Protein AF-0000000086529624 (afdb_homodimer)

Sequence (628 aa):
MKVFILHPGKANYPEIAAYGHCLGAHGFEVFDGDLDAYARFPDRDACILWCIMGFYRALPPARYVIHDYRSLSVGRLAAIKDRVKRVLNVRPDLRIFQNAQMREAMAFRDDVRTLLLPMGVPDWIFDPAGVDAEAAPTPSGRFCYIGEMSRERGFHKVLAAYRDARRDETDTLVLVGQPEPAIHAAFGDTPGIRFVGRVPQPDALRIVRESDYAVCFFPYHRPHCFQTPTKLLEYASLGKKIVCNDAPSNVRTANELGIQCHVTGATIFDELFPLSRIRANGTDPAAMKSLEWGRVIERSGVLAYIGTAAAHRSMKVFILHPGKANYPEIAAYGHCLGAHGFEVFDGDLDAYARFPDRDACILWCIMGFYRALPPARYVIHDYRSLSVGRLAAIKDRVKRVLNVRPDLRIFQNAQMREAMAFRDDVRTLLLPMGVPDWIFDPAGVDAEAAPTPSGRFCYIGEMSRERGFHKVLAAYRDARRDETDTLVLVGQPEPAIHAAFGDTPGIRFVGRVPQPDALRIVRESDYAVCFFPYHRPHCFQTPTKLLEYASLGKKIVCNDAPSNVRTANELGIQCHVTGATIFDELFPLSRIRANGTDPAAMKSLEWGRVIERSGVLAYIGTAAAHRS

pLDDT: mean 89.52, std 10.07, range [42.47, 98.31]

Secondary structure (DSSP, 8-state):
-EEEEE--SSS--HHHHHHHHHHHHTT-EEEEE-HHHHHT-TTGGGSEEEEE-S--SSPPP-SEEEEEE-SHHHHHHHHHHHHHHHHHH---SEEEESSHHHHHHH---S--EEEE----B-GGGG-HHHH--S-------SEEEES-B-TTTTHHHHHHHHHHS---TT--EEEEB-B-HHHHHHHTTSTTEEEEE---HHHHHHHHHHSSEEEE---SSTTGGGS--HHHHHHHHTT-EEEE---HHHHHHHHHHT--EEE--TTSTTS--SGGG--PPPPPGGGGGGGBHHHHHHHHTHHHHHHHHHHTT-/-EEEEE--SSS--HHHHHHHHHHHHTT-EEEEE-HHHHHT-TTGGGSEEEEE-S--SSPPP-SEEEEEE-SHHHHHHHHHHHHHHHHHH---SEEEESSHHHHHHH---S--EEEE----B-GGGG-HHHH-SS-------SEEEES-B-TTTTHHHHHHHHHHS---TT--EEEEB-B-HHHHHHHTTSTTEEEEE---HHHHHHHHHHSSEEEE---SSTTGGGS--HHHHHHHHTT-EEEE---HHHHHHHHHHT--EEE--TTSTTS--SGGG--PPPPPGGGGGGGBHHHHHHHHTHHHHHHHHHHTT-

Solvent-accessible surface area (backbone atoms only — not comparable to full-atom values): 34030 Å² total; per-residue (Å²): 98,42,34,37,38,36,36,86,74,85,67,89,56,75,58,54,62,47,49,41,53,50,42,38,75,72,65,32,48,67,47,72,39,30,72,68,53,51,71,68,41,88,58,40,72,71,14,35,33,38,29,46,41,54,94,62,98,69,83,79,81,41,61,37,36,32,40,32,47,65,41,63,52,40,31,45,50,35,50,48,50,51,51,51,47,53,64,70,61,59,77,50,67,32,37,34,21,35,40,71,62,41,47,59,58,63,55,76,84,71,86,62,51,73,38,53,45,54,82,55,37,68,68,62,63,72,39,73,68,72,66,56,60,94,63,72,90,63,81,46,26,46,26,26,34,72,51,86,38,35,72,91,60,45,44,58,52,30,52,49,24,49,71,70,34,90,66,58,87,78,52,22,39,25,36,36,28,63,57,37,67,70,53,42,70,74,45,60,80,41,87,44,49,40,79,72,32,74,64,59,67,70,58,48,51,40,29,42,69,64,16,63,26,35,45,44,81,61,41,70,48,87,34,50,43,55,41,78,57,60,63,55,54,47,41,33,35,64,31,36,24,29,39,25,24,60,19,62,26,52,50,52,49,26,62,75,69,65,49,41,53,31,71,38,50,88,35,38,37,73,71,44,70,62,66,84,69,60,74,37,50,43,23,62,33,78,77,40,55,67,31,21,36,66,50,31,48,60,72,32,43,54,57,62,51,51,50,49,61,59,47,74,71,105,98,41,34,36,37,34,35,85,75,85,67,88,54,76,58,55,61,48,47,41,54,49,42,37,76,72,66,31,48,69,46,72,38,30,72,68,53,52,71,70,41,88,57,39,70,69,14,34,34,37,29,45,41,54,96,64,98,69,83,78,80,40,61,37,35,31,39,32,45,64,41,64,53,40,31,45,50,35,50,49,50,50,51,51,48,52,65,69,61,60,79,50,66,32,37,35,19,37,40,70,62,41,46,60,60,62,56,76,85,71,87,60,50,73,39,53,46,55,82,54,37,68,68,63,63,72,40,74,69,71,67,57,59,95,63,70,91,62,82,46,28,45,27,26,34,73,49,90,40,36,72,91,61,45,43,57,52,30,53,48,24,49,70,69,35,90,66,59,88,79,52,23,38,24,36,36,29,63,57,36,67,69,53,43,69,74,44,61,79,40,88,43,49,40,78,71,33,74,66,58,67,71,60,49,52,39,29,42,69,66,18,63,25,35,45,43,82,60,42,70,49,86,33,49,42,54,41,78,56,60,62,55,54,48,41,32,35,64,31,35,25,29,40,24,24,59,19,62,29,52,49,51,50,26,63,76,70,64,49,42,54,31,71,39,49,87,36,38,37,74,72,45,68,61,68,86,69,60,74,37,51,43,22,61,32,77,78,42,57,67,32,22,38,66,50,31,48,59,72,33,46,55,58,60,50,50,50,50,60,58,49,75,71,107

Nearest PDB structures (foldseek):
  8dqd-assembly1_A  TM=5.442E-01  e=2.311E-09  Campylobacter concisus
  8dvz-assembly1_A  TM=5.332E-01  e=2.382E-08  Campylobacter concisus
  8dvw-assembly1_A  TM=5.323E-01  e=5.183E-08  Campylobacter concisus
  8fbx-assembly1_A  TM=4.606E-01  e=8.620E-07  Variovorax paradoxus
  5wqc-assembly1_A  TM=5.436E-01  e=9.720E-05  Homo sapiens

Radius of gyration: 31.85 Å; Cα contacts (8 Å, |Δi|>4): 1153; chains: 2; bounding box: 66×91×66 Å

Organism: NCBI:txid488447

Structure (mmCIF, N/CA/C/O backbone):
data_AF-0000000086529624-model_v1
#
loop_
_entity.id
_entity.type
_entity.pdbx_description
1 polymer Glycosyltransferase
#
loop_
_atom_site.group_PDB
_atom_site.id
_atom_site.type_symbol
_atom_site.label_atom_id
_atom_site.label_alt_id
_atom_site.label_comp_id
_atom_site.label_asym_id
_atom_site.label_entity_id
_atom_site.label_seq_id
_atom_site.pdbx_PDB_ins_code
_atom_site.Cartn_x
_atom_site.Cartn_y
_atom_site.Cartn_z
_atom_site.occupancy
_atom_site.B_iso_or_equiv
_atom_site.auth_seq_id
_atom_site.auth_comp_id
_atom_site.auth_asym_id
_atom_site.auth_atom_id
_atom_site.pdbx_PDB_model_num
ATOM 1 N N . MET A 1 1 ? 29.922 22.5 10.062 1 89.12 1 MET A N 1
ATOM 2 C CA . MET A 1 1 ? 29.359 21.219 9.641 1 89.12 1 MET A CA 1
ATOM 3 C C . MET A 1 1 ? 28.156 21.438 8.727 1 89.12 1 MET A C 1
ATOM 5 O O . MET A 1 1 ? 27.453 22.438 8.852 1 89.12 1 MET A O 1
ATOM 9 N N . LYS A 1 2 ? 28.047 20.594 7.797 1 94.69 2 LYS A N 1
ATOM 10 C CA . LYS A 1 2 ? 27 20.719 6.789 1 94.69 2 LYS A CA 1
ATOM 11 C C . LYS A 1 2 ? 25.797 19.859 7.148 1 94.69 2 LYS A C 1
ATOM 13 O O . LYS A 1 2 ? 25.953 18.75 7.672 1 94.69 2 LYS A O 1
ATOM 18 N N . VAL A 1 3 ? 24.656 20.453 7.016 1 95.75 3 VAL A N 1
ATOM 19 C CA . VAL A 1 3 ? 23.406 19.719 7.203 1 95.75 3 VAL A CA 1
ATOM 20 C C . VAL A 1 3 ? 22.641 19.625 5.879 1 95.75 3 VAL A C 1
ATOM 22 O O . VAL A 1 3 ? 22.484 20.641 5.18 1 95.75 3 VAL A O 1
ATOM 25 N N . PHE A 1 4 ? 22.281 18.453 5.512 1 96.31 4 PHE A N 1
ATOM 26 C CA . PHE A 1 4 ? 21.453 18.25 4.328 1 96.31 4 PHE A CA 1
ATOM 27 C C . PHE A 1 4 ? 20.062 17.781 4.719 1 96.31 4 PHE A C 1
ATOM 29 O O . PHE A 1 4 ? 19.891 16.703 5.301 1 96.31 4 PHE A O 1
ATOM 36 N N . ILE A 1 5 ? 19.062 18.562 4.398 1 95.5 5 ILE A N 1
ATOM 37 C CA . ILE A 1 5 ? 17.672 18.203 4.668 1 95.5 5 ILE A CA 1
ATOM 38 C C . ILE A 1 5 ? 17.078 17.484 3.461 1 95.5 5 ILE A C 1
ATOM 40 O O . ILE A 1 5 ? 16.828 18.094 2.422 1 95.5 5 ILE A O 1
ATOM 44 N N . LEU A 1 6 ? 16.891 16.203 3.666 1 93.44 6 LEU A N 1
ATOM 45 C CA . LEU A 1 6 ? 16.344 15.344 2.617 1 93.44 6 LEU A CA 1
ATOM 46 C C . LEU A 1 6 ? 14.82 15.289 2.691 1 93.44 6 LEU A C 1
ATOM 48 O O . LEU A 1 6 ? 14.258 15.109 3.773 1 93.44 6 LEU A O 1
ATOM 52 N N . HIS A 1 7 ? 14.133 15.547 1.624 1 90.62 7 HIS A N 1
ATOM 53 C CA . HIS A 1 7 ? 12.68 15.438 1.588 1 90.62 7 HIS A CA 1
ATOM 54 C C . HIS A 1 7 ? 12.211 14.727 0.325 1 90.62 7 HIS A C 1
ATOM 56 O O . HIS A 1 7 ? 12.93 14.688 -0.676 1 90.62 7 HIS A O 1
ATOM 62 N N . PRO A 1 8 ? 11.055 14.062 0.287 1 80.75 8 PRO A N 1
ATOM 63 C CA . PRO A 1 8 ? 10.586 13.266 -0.851 1 80.75 8 PRO A CA 1
ATOM 64 C C . PRO A 1 8 ? 10.18 14.133 -2.043 1 80.75 8 PRO A C 1
ATOM 66 O O . PRO A 1 8 ? 9.945 13.609 -3.137 1 80.75 8 PRO A O 1
ATOM 69 N N . GLY A 1 9 ? 10.258 15.508 -2.061 1 68.31 9 GLY A N 1
ATOM 70 C CA . GLY A 1 9 ? 10.07 16.391 -3.193 1 68.31 9 GLY A CA 1
ATOM 71 C C . GLY A 1 9 ? 8.633 16.859 -3.359 1 68.31 9 GLY A C 1
ATOM 72 O O . GLY A 1 9 ? 8.352 17.781 -4.125 1 68.31 9 GLY A O 1
ATOM 73 N N . LYS A 1 10 ? 7.582 16.281 -2.867 1 60.06 10 LYS A N 1
ATOM 74 C CA . LYS A 1 10 ? 6.207 16.5 -3.312 1 60.06 10 LYS A CA 1
ATOM 75 C C . LYS A 1 10 ? 5.492 17.531 -2.438 1 60.06 10 LYS A C 1
ATOM 77 O O . LYS A 1 10 ? 4.457 18.062 -2.826 1 60.06 10 LYS A O 1
ATOM 82 N N . ALA A 1 11 ? 6.121 17.859 -1.299 1 61.41 11 ALA A N 1
ATOM 83 C CA . ALA A 1 11 ? 5.301 18.641 -0.368 1 61.41 11 ALA A CA 1
ATOM 84 C C . ALA A 1 11 ? 5.977 19.953 0.002 1 61.41 11 ALA A C 1
ATOM 86 O O . ALA A 1 11 ? 7.176 20.125 -0.222 1 61.41 11 ALA A O 1
ATOM 87 N N . ASN A 1 12 ? 5.102 20.891 0.092 1 63.16 12 ASN A N 1
ATOM 88 C CA . ASN A 1 12 ? 5.562 22.125 0.721 1 63.16 12 ASN A CA 1
ATOM 89 C C . ASN A 1 12 ? 5.891 21.906 2.195 1 63.16 12 ASN A C 1
ATOM 91 O O . ASN A 1 12 ? 5.043 21.453 2.963 1 63.16 12 ASN A O 1
ATOM 95 N N . TYR A 1 13 ? 7.133 22.094 2.424 1 71.75 13 TYR A N 1
ATOM 96 C CA . TYR A 1 13 ? 7.578 21.938 3.803 1 71.75 13 TYR A CA 1
ATOM 97 C C . TYR A 1 13 ? 7.984 23.281 4.406 1 71.75 13 TYR A C 1
ATOM 99 O O . TYR A 1 13 ? 9.133 23.703 4.281 1 71.75 13 TYR A O 1
ATOM 107 N N . PRO A 1 14 ? 6.984 23.938 5.059 1 75.88 14 PRO A N 1
ATOM 108 C CA . PRO A 1 14 ? 7.352 25.234 5.664 1 75.88 14 PRO A CA 1
ATOM 109 C C . PRO A 1 14 ? 8.492 25.094 6.676 1 75.88 14 PRO A C 1
ATOM 111 O O . PRO A 1 14 ? 9.203 26.062 6.934 1 75.88 14 PRO A O 1
ATOM 114 N N . GLU A 1 15 ? 8.664 23.891 7.113 1 85 15 GLU A N 1
ATOM 115 C CA . GLU A 1 15 ? 9.664 23.672 8.148 1 85 15 GLU A CA 1
ATOM 116 C C . GLU A 1 15 ? 11.078 23.75 7.574 1 85 15 GLU A C 1
ATOM 118 O O . GLU A 1 15 ? 12.039 24.016 8.297 1 85 15 GLU A O 1
ATOM 123 N N . ILE A 1 16 ? 11.195 23.469 6.309 1 88.62 16 ILE A N 1
ATOM 124 C CA . ILE A 1 16 ? 12.531 23.422 5.719 1 88.62 16 ILE A CA 1
ATOM 125 C C . ILE A 1 16 ? 13.172 24.812 5.789 1 88.62 16 ILE A C 1
ATOM 127 O O . ILE A 1 16 ? 14.336 24.953 6.168 1 88.62 16 ILE A O 1
ATOM 131 N N . ALA A 1 17 ? 12.375 25.828 5.445 1 87.12 17 ALA A N 1
ATOM 132 C CA . ALA A 1 17 ? 12.883 27.203 5.551 1 87.12 17 ALA A CA 1
ATOM 133 C C . ALA A 1 17 ? 13.219 27.547 6.996 1 87.12 17 ALA A C 1
ATOM 135 O O . ALA A 1 17 ? 14.242 28.188 7.27 1 87.12 17 ALA A O 1
ATOM 136 N N . ALA A 1 18 ? 12.406 27.125 7.844 1 90.5 18 ALA A N 1
ATOM 137 C CA . ALA A 1 18 ? 12.609 27.406 9.266 1 90.5 18 ALA A CA 1
ATOM 138 C C . ALA A 1 18 ? 13.859 26.688 9.781 1 90.5 18 ALA A C 1
ATOM 140 O O . ALA A 1 18 ? 14.656 27.281 10.523 1 90.5 18 ALA A O 1
ATOM 141 N N . TYR A 1 19 ? 14.016 25.438 9.367 1 93.25 19 TYR A N 1
ATOM 142 C CA . TYR A 1 19 ? 15.203 24.688 9.75 1 93.25 19 TYR A CA 1
ATOM 143 C C . TYR A 1 19 ? 16.469 25.359 9.242 1 93.25 19 TYR A C 1
ATOM 145 O O . TYR A 1 19 ? 17.438 25.531 9.984 1 93.25 19 TYR A O 1
ATOM 153 N N . GLY A 1 20 ? 16.375 25.734 8.008 1 92.69 20 GLY A N 1
ATOM 154 C CA . GLY A 1 20 ? 17.531 26.391 7.402 1 92.69 20 GLY A CA 1
ATOM 155 C C . GLY A 1 20 ? 17.938 27.656 8.125 1 92.69 20 GLY A C 1
ATOM 156 O O . GLY A 1 20 ? 19.12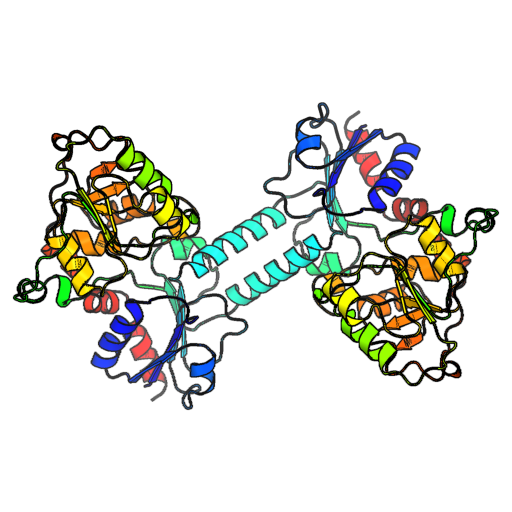5 27.875 8.406 1 92.69 20 GLY A O 1
ATOM 157 N N . HIS A 1 21 ? 16.984 28.469 8.422 1 91.5 21 HIS A N 1
ATOM 158 C CA . HIS A 1 21 ? 17.25 29.719 9.109 1 91.5 21 HIS A CA 1
ATOM 159 C C . HIS A 1 21 ? 17.828 29.484 10.5 1 91.5 21 HIS A C 1
ATOM 161 O O . HIS A 1 21 ? 18.844 30.094 10.875 1 91.5 21 HIS A O 1
ATOM 167 N N . CYS A 1 22 ? 17.234 28.609 11.234 1 92.38 22 CYS A N 1
ATOM 168 C CA . CYS A 1 22 ? 17.641 28.359 12.609 1 92.38 22 CYS A CA 1
ATOM 169 C C . CYS A 1 22 ? 19.016 27.703 12.656 1 92.38 22 CYS A C 1
ATOM 171 O O . CYS A 1 22 ? 19.906 28.141 13.398 1 92.38 22 CYS A O 1
ATOM 173 N N . LEU A 1 23 ? 19.219 26.688 11.852 1 93.81 23 LEU A N 1
ATOM 174 C CA . LEU A 1 23 ? 20.5 26 11.82 1 93.81 23 LEU A CA 1
ATOM 175 C C . LEU A 1 23 ? 21.609 26.922 11.32 1 93.81 23 LEU A C 1
ATOM 177 O O . LEU A 1 23 ? 22.719 26.891 11.844 1 93.81 23 LEU A O 1
ATOM 181 N N . GLY A 1 24 ? 21.25 27.688 10.328 1 94.06 24 GLY A N 1
ATOM 182 C CA . GLY A 1 24 ? 22.219 28.672 9.852 1 94.06 24 GLY A CA 1
ATOM 183 C C . GLY A 1 24 ? 22.656 29.656 10.922 1 94.06 24 GLY A C 1
ATOM 184 O O . GLY A 1 24 ? 23.844 29.953 11.031 1 94.06 24 GLY A O 1
ATOM 185 N N . ALA A 1 25 ? 21.75 30.094 11.672 1 93.5 25 ALA A N 1
ATOM 186 C CA . ALA A 1 25 ? 22.031 31.031 12.758 1 93.5 25 ALA A CA 1
ATOM 187 C C . ALA A 1 25 ? 22.922 30.391 13.812 1 93.5 25 ALA A C 1
ATOM 189 O O . ALA A 1 25 ? 23.578 31.078 14.586 1 93.5 25 ALA A O 1
ATOM 190 N N . HIS A 1 26 ? 22.984 29.141 13.805 1 92.12 26 HIS A N 1
ATOM 191 C CA . HIS A 1 26 ? 23.797 28.438 14.789 1 92.12 26 HIS A CA 1
ATOM 192 C C . HIS A 1 26 ? 25.078 27.891 14.164 1 92.12 26 HIS A C 1
ATOM 194 O O . HIS A 1 26 ? 25.703 26.984 14.703 1 92.12 26 HIS A O 1
ATOM 200 N N . GLY A 1 27 ? 25.375 28.297 12.883 1 91.94 27 GLY A N 1
ATOM 201 C CA . GLY A 1 27 ? 26.688 28.078 12.312 1 91.94 27 GLY A CA 1
ATOM 202 C C . GLY A 1 27 ? 26.719 26.891 11.359 1 91.94 27 GLY A C 1
ATOM 203 O O . GLY A 1 27 ? 27.797 26.484 10.906 1 91.94 27 GLY A O 1
ATOM 204 N N . PHE A 1 28 ? 25.641 26.328 11.031 1 94.19 28 PHE A N 1
ATOM 205 C CA . PHE A 1 28 ? 25.609 25.203 10.109 1 94.19 28 PHE A CA 1
ATOM 206 C C . PHE A 1 28 ? 25.344 25.672 8.68 1 94.19 28 PHE A C 1
ATOM 208 O O . PHE A 1 28 ? 24.625 26.656 8.469 1 94.19 28 PHE A O 1
ATOM 215 N N . GLU A 1 29 ? 26 25.047 7.777 1 95.56 29 GLU A N 1
ATOM 216 C CA . GLU A 1 29 ? 25.641 25.219 6.371 1 95.56 29 GLU A CA 1
ATOM 217 C C . GLU A 1 29 ? 24.531 24.25 5.965 1 95.56 29 GLU A C 1
ATOM 219 O O . GLU A 1 29 ? 24.703 23.031 6.039 1 95.56 29 GLU A O 1
ATOM 224 N N . VAL A 1 30 ? 23.438 24.844 5.531 1 95.88 30 VAL A N 1
ATOM 225 C CA . VAL A 1 30 ? 22.25 24 5.344 1 95.88 30 VAL A CA 1
ATOM 226 C C . VAL A 1 30 ? 21.938 23.875 3.852 1 95.88 30 VAL A C 1
ATOM 228 O O . VAL A 1 30 ? 21.953 24.875 3.127 1 95.88 30 VAL A O 1
ATOM 231 N N . PHE A 1 31 ? 21.781 22.688 3.4 1 95.81 31 PHE A N 1
ATOM 232 C CA . PHE A 1 31 ? 21.344 22.328 2.055 1 95.81 31 PHE A CA 1
ATOM 233 C C . PHE A 1 31 ? 20.062 21.531 2.098 1 95.81 31 PHE A C 1
ATOM 235 O O . PHE A 1 31 ? 19.688 21 3.146 1 95.81 31 PHE A O 1
ATOM 242 N N . ASP A 1 32 ? 19.297 21.484 1.06 1 94.44 32 ASP A N 1
ATOM 243 C CA . ASP A 1 32 ? 18.109 20.656 1.029 1 94.44 32 ASP A CA 1
ATOM 244 C C . ASP A 1 32 ? 17.828 20.141 -0.382 1 94.44 32 ASP A C 1
ATOM 246 O O . ASP A 1 32 ? 18.328 20.703 -1.361 1 94.44 32 ASP A O 1
ATOM 250 N N . GLY A 1 33 ? 17.125 19 -0.459 1 92.44 33 GLY A N 1
ATOM 251 C CA . GLY A 1 33 ? 16.781 18.406 -1.741 1 92.44 33 GLY A CA 1
ATOM 252 C C . GLY A 1 33 ? 16.219 17 -1.617 1 92.44 33 GLY A C 1
ATOM 253 O O . GLY A 1 33 ? 16.016 16.516 -0.508 1 92.44 33 GLY A O 1
ATOM 254 N N . ASP A 1 34 ? 15.953 16.406 -2.777 1 90.5 34 ASP A N 1
ATOM 255 C CA . ASP A 1 34 ? 15.469 15.031 -2.805 1 90.5 34 ASP A CA 1
ATOM 256 C C . ASP A 1 34 ? 16.625 14.039 -2.873 1 90.5 34 ASP A C 1
ATOM 258 O O . ASP A 1 34 ? 17.797 14.422 -2.695 1 90.5 34 ASP A O 1
ATOM 262 N N . LEU A 1 35 ? 16.281 12.789 -3.117 1 89.06 35 LEU A N 1
ATOM 263 C CA . LEU A 1 35 ? 17.297 11.727 -3.115 1 89.06 35 LEU A CA 1
ATOM 264 C C . LEU A 1 35 ? 18.328 11.961 -4.211 1 89.06 35 LEU A C 1
ATOM 266 O O . LEU A 1 35 ? 19.516 11.695 -4.012 1 89.06 35 LEU A O 1
ATOM 270 N N . ASP A 1 36 ? 17.922 12.484 -5.293 1 88.56 36 ASP A N 1
ATOM 271 C CA . ASP A 1 36 ? 18.828 12.75 -6.398 1 88.56 36 ASP A CA 1
ATOM 272 C C . ASP A 1 36 ? 19.797 13.883 -6.051 1 88.56 36 ASP A C 1
ATOM 274 O O . ASP A 1 36 ? 21 13.797 -6.352 1 88.56 36 ASP A O 1
ATOM 278 N N . ALA A 1 37 ? 19.281 14.906 -5.5 1 92.44 37 ALA A N 1
ATOM 279 C CA . ALA A 1 37 ? 20.109 16.031 -5.062 1 92.44 37 ALA A CA 1
ATOM 280 C C . ALA A 1 37 ? 21.141 15.57 -4.031 1 92.44 37 ALA A C 1
ATOM 282 O O . ALA A 1 37 ? 22.312 15.977 -4.078 1 92.44 37 ALA A O 1
ATOM 283 N N . TYR A 1 38 ? 20.734 14.719 -3.121 1 93.38 38 TYR A N 1
ATOM 284 C CA . TYR A 1 38 ? 21.656 14.234 -2.098 1 93.38 38 TYR A CA 1
ATOM 285 C C . TYR A 1 38 ? 22.734 13.344 -2.707 1 93.38 38 TYR A C 1
ATOM 287 O O . TYR A 1 38 ? 23.875 13.375 -2.273 1 93.38 38 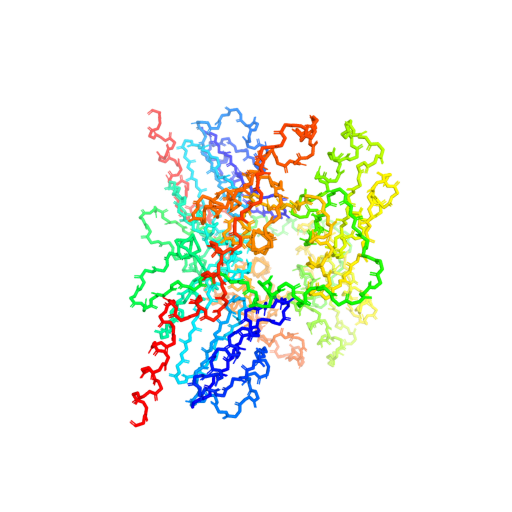TYR A O 1
ATOM 295 N N . ALA A 1 39 ? 22.344 12.531 -3.668 1 90.88 39 ALA A N 1
ATOM 296 C CA . ALA A 1 39 ? 23.297 11.648 -4.336 1 90.88 39 ALA A CA 1
ATOM 297 C C . ALA A 1 39 ? 24.422 12.453 -4.977 1 90.88 39 ALA A C 1
ATOM 299 O O . ALA A 1 39 ? 25.547 11.969 -5.074 1 90.88 39 ALA A O 1
ATOM 300 N N . ARG A 1 40 ? 24.156 13.664 -5.355 1 92.62 40 ARG A N 1
ATOM 301 C CA . ARG A 1 40 ? 25.141 14.523 -6.008 1 92.62 40 ARG A CA 1
ATOM 302 C C . ARG A 1 40 ? 25.859 15.398 -4.992 1 92.62 40 ARG A C 1
ATOM 304 O O . ARG A 1 40 ? 26.766 16.156 -5.352 1 92.62 40 ARG A O 1
ATOM 311 N N . PHE A 1 41 ? 25.438 15.32 -3.738 1 93.62 41 PHE A N 1
ATOM 312 C CA . PHE A 1 41 ? 26.016 16.156 -2.689 1 93.62 41 PHE A CA 1
ATOM 313 C C . PHE A 1 41 ? 27.406 15.648 -2.305 1 93.62 41 PHE A C 1
ATOM 315 O O . PHE A 1 41 ? 27.547 14.508 -1.865 1 93.62 41 PHE A O 1
ATOM 322 N N . PRO A 1 42 ? 28.484 16.344 -2.504 1 91.12 42 PRO A N 1
ATOM 323 C CA . PRO A 1 42 ? 29.859 15.852 -2.359 1 91.12 42 PRO A CA 1
ATOM 324 C C . PRO A 1 42 ? 30.234 15.57 -0.907 1 91.12 42 PRO A C 1
ATOM 326 O O . PRO A 1 42 ? 31.109 14.742 -0.642 1 91.12 42 PRO A O 1
ATOM 329 N N . ASP A 1 43 ? 29.594 16.203 0.061 1 91.38 43 ASP A N 1
ATOM 330 C CA . ASP A 1 43 ? 30.031 16.078 1.451 1 91.38 43 ASP A CA 1
ATOM 331 C C . ASP A 1 43 ? 29.125 15.117 2.217 1 91.38 43 ASP A C 1
ATOM 333 O O . ASP A 1 43 ? 28.859 15.312 3.406 1 91.38 43 ASP A O 1
ATOM 337 N N . ARG A 1 44 ? 28.641 14.016 1.616 1 90.56 44 ARG A N 1
ATOM 338 C CA . ARG A 1 44 ? 27.656 13.117 2.199 1 90.56 44 ARG A CA 1
ATOM 339 C C . ARG A 1 44 ? 28.234 12.375 3.404 1 90.56 44 ARG A C 1
ATOM 341 O O . ARG A 1 44 ? 27.547 12.188 4.41 1 90.56 44 ARG A O 1
ATOM 348 N N . ASP A 1 45 ? 29.578 12.094 3.348 1 89.56 45 ASP A N 1
ATOM 349 C CA . ASP A 1 45 ? 30.188 11.273 4.391 1 89.56 45 ASP A CA 1
ATOM 350 C C . ASP A 1 45 ? 30.516 12.109 5.625 1 89.56 45 ASP A C 1
ATOM 352 O O . ASP A 1 45 ? 30.797 11.562 6.695 1 89.56 45 ASP A O 1
ATOM 356 N N . ALA A 1 46 ? 30.406 13.469 5.492 1 90.88 46 ALA A N 1
ATOM 357 C CA . ALA A 1 46 ? 30.797 14.328 6.602 1 90.88 46 ALA A CA 1
ATOM 358 C C . ALA A 1 46 ? 29.609 15.164 7.086 1 90.88 46 ALA A C 1
ATOM 360 O O . ALA A 1 46 ? 29.734 15.93 8.047 1 90.88 46 ALA A O 1
ATOM 361 N N . CYS A 1 47 ? 28.484 14.922 6.508 1 94.12 47 CYS A N 1
ATOM 362 C CA . CYS A 1 47 ? 27.391 15.82 6.828 1 94.12 47 CYS A CA 1
ATOM 363 C C . CYS A 1 47 ? 26.391 15.148 7.766 1 94.12 47 CYS A C 1
ATOM 365 O O . CYS A 1 47 ? 26.5 13.953 8.047 1 94.12 47 CYS A O 1
ATOM 367 N N . ILE A 1 48 ? 25.547 15.969 8.32 1 94.81 48 ILE A N 1
ATOM 368 C CA . ILE A 1 48 ? 24.328 15.516 9.008 1 94.81 48 ILE A CA 1
ATOM 369 C C . ILE A 1 48 ? 23.188 15.406 8.008 1 94.81 48 ILE A C 1
ATOM 371 O O . ILE A 1 48 ? 22.844 16.391 7.344 1 94.81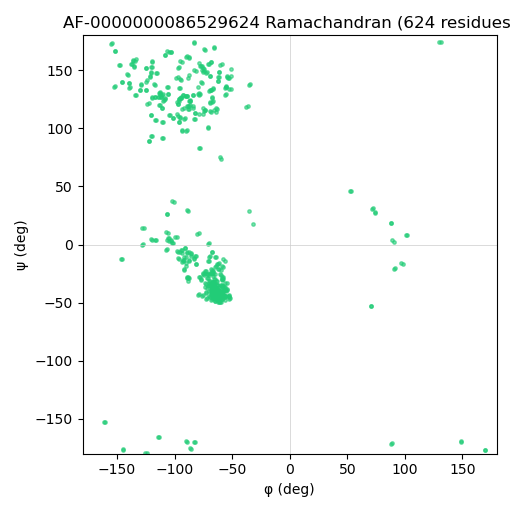 48 ILE A O 1
ATOM 375 N N . LEU A 1 49 ? 22.688 14.227 7.887 1 95.25 49 LEU A N 1
ATOM 376 C CA . LEU A 1 49 ? 21.547 14.016 7.02 1 95.25 49 LEU A CA 1
ATOM 377 C C . LEU A 1 49 ? 20.234 14.07 7.816 1 95.25 49 LEU A C 1
ATOM 379 O O . LEU A 1 49 ? 20 13.211 8.664 1 95.25 49 LEU A O 1
ATOM 383 N N . TRP A 1 50 ? 19.5 15.109 7.602 1 95.75 50 TRP A N 1
ATOM 384 C CA . TRP A 1 50 ? 18.188 15.273 8.195 1 95.75 50 TRP A CA 1
ATOM 385 C C . TRP A 1 50 ? 17.094 14.828 7.227 1 95.75 50 TRP A C 1
ATOM 387 O O . TRP A 1 50 ? 16.703 15.578 6.332 1 95.75 50 TRP A O 1
ATOM 397 N N . CYS A 1 51 ? 16.531 13.648 7.523 1 93 51 CYS A N 1
ATOM 398 C CA . CYS A 1 51 ? 15.602 13.039 6.574 1 93 51 CYS A CA 1
ATOM 399 C C . CYS A 1 51 ? 14.156 13.258 6.996 1 93 51 CYS A C 1
ATOM 401 O O . CYS A 1 51 ? 13.695 12.688 7.988 1 93 51 CYS A O 1
ATOM 403 N N . ILE A 1 52 ? 13.492 14.094 6.27 1 92.06 52 ILE A N 1
ATOM 404 C CA . ILE A 1 52 ? 12.039 14.086 6.41 1 92.06 52 ILE A CA 1
ATOM 405 C C . ILE A 1 52 ? 11.469 12.789 5.844 1 92.06 52 ILE A C 1
ATOM 407 O O . ILE A 1 52 ? 11.484 12.57 4.629 1 92.06 52 ILE A O 1
ATOM 411 N N . MET A 1 53 ? 10.914 12 6.695 1 88 53 MET A N 1
ATOM 412 C CA . MET A 1 53 ? 10.625 10.609 6.355 1 88 53 MET A CA 1
ATOM 413 C C . MET A 1 53 ? 9.398 10.508 5.453 1 88 53 MET A C 1
ATOM 415 O O . MET A 1 53 ? 8.43 11.25 5.637 1 88 53 MET A O 1
ATOM 419 N N . GLY A 1 54 ? 9.516 9.68 4.547 1 79.81 54 GLY A N 1
ATOM 420 C CA . GLY A 1 54 ? 8.531 9.242 3.568 1 79.81 54 GLY A CA 1
ATOM 421 C C . GLY A 1 54 ? 8.875 7.91 2.928 1 79.81 54 GLY A C 1
ATOM 422 O O . GLY A 1 54 ? 9.414 7.02 3.59 1 79.81 54 GLY A O 1
ATOM 423 N N . PHE A 1 55 ? 8.438 7.691 1.753 1 73.12 55 PHE A N 1
ATOM 424 C CA . PHE A 1 55 ? 8.781 6.441 1.085 1 73.12 55 PHE A CA 1
ATOM 425 C C . PHE A 1 55 ? 10.078 6.582 0.304 1 73.12 55 PHE A C 1
ATOM 427 O O . PHE A 1 55 ? 10.141 7.312 -0.688 1 73.12 55 PHE A O 1
ATOM 434 N N . TYR A 1 56 ? 11.148 6.109 0.969 1 74.94 56 TYR A N 1
ATOM 435 C CA . TYR A 1 56 ? 12.438 6.062 0.293 1 74.94 56 TYR A CA 1
ATOM 436 C C . TYR A 1 56 ? 12.812 4.633 -0.085 1 74.94 56 TYR A C 1
ATOM 438 O O . TYR A 1 56 ? 12.57 3.701 0.683 1 74.94 56 TYR A O 1
ATOM 446 N N . ARG A 1 57 ? 13.18 4.32 -1.261 1 68.19 57 ARG A N 1
ATOM 447 C CA . ARG A 1 57 ? 13.656 2.998 -1.651 1 68.19 57 ARG A CA 1
ATOM 448 C C . ARG A 1 57 ? 14.789 2.533 -0.75 1 68.19 57 ARG A C 1
ATOM 450 O O . ARG A 1 57 ? 14.828 1.371 -0.34 1 68.19 57 ARG A O 1
ATOM 457 N N . ALA A 1 58 ? 15.758 3.467 -0.495 1 73.12 58 ALA A N 1
ATOM 458 C CA . ALA A 1 58 ? 16.875 3.242 0.411 1 73.12 58 ALA A CA 1
ATOM 459 C C . ALA A 1 58 ? 17.359 4.555 1.021 1 73.12 58 ALA A C 1
ATOM 461 O O . ALA A 1 58 ? 17.344 5.598 0.361 1 73.12 58 ALA A O 1
ATOM 462 N N . LEU A 1 59 ? 17.625 4.555 2.299 1 78.94 59 LEU A N 1
ATOM 463 C CA . LEU A 1 59 ? 18.156 5.754 2.926 1 78.94 59 LEU A CA 1
ATOM 464 C C . LEU A 1 59 ? 19.688 5.785 2.822 1 78.94 59 LEU A C 1
ATOM 466 O O . LEU A 1 59 ? 20.359 4.816 3.182 1 78.94 59 LEU A O 1
ATOM 470 N N . PRO A 1 60 ? 20.188 6.832 2.25 1 81.25 60 PRO A N 1
ATOM 471 C CA . PRO A 1 60 ? 21.641 6.938 2.059 1 81.25 60 PRO A CA 1
ATOM 472 C C . PRO A 1 60 ? 22.391 7.152 3.369 1 81.25 60 PRO A C 1
ATOM 474 O O . PRO A 1 60 ? 21.812 7.629 4.348 1 81.25 60 PRO A O 1
ATOM 477 N N . PRO A 1 61 ? 23.688 6.742 3.344 1 84.44 61 PRO A N 1
ATOM 478 C CA . PRO A 1 61 ? 24.5 6.914 4.543 1 84.44 61 PRO A CA 1
ATOM 479 C C . PRO A 1 61 ? 24.969 8.359 4.742 1 84.44 61 PRO A C 1
ATOM 481 O O . PRO A 1 61 ? 24.969 9.148 3.793 1 84.44 61 PRO A O 1
ATOM 484 N N . ALA A 1 62 ? 25.219 8.75 5.863 1 92.19 62 ALA A N 1
ATOM 485 C CA . ALA A 1 62 ? 25.812 10.016 6.297 1 92.19 62 ALA A CA 1
ATOM 486 C C . ALA A 1 62 ? 26.562 9.844 7.613 1 92.19 62 ALA A C 1
ATOM 488 O O . ALA A 1 62 ? 26.531 8.766 8.219 1 92.19 62 ALA A O 1
ATOM 489 N N . ARG A 1 63 ? 27.328 10.828 7.898 1 91.06 63 ARG A N 1
ATOM 490 C CA . ARG A 1 63 ? 28.016 10.75 9.18 1 91.06 63 ARG A CA 1
ATOM 491 C C . ARG A 1 63 ? 27.031 10.656 10.336 1 91.06 63 ARG A C 1
ATOM 493 O O . ARG A 1 63 ? 27.25 9.898 11.281 1 91.06 63 ARG A O 1
ATOM 500 N N . TYR A 1 64 ? 26.031 11.492 10.258 1 93.25 64 TYR A N 1
ATOM 501 C CA . TYR A 1 64 ? 24.953 11.531 11.242 1 93.25 64 TYR A CA 1
ATOM 502 C C . TYR A 1 64 ? 23.594 11.602 10.562 1 93.25 64 TYR A C 1
ATOM 504 O O . TYR A 1 64 ? 23.375 12.438 9.688 1 93.25 64 TYR A O 1
ATOM 512 N N . VAL A 1 65 ? 22.688 10.648 11.016 1 94.06 65 VAL A N 1
ATOM 513 C CA . VAL A 1 65 ? 21.406 10.555 10.312 1 94.06 65 VAL A CA 1
ATOM 514 C C . VAL A 1 65 ? 20.266 10.828 11.289 1 94.06 65 VAL A C 1
ATOM 516 O O . VAL A 1 65 ? 20.188 10.219 12.352 1 94.06 65 VAL A O 1
ATOM 519 N N . ILE A 1 66 ? 19.438 11.758 10.906 1 95.12 66 ILE A N 1
ATOM 520 C CA . ILE A 1 66 ? 18.234 12.086 11.656 1 95.12 66 ILE A CA 1
ATOM 521 C C . ILE A 1 66 ? 17 11.68 10.852 1 95.12 66 ILE A C 1
ATOM 523 O O . ILE A 1 66 ? 16.859 12.047 9.688 1 95.12 66 ILE A O 1
ATOM 527 N N . HIS A 1 67 ? 16.156 10.922 11.453 1 94.19 67 HIS A N 1
ATOM 528 C CA . HIS A 1 67 ? 14.852 10.648 10.875 1 94.19 67 HIS A CA 1
ATOM 529 C C . HIS A 1 67 ? 13.781 11.562 11.461 1 94.19 67 HIS A C 1
ATOM 531 O O . HIS A 1 67 ? 13.562 11.578 12.68 1 94.19 67 HIS A O 1
ATOM 537 N N . ASP A 1 68 ? 13.164 12.312 10.586 1 94.44 68 ASP A N 1
ATOM 538 C CA . ASP A 1 68 ? 12.133 13.266 10.977 1 94.44 68 ASP A CA 1
ATOM 539 C C . ASP A 1 68 ? 10.758 12.805 10.5 1 94.44 68 ASP A C 1
ATOM 541 O O . ASP A 1 68 ? 10.422 12.93 9.32 1 94.44 68 ASP A O 1
ATOM 545 N N . TYR A 1 69 ? 9.953 12.305 11.469 1 91.44 69 TYR A N 1
ATOM 546 C CA . TYR A 1 69 ? 8.633 11.766 11.172 1 91.44 69 TYR A CA 1
ATOM 547 C C . TYR A 1 69 ? 7.562 12.844 11.336 1 91.44 69 TYR A C 1
ATOM 549 O O . TYR A 1 69 ? 7.082 13.086 12.453 1 91.44 69 TYR A O 1
ATOM 557 N N . ARG A 1 70 ? 7.203 13.406 10.125 1 89.06 70 ARG A N 1
ATOM 558 C CA . ARG A 1 70 ? 6.289 14.539 10.258 1 89.06 70 ARG A CA 1
ATOM 559 C C . ARG A 1 70 ? 5.324 14.602 9.078 1 89.06 70 ARG A C 1
ATOM 561 O O . ARG A 1 70 ? 4.293 15.273 9.156 1 89.06 70 ARG A O 1
ATOM 568 N N . SER A 1 71 ? 5.598 13.852 8.07 1 81.25 71 SER A N 1
ATOM 569 C CA . SER A 1 71 ? 4.832 13.969 6.832 1 81.25 71 SER A CA 1
ATOM 570 C C . SER A 1 71 ? 3.594 13.086 6.859 1 81.25 71 SER A C 1
ATOM 572 O O . SER A 1 71 ? 3.494 12.172 7.684 1 81.25 71 SER A O 1
ATOM 574 N N . LEU A 1 72 ? 2.625 13.391 5.988 1 76.62 72 LEU A N 1
ATOM 575 C CA . LEU A 1 72 ? 1.43 12.57 5.801 1 76.62 72 LEU A CA 1
ATOM 576 C C . LEU A 1 72 ? 1.802 11.156 5.375 1 76.62 72 LEU A C 1
ATOM 578 O O . LEU A 1 72 ? 1.1 10.195 5.711 1 76.62 72 LEU A O 1
ATOM 582 N N . SER A 1 73 ? 2.896 11.117 4.699 1 76.94 73 SER A N 1
ATOM 583 C CA . SER A 1 73 ? 3.338 9.805 4.234 1 76.94 73 SER A CA 1
ATOM 584 C C . SER A 1 73 ? 3.664 8.883 5.406 1 76.94 73 SER A C 1
ATOM 586 O O . SER A 1 73 ? 3.463 7.672 5.32 1 76.94 73 SER A O 1
ATOM 588 N N . VAL A 1 74 ? 4.117 9.516 6.445 1 75.88 74 VAL A N 1
ATOM 589 C CA . VAL A 1 74 ? 4.434 8.742 7.637 1 75.88 74 VAL A CA 1
ATOM 590 C C . VAL A 1 74 ? 3.15 8.18 8.242 1 75.88 74 VAL A C 1
ATOM 592 O O . VAL A 1 74 ? 3.119 7.031 8.695 1 75.88 74 VAL A O 1
ATOM 595 N N . GLY A 1 75 ? 2.17 8.961 8.188 1 74.38 75 GLY A N 1
ATOM 596 C CA . GLY A 1 75 ? 0.883 8.469 8.656 1 74.38 75 GLY A CA 1
ATOM 597 C C . GLY A 1 75 ? 0.354 7.312 7.824 1 74.38 75 GLY A C 1
ATOM 598 O O . GLY A 1 75 ? -0.228 6.371 8.367 1 74.38 75 GLY A O 1
ATOM 599 N N . ARG A 1 76 ? 0.6 7.418 6.59 1 76.31 76 ARG A N 1
ATOM 600 C CA . ARG A 1 76 ? 0.193 6.332 5.703 1 76.31 76 ARG A CA 1
ATOM 601 C C . ARG A 1 76 ? 0.971 5.059 6.012 1 76.31 76 ARG A C 1
ATOM 603 O O . ARG A 1 76 ? 0.402 3.963 6.023 1 76.31 76 ARG A O 1
ATOM 610 N N . LEU A 1 77 ? 2.205 5.258 6.195 1 76.56 77 LEU A N 1
ATOM 611 C CA . LEU A 1 77 ? 3.045 4.121 6.559 1 76.56 77 LEU A CA 1
ATOM 612 C C . LEU A 1 77 ? 2.547 3.465 7.84 1 76.56 77 LEU A C 1
ATOM 614 O O . LEU A 1 77 ? 2.5 2.236 7.938 1 76.56 77 LEU A O 1
ATOM 618 N N . ALA A 1 78 ? 2.148 4.281 8.742 1 76.19 78 ALA A N 1
ATOM 619 C CA . ALA A 1 78 ? 1.627 3.771 10.008 1 76.19 78 ALA A CA 1
ATOM 620 C C . ALA A 1 78 ? 0.337 2.984 9.789 1 76.19 78 ALA A C 1
ATOM 622 O O . ALA A 1 78 ? 0.132 1.936 10.406 1 76.19 78 ALA A O 1
ATOM 623 N N . ALA A 1 79 ? -0.418 3.436 8.969 1 74.81 79 ALA A N 1
ATOM 624 C CA . ALA A 1 79 ? -1.679 2.76 8.672 1 74.81 79 ALA A CA 1
ATOM 625 C C . ALA A 1 79 ? -1.433 1.416 7.992 1 74.81 79 ALA A C 1
ATOM 627 O O . ALA A 1 79 ? -2.086 0.421 8.312 1 74.81 79 ALA A O 1
ATOM 628 N N . ILE A 1 80 ? -0.536 1.444 7.102 1 76.25 80 ILE A N 1
ATOM 629 C CA . ILE A 1 80 ? -0.188 0.22 6.391 1 76.25 80 ILE A CA 1
ATOM 630 C C . ILE A 1 80 ? 0.41 -0.792 7.363 1 76.25 80 ILE A C 1
ATOM 632 O O . ILE A 1 80 ? 0.054 -1.973 7.34 1 76.25 80 ILE A O 1
ATOM 636 N N . LYS A 1 81 ? 1.244 -0.288 8.133 1 76.75 81 LYS A N 1
ATOM 637 C CA . LYS A 1 81 ? 1.854 -1.113 9.172 1 76.75 81 LYS A CA 1
ATOM 638 C C . LYS A 1 81 ? 0.791 -1.753 10.055 1 76.75 81 LYS A C 1
ATOM 640 O O . LYS A 1 81 ? 0.844 -2.953 10.336 1 76.75 81 LYS A O 1
ATOM 645 N N . ASP A 1 82 ? -0.144 -0.987 10.422 1 76.62 82 ASP A N 1
ATOM 646 C CA . ASP A 1 82 ? -1.201 -1.477 11.297 1 76.62 82 ASP A CA 1
ATOM 647 C C . ASP A 1 82 ? -2.076 -2.504 10.586 1 76.62 82 ASP A C 1
ATOM 649 O O . ASP A 1 82 ? -2.482 -3.502 11.18 1 76.62 82 ASP A O 1
ATOM 653 N N . ARG A 1 83 ? -2.332 -2.215 9.383 1 73.56 83 ARG A N 1
ATOM 654 C CA . ARG A 1 83 ? -3.145 -3.141 8.602 1 73.56 83 ARG A CA 1
ATOM 655 C C . ARG A 1 83 ? -2.43 -4.477 8.414 1 73.56 83 ARG A C 1
ATOM 657 O O . ARG A 1 83 ? -3.043 -5.535 8.547 1 73.56 83 ARG A O 1
ATOM 664 N N . VAL A 1 84 ? -1.213 -4.348 8.102 1 75.75 84 VAL A N 1
ATOM 665 C CA . VAL A 1 84 ? -0.409 -5.555 7.934 1 75.75 84 VAL A CA 1
ATOM 666 C C . VAL A 1 84 ? -0.37 -6.332 9.25 1 75.75 84 VAL A C 1
ATOM 668 O O . VAL A 1 84 ? -0.537 -7.555 9.258 1 75.75 84 VAL A O 1
ATOM 671 N N . LYS A 1 85 ? -0.214 -5.617 10.297 1 75.31 85 LYS A N 1
ATOM 672 C CA . LYS A 1 85 ? -0.186 -6.258 11.609 1 75.31 85 LYS A CA 1
ATOM 673 C C . LYS A 1 85 ? -1.518 -6.934 11.922 1 75.31 85 LYS A C 1
ATOM 675 O O . LYS A 1 85 ? -1.547 -8.039 12.461 1 75.31 85 LYS A O 1
ATOM 680 N N . ARG A 1 86 ? -2.564 -6.355 11.617 1 72.06 86 ARG A N 1
ATOM 681 C CA . ARG A 1 86 ? -3.898 -6.898 11.867 1 72.06 86 ARG A CA 1
ATOM 682 C C . ARG A 1 86 ? -4.109 -8.195 11.102 1 72.06 86 ARG A C 1
ATOM 684 O O . ARG A 1 86 ? -4.613 -9.18 11.656 1 72.06 86 ARG A O 1
ATOM 691 N N . VAL A 1 87 ? -3.699 -8.188 9.883 1 69.94 87 VAL A N 1
ATOM 692 C CA . VAL A 1 87 ? -3.869 -9.367 9.039 1 69.94 87 VAL A CA 1
ATOM 693 C C . VAL A 1 87 ? -2.99 -10.508 9.562 1 69.94 87 VAL A C 1
ATOM 695 O O . VAL A 1 87 ? -3.414 -11.664 9.594 1 69.94 87 VAL A O 1
ATOM 698 N N . LEU A 1 88 ? -1.837 -10.086 10.016 1 73.69 88 LEU A N 1
ATOM 699 C CA . LEU A 1 88 ? -0.873 -11.094 10.445 1 73.69 88 LEU A CA 1
ATOM 700 C C . LEU A 1 88 ? -1.179 -11.57 11.859 1 73.69 88 LEU A C 1
ATOM 702 O O . LEU A 1 88 ? -0.71 -12.633 12.273 1 73.69 88 LEU A O 1
ATOM 706 N N . ASN A 1 89 ? -2.016 -10.766 12.57 1 75.56 89 ASN A N 1
ATOM 707 C CA . ASN A 1 89 ? -2.283 -11.117 13.961 1 75.56 89 ASN A CA 1
ATOM 708 C C . ASN A 1 89 ? -3.531 -11.984 14.086 1 75.56 89 ASN A C 1
ATOM 710 O O . ASN A 1 89 ? -3.746 -12.625 15.117 1 75.56 89 ASN A O 1
ATOM 714 N N . VAL A 1 90 ? -4.289 -12.055 13.094 1 78.69 90 VAL A N 1
ATOM 715 C CA . VAL A 1 90 ? -5.461 -12.93 13.148 1 78.69 90 VAL A CA 1
ATOM 716 C C . VAL A 1 90 ? -5.016 -14.391 13.188 1 78.69 90 VAL A C 1
ATOM 718 O O . VAL A 1 90 ? -4.203 -14.812 12.367 1 78.69 90 VAL A O 1
ATOM 721 N N . ARG A 1 91 ? -5.531 -15.094 14.188 1 88.06 91 ARG A N 1
ATOM 722 C CA . ARG A 1 91 ? -5.094 -16.469 14.414 1 88.06 91 ARG A CA 1
ATOM 723 C C . ARG A 1 91 ? -6.156 -17.469 13.961 1 88.06 91 ARG A C 1
ATOM 725 O O . ARG A 1 91 ? -7.219 -17.562 14.578 1 88.06 91 ARG A O 1
ATOM 732 N N . PRO A 1 92 ? -5.906 -18.203 12.945 1 93.31 92 PRO A N 1
ATOM 733 C CA . PRO A 1 92 ? -6.805 -19.297 12.555 1 93.31 92 PRO A CA 1
ATOM 734 C C . PRO A 1 92 ? -6.547 -20.578 13.344 1 93.31 92 PRO A C 1
ATOM 736 O O . PRO A 1 92 ? -5.648 -20.609 14.188 1 93.31 92 PRO A O 1
ATOM 739 N N . ASP A 1 93 ? -7.434 -21.469 13.078 1 93.62 93 ASP A N 1
ATOM 740 C CA . ASP A 1 93 ? -7.211 -22.781 13.672 1 93.62 93 ASP A CA 1
ATOM 741 C C . ASP A 1 93 ? -6.129 -23.562 12.914 1 93.62 93 ASP A C 1
ATOM 743 O O . ASP A 1 93 ? -5.43 -24.391 13.5 1 93.62 93 ASP A O 1
ATOM 747 N N . LEU A 1 94 ? -6.027 -23.297 11.648 1 95.81 94 LEU A N 1
ATOM 748 C CA . LEU A 1 94 ? -5.062 -23.938 10.766 1 95.81 94 LEU A CA 1
ATOM 749 C C . LEU A 1 94 ? -4.57 -22.969 9.703 1 95.81 94 LEU A C 1
ATOM 751 O O . LEU A 1 94 ? -5.352 -22.188 9.148 1 95.81 94 LEU A O 1
ATOM 755 N N . ARG A 1 95 ? -3.256 -23.016 9.406 1 95.75 95 ARG A N 1
ATOM 756 C CA . ARG A 1 95 ? -2.674 -22.281 8.289 1 95.75 95 ARG A CA 1
ATOM 757 C C . ARG A 1 95 ? -2.168 -23.219 7.207 1 95.75 95 ARG A C 1
ATOM 759 O O . ARG A 1 95 ? -1.492 -24.203 7.5 1 95.75 95 ARG A O 1
ATOM 766 N N . ILE A 1 96 ? -2.543 -22.922 6.047 1 97.06 96 ILE A N 1
ATOM 767 C CA . ILE A 1 96 ? -2.07 -23.688 4.898 1 97.06 96 ILE A CA 1
ATOM 768 C C . ILE A 1 96 ? -1.271 -22.781 3.967 1 97.06 96 ILE A C 1
ATOM 770 O O . ILE A 1 96 ? -1.65 -21.625 3.738 1 97.06 96 ILE A O 1
ATOM 774 N N . PHE A 1 97 ? -0.19 -23.281 3.479 1 95.81 97 PHE A N 1
ATOM 775 C CA . PHE A 1 97 ? 0.612 -22.562 2.498 1 95.81 97 PHE A CA 1
ATOM 776 C C . PHE A 1 97 ? 0.746 -23.375 1.211 1 95.81 97 PHE A C 1
ATOM 778 O O . PHE A 1 97 ? 0.854 -24.594 1.248 1 95.81 97 PHE A O 1
ATOM 785 N N . GLN A 1 98 ? 0.776 -22.641 0.129 1 94.19 98 GLN A N 1
ATOM 786 C CA . GLN A 1 98 ? 0.98 -23.281 -1.168 1 94.19 98 GLN A CA 1
ATOM 787 C C . GLN A 1 98 ? 2.34 -23.969 -1.235 1 94.19 98 GLN A C 1
ATOM 789 O O . GLN A 1 98 ? 2.479 -25.016 -1.86 1 94.19 98 GLN A O 1
ATOM 794 N N . ASN A 1 99 ? 3.365 -23.328 -0.688 1 93.88 99 ASN A N 1
ATOM 795 C CA . ASN A 1 99 ? 4.727 -23.859 -0.695 1 93.88 99 ASN A CA 1
ATOM 796 C C . ASN A 1 99 ? 5.555 -23.281 0.453 1 93.88 99 ASN A C 1
ATOM 798 O O . ASN A 1 99 ? 5.094 -22.406 1.18 1 93.88 99 ASN A O 1
ATOM 802 N N . ALA A 1 100 ? 6.77 -23.859 0.597 1 92.12 100 ALA A N 1
ATOM 803 C CA . ALA A 1 100 ? 7.645 -23.484 1.705 1 92.12 100 ALA A CA 1
ATOM 804 C C . ALA A 1 100 ? 8.117 -22.047 1.571 1 92.12 100 ALA A C 1
ATOM 806 O O . ALA A 1 100 ? 8.289 -21.344 2.574 1 92.12 100 ALA A O 1
ATOM 807 N N . GLN A 1 101 ? 8.273 -21.625 0.334 1 89.38 101 GLN A N 1
ATOM 808 C CA . GLN A 1 101 ? 8.742 -20.25 0.093 1 89.38 101 GLN A CA 1
ATOM 809 C C . GLN A 1 101 ? 7.742 -19.234 0.634 1 89.38 101 GLN A C 1
ATOM 811 O O . GLN A 1 101 ? 8.141 -18.25 1.257 1 89.38 101 GLN A O 1
ATOM 816 N N . MET A 1 102 ? 6.5 -19.5 0.382 1 89.75 102 MET A N 1
ATOM 817 C CA . MET A 1 102 ? 5.453 -18.609 0.873 1 89.75 102 MET A CA 1
ATOM 818 C C . MET A 1 102 ? 5.395 -18.625 2.396 1 89.75 102 MET A C 1
ATOM 820 O O . MET A 1 102 ? 5.215 -17.578 3.029 1 89.75 102 MET A O 1
ATOM 824 N N . ARG A 1 103 ? 5.5 -19.75 2.971 1 91.75 103 ARG A N 1
ATOM 825 C CA . ARG A 1 103 ? 5.512 -19.891 4.426 1 91.75 103 ARG A CA 1
ATOM 826 C C . ARG A 1 103 ? 6.633 -19.062 5.043 1 91.75 103 ARG A C 1
ATOM 828 O O . ARG A 1 103 ? 6.414 -18.328 6.008 1 91.75 103 ARG A O 1
ATOM 835 N N . GLU A 1 104 ? 7.785 -19.188 4.406 1 89.25 104 GLU A N 1
ATOM 836 C CA . GLU A 1 104 ? 8.945 -18.453 4.914 1 89.25 104 GLU A CA 1
ATOM 837 C C . GLU A 1 104 ? 8.766 -16.953 4.746 1 89.25 104 GLU A C 1
ATOM 839 O O . GLU A 1 104 ? 9.164 -16.172 5.613 1 89.25 104 GLU A O 1
ATOM 844 N N . ALA A 1 105 ? 8.164 -16.609 3.623 1 84.5 105 ALA A N 1
ATOM 845 C CA . ALA A 1 105 ? 7.961 -15.195 3.334 1 84.5 105 ALA A CA 1
ATOM 846 C C . ALA A 1 105 ? 7.004 -14.562 4.34 1 84.5 105 ALA A C 1
ATOM 848 O O . ALA A 1 105 ? 7.207 -13.422 4.762 1 84.5 105 ALA A O 1
ATOM 849 N N . MET A 1 106 ? 5.961 -15.234 4.715 1 85.44 106 MET A N 1
ATOM 850 C CA . MET A 1 106 ? 4.988 -14.703 5.668 1 85.44 106 MET A CA 1
ATOM 851 C C . MET A 1 106 ? 5.562 -14.695 7.082 1 85.44 106 MET A C 1
ATOM 853 O O . MET A 1 106 ? 5.238 -13.812 7.883 1 85.44 106 MET A O 1
ATOM 857 N N . ALA A 1 107 ? 6.414 -15.672 7.426 1 84 107 ALA A N 1
ATOM 858 C CA . ALA A 1 107 ? 7.234 -15.727 8.633 1 84 107 ALA A CA 1
ATOM 859 C C . ALA A 1 107 ? 6.387 -15.516 9.883 1 84 107 ALA A C 1
ATOM 861 O O . ALA A 1 107 ? 6.727 -14.688 10.734 1 84 107 ALA A O 1
ATOM 862 N N . PHE A 1 108 ? 5.25 -16.219 9.922 1 86.5 108 PHE A N 1
ATOM 863 C CA . PHE A 1 108 ? 4.48 -16.188 11.164 1 86.5 108 PHE A CA 1
ATOM 864 C C . PHE A 1 108 ? 5.293 -16.781 12.312 1 86.5 108 PHE A C 1
ATOM 866 O O . PHE A 1 108 ? 6.027 -17.75 12.133 1 86.5 108 PHE A O 1
ATOM 873 N N . ARG A 1 109 ? 5.164 -16.234 13.562 1 83.69 109 ARG A N 1
ATOM 874 C CA . ARG A 1 109 ? 5.988 -16.688 14.68 1 83.69 109 ARG A CA 1
ATOM 875 C C . ARG A 1 109 ? 5.137 -17.328 15.766 1 83.69 109 ARG A C 1
ATOM 877 O O . ARG A 1 109 ? 5.66 -17.781 16.781 1 83.69 109 ARG A O 1
ATOM 884 N N . ASP A 1 110 ? 3.898 -17.453 15.539 1 88.38 110 ASP A N 1
ATOM 885 C CA . ASP A 1 110 ? 3.004 -18.062 16.516 1 88.38 110 ASP A CA 1
ATOM 886 C C . ASP A 1 110 ? 2.971 -19.578 16.391 1 88.38 110 ASP A C 1
ATOM 888 O O . ASP A 1 110 ? 3.754 -20.156 15.625 1 88.38 110 ASP A O 1
ATOM 892 N N . ASP A 1 111 ? 2.129 -20.219 17.172 1 92.44 111 ASP A N 1
ATOM 893 C CA . ASP A 1 111 ? 2.148 -21.672 17.234 1 92.44 111 ASP A CA 1
ATOM 894 C C . ASP A 1 111 ? 0.941 -22.266 16.516 1 92.44 111 ASP A C 1
ATOM 896 O O . ASP A 1 111 ? 0.537 -23.391 16.812 1 92.44 111 ASP A O 1
ATOM 900 N N . VAL A 1 112 ? 0.427 -21.547 15.57 1 94.12 112 VAL A N 1
ATOM 901 C CA . VAL A 1 112 ? -0.691 -22.078 14.797 1 94.12 112 VAL A CA 1
ATOM 902 C C . VAL A 1 112 ? -0.216 -23.25 13.938 1 94.12 112 VAL A C 1
ATOM 904 O O . VAL A 1 112 ? 0.832 -23.156 13.289 1 94.12 112 VAL A O 1
ATOM 907 N N . ARG A 1 113 ? -1.011 -24.328 14 1 94.75 113 ARG A N 1
ATOM 908 C CA . ARG A 1 113 ? -0.689 -25.469 13.148 1 94.75 113 ARG A CA 1
ATOM 909 C C . ARG A 1 113 ? -0.616 -25.062 11.688 1 94.75 113 ARG A C 1
ATOM 911 O O . ARG A 1 113 ? -1.478 -24.328 11.195 1 94.75 113 ARG A O 1
ATOM 918 N N . THR A 1 114 ? 0.43 -25.531 10.984 1 96.31 114 THR A N 1
ATOM 919 C CA . THR A 1 114 ? 0.689 -25.125 9.602 1 96.31 114 THR A CA 1
ATOM 920 C C . THR A 1 114 ? 0.903 -26.359 8.719 1 96.31 114 THR A C 1
ATOM 922 O O . THR A 1 114 ? 1.58 -27.312 9.109 1 96.31 114 THR A O 1
ATOM 925 N N . LEU A 1 115 ? 0.254 -26.391 7.59 1 97.44 115 LEU A N 1
ATOM 926 C CA . LEU A 1 115 ? 0.41 -27.453 6.594 1 97.44 115 LEU A CA 1
ATOM 927 C C . LEU A 1 115 ? 0.786 -26.859 5.234 1 97.44 115 LEU A C 1
ATOM 929 O O . LEU A 1 115 ? 0.474 -25.703 4.945 1 97.44 115 LEU A O 1
ATOM 933 N N . LEU A 1 116 ? 1.487 -27.656 4.465 1 96.94 116 LEU A N 1
ATOM 934 C CA . LEU A 1 116 ? 1.71 -27.328 3.061 1 96.94 116 LEU A CA 1
ATOM 935 C C . LEU A 1 116 ? 0.69 -28.031 2.17 1 96.94 116 LEU A C 1
ATOM 937 O O . LEU A 1 116 ? 0.459 -29.234 2.312 1 96.94 116 LEU A O 1
ATOM 941 N N . LEU A 1 117 ? 0.016 -27.312 1.383 1 96.81 117 LEU A N 1
ATOM 942 C CA . LEU A 1 117 ? -0.875 -27.828 0.351 1 96.81 117 LEU A CA 1
ATOM 943 C C . LEU A 1 117 ? -0.477 -27.312 -1.025 1 96.81 117 LEU A C 1
ATOM 945 O O . LEU A 1 117 ? -0.99 -26.281 -1.476 1 96.81 117 LEU A O 1
ATOM 949 N N . PRO A 1 118 ? 0.388 -28.047 -1.667 1 95.88 118 PRO A N 1
ATOM 950 C CA . PRO A 1 118 ? 0.933 -27.609 -2.949 1 95.88 118 PRO A CA 1
ATOM 951 C C . PRO A 1 118 ? -0.122 -27.547 -4.051 1 95.88 118 PRO A C 1
ATOM 953 O O . PRO A 1 118 ? -1.236 -28.047 -3.871 1 95.88 118 PRO A O 1
ATOM 956 N N . MET A 1 119 ? 0.294 -26.953 -5.137 1 94.81 119 MET A N 1
ATOM 957 C CA . MET A 1 119 ? -0.565 -26.938 -6.32 1 94.81 119 MET A CA 1
ATOM 958 C C . MET A 1 119 ? -0.64 -28.312 -6.961 1 94.81 119 MET A C 1
ATOM 960 O O . MET A 1 119 ? 0.294 -29.109 -6.844 1 94.81 119 MET A O 1
ATOM 964 N N . GLY A 1 120 ? -1.782 -28.547 -7.547 1 94.88 120 GLY A N 1
ATOM 965 C CA . GLY A 1 120 ? -1.998 -29.797 -8.273 1 94.88 120 GLY A CA 1
ATOM 966 C C . GLY A 1 120 ? -2.447 -29.578 -9.703 1 94.88 120 GLY A C 1
ATOM 967 O O . GLY A 1 120 ? -2.447 -28.438 -10.195 1 94.88 120 GLY A O 1
ATOM 968 N N . VAL A 1 121 ? -2.67 -30.672 -10.414 1 95 121 VAL A N 1
ATOM 969 C CA . VAL A 1 121 ? -3.205 -30.656 -11.766 1 95 121 VAL A CA 1
ATOM 970 C C . VAL A 1 121 ? -4.52 -31.438 -11.812 1 95 121 VAL A C 1
ATOM 972 O O . VAL A 1 121 ? -4.766 -32.281 -10.977 1 95 121 VAL A O 1
ATOM 975 N N . PRO A 1 122 ? -5.344 -31.047 -12.75 1 89.62 122 PRO A N 1
ATOM 976 C CA . PRO A 1 122 ? -6.582 -31.828 -12.867 1 89.62 122 PRO A CA 1
ATOM 977 C C . PRO A 1 122 ? -6.332 -33.281 -13.203 1 89.62 122 PRO A C 1
ATOM 979 O O . PRO A 1 122 ? -5.43 -33.594 -13.984 1 89.62 122 PRO A O 1
ATOM 982 N N . ASP A 1 123 ? -7.215 -34.062 -12.711 1 86.12 123 ASP A N 1
ATOM 983 C CA . ASP A 1 123 ? -7.035 -35.5 -12.883 1 86.12 123 ASP A CA 1
ATOM 984 C C . ASP A 1 123 ? -7.16 -35.906 -14.344 1 86.12 123 ASP A C 1
ATOM 986 O O . ASP A 1 123 ? -6.48 -36.844 -14.805 1 86.12 123 ASP A O 1
ATOM 990 N N . TRP A 1 124 ? -7.938 -35.281 -15.039 1 87.56 124 TRP A N 1
ATOM 991 C CA . TRP A 1 124 ? -8.266 -35.688 -16.406 1 87.56 124 TRP A CA 1
ATOM 992 C C . TRP A 1 124 ? -7.07 -35.469 -17.328 1 87.56 124 TRP A C 1
ATOM 994 O O . TRP A 1 124 ? -7.062 -35.938 -18.469 1 87.56 124 TRP A O 1
ATOM 1004 N N . ILE A 1 125 ? -6.055 -34.781 -16.844 1 91.5 125 ILE A N 1
ATOM 1005 C CA . ILE A 1 125 ? -4.906 -34.406 -17.672 1 91.5 125 ILE A CA 1
ATOM 1006 C C . ILE A 1 125 ? -4.148 -35.688 -18.078 1 91.5 125 ILE A C 1
ATOM 1008 O O . ILE A 1 125 ? -3.486 -35.719 -19.109 1 91.5 125 ILE A O 1
ATOM 1012 N N . PHE A 1 126 ? -4.289 -36.75 -17.312 1 91.25 126 PHE A N 1
ATOM 1013 C CA . PHE A 1 126 ? -3.539 -38 -17.531 1 91.25 126 PHE A CA 1
ATOM 1014 C C . PHE A 1 126 ? -4.34 -38.969 -18.391 1 91.25 126 PHE A C 1
ATOM 1016 O O . PHE A 1 126 ? -3.836 -40.031 -18.766 1 91.25 126 PHE A O 1
ATOM 1023 N N . ASP A 1 127 ? -5.594 -38.562 -18.641 1 82.81 127 ASP A N 1
ATOM 1024 C CA . ASP A 1 127 ? -6.445 -39.406 -19.469 1 82.81 127 ASP A CA 1
ATOM 1025 C C . ASP A 1 127 ? -6.188 -39.188 -20.953 1 82.81 127 ASP A C 1
ATOM 1027 O O . ASP A 1 127 ? -6.367 -38.094 -21.453 1 82.81 127 ASP A O 1
ATOM 1031 N N . PRO A 1 128 ? -5.633 -40.219 -21.672 1 65.44 128 PRO A N 1
ATOM 1032 C CA . PRO A 1 128 ? -5.375 -40.062 -23.109 1 65.44 128 PRO A CA 1
ATOM 1033 C C . PRO A 1 128 ? -6.625 -39.688 -23.906 1 65.44 128 PRO A C 1
ATOM 1035 O O . PRO A 1 128 ? -6.547 -38.938 -24.875 1 65.44 128 PRO A O 1
ATOM 1038 N N . ALA A 1 129 ? -7.746 -40.375 -23.641 1 60.09 129 ALA A N 1
ATOM 1039 C CA . ALA A 1 129 ? -9.008 -40.188 -24.359 1 60.09 129 ALA A CA 1
ATOM 1040 C C . ALA A 1 129 ? -9.609 -38.812 -24.047 1 60.09 129 ALA A C 1
ATOM 1042 O O . ALA A 1 129 ? -10.391 -38.281 -24.844 1 60.09 129 ALA A O 1
ATOM 1043 N N . GLY A 1 130 ? -9.438 -38.375 -22.953 1 54.38 130 GLY A N 1
ATOM 1044 C CA . GLY A 1 130 ? -10.062 -37.125 -22.484 1 54.38 130 GLY A CA 1
ATOM 1045 C C . GLY A 1 130 ? -9.727 -35.938 -23.328 1 54.38 130 GLY A C 1
ATOM 1046 O O . GLY A 1 130 ? -10.555 -35.031 -23.484 1 54.38 130 GLY A O 1
ATOM 1047 N N . VAL A 1 131 ? -8.484 -35.938 -23.812 1 55.75 131 VAL A N 1
ATOM 1048 C CA . VAL A 1 131 ? -8.07 -34.812 -24.641 1 55.75 131 VAL A CA 1
ATOM 1049 C C . VAL A 1 131 ? -8.375 -35.094 -26.109 1 55.75 131 VAL A C 1
ATOM 1051 O O . VAL A 1 131 ? -8.375 -34.188 -26.938 1 55.75 131 VAL A O 1
ATOM 1054 N N . ASP A 1 132 ? -8.609 -36.438 -26.609 1 52.84 132 ASP A N 1
ATOM 1055 C CA . ASP A 1 132 ? -8.719 -36.844 -28 1 52.84 132 ASP A CA 1
ATOM 1056 C C . ASP A 1 132 ? -10.102 -36.5 -28.562 1 52.84 132 ASP A C 1
ATOM 1058 O O . ASP A 1 132 ? -10.484 -37 -29.625 1 52.84 132 ASP A O 1
ATOM 1062 N N . ALA A 1 133 ? -11.047 -35.812 -28.109 1 49.97 133 ALA A N 1
ATOM 1063 C CA . ALA A 1 133 ? -12.352 -35.781 -28.766 1 49.97 133 ALA A CA 1
ATOM 1064 C C . ALA A 1 133 ? -12.203 -35.469 -30.25 1 49.97 133 ALA A C 1
ATOM 1066 O O . ALA A 1 133 ? -11.281 -34.75 -30.656 1 49.97 133 ALA A O 1
ATOM 1067 N N . GLU A 1 134 ? -12.945 -35.969 -31.172 1 51.38 134 GLU A N 1
ATOM 1068 C CA . GLU A 1 134 ? -13.109 -35.812 -32.625 1 51.38 134 GLU A CA 1
ATOM 1069 C C . GLU A 1 134 ? -12.805 -34.375 -33.062 1 51.38 134 GLU A C 1
ATOM 1071 O O . GLU A 1 134 ? -13.328 -33.906 -34.062 1 51.38 134 GLU A O 1
ATOM 1076 N N . ALA A 1 135 ? -12.18 -33.562 -32.375 1 53.09 135 ALA A N 1
ATOM 1077 C CA . ALA A 1 135 ? -12.359 -32.125 -32.344 1 53.09 135 ALA A CA 1
ATOM 1078 C C . ALA A 1 135 ? -11.742 -31.453 -33.562 1 53.09 135 ALA A C 1
ATOM 1080 O O . ALA A 1 135 ? -10.867 -32.031 -34.219 1 53.09 135 ALA A O 1
ATOM 1081 N N . ALA A 1 136 ? -12.195 -30.453 -34 1 57.88 136 ALA A N 1
ATOM 1082 C CA . ALA A 1 136 ? -11.867 -29.375 -34.906 1 57.88 136 ALA A CA 1
ATOM 1083 C C . ALA A 1 136 ? -10.375 -29.031 -34.844 1 57.88 136 ALA A C 1
ATOM 1085 O O . ALA A 1 136 ? -9.727 -29.25 -33.812 1 57.88 136 ALA A O 1
ATOM 1086 N N . PRO A 1 137 ? -9.781 -28.812 -35.969 1 66.62 137 PRO A N 1
ATOM 1087 C CA . PRO A 1 137 ? -8.383 -28.375 -36.031 1 66.62 137 PRO A CA 1
ATOM 1088 C C . PRO A 1 137 ? -8.008 -27.422 -34.906 1 66.62 137 PRO A C 1
ATOM 1090 O O . PRO A 1 137 ? -8.758 -26.484 -34.625 1 66.62 137 PRO A O 1
ATOM 1093 N N . THR A 1 138 ? -6.965 -27.859 -34.031 1 79.75 138 THR A N 1
ATOM 1094 C CA . THR A 1 138 ? -6.453 -27.047 -32.938 1 79.75 138 THR A CA 1
ATOM 1095 C C . THR A 1 138 ? -5.348 -26.125 -33.438 1 79.75 138 THR A C 1
ATOM 1097 O O . THR A 1 138 ? -4.473 -26.531 -34.188 1 79.75 138 THR A O 1
ATOM 1100 N N . PRO A 1 139 ? -5.555 -24.875 -33.219 1 84.81 139 PRO A N 1
ATOM 1101 C CA . PRO A 1 139 ? -4.488 -23.953 -33.625 1 84.81 139 PRO A CA 1
ATOM 1102 C C . PRO A 1 139 ? -3.166 -24.234 -32.906 1 84.81 139 PRO A C 1
ATOM 1104 O O . PRO A 1 139 ? -2.807 -23.531 -31.953 1 84.81 139 PRO A O 1
ATOM 1107 N N . SER A 1 140 ? -2.479 -25.312 -33.344 1 84.56 140 SER A N 1
ATOM 1108 C CA . SER A 1 140 ? -1.198 -25.688 -32.75 1 84.56 140 SER A CA 1
ATOM 1109 C C . SER A 1 140 ? -0.031 -25.109 -33.562 1 84.56 140 SER A C 1
ATOM 1111 O O . SER A 1 140 ? -0.222 -24.594 -34.656 1 84.56 140 SER A O 1
ATOM 1113 N N . GLY A 1 141 ? 1.082 -25 -32.906 1 93.31 141 GLY A N 1
ATOM 1114 C CA . GLY A 1 141 ? 2.293 -24.484 -33.5 1 93.31 141 GLY A CA 1
ATOM 1115 C C . GLY A 1 141 ? 3.555 -25.156 -33 1 93.31 141 GLY A C 1
ATOM 1116 O O . GLY A 1 141 ? 3.49 -26.203 -32.344 1 93.31 141 GLY A O 1
ATOM 1117 N N . ARG A 1 142 ? 4.625 -24.625 -33.469 1 95.25 142 ARG A N 1
ATOM 1118 C CA . ARG A 1 142 ? 5.902 -25.109 -32.969 1 95.25 142 ARG A CA 1
ATOM 1119 C C . ARG A 1 142 ? 6.02 -24.859 -31.469 1 95.25 142 ARG A C 1
ATOM 1121 O O . ARG A 1 142 ? 6.445 -25.75 -30.719 1 95.25 142 ARG A O 1
ATOM 1128 N N . PHE A 1 143 ? 5.625 -23.672 -31.094 1 96.94 143 PHE A N 1
ATOM 1129 C CA . PHE A 1 143 ? 5.625 -23.281 -29.703 1 96.94 143 PHE A CA 1
ATOM 1130 C C . PHE A 1 143 ? 4.223 -22.891 -29.234 1 96.94 143 PHE A C 1
ATOM 1132 O O . PHE A 1 143 ? 3.451 -22.328 -30.016 1 96.94 143 PHE A O 1
ATOM 1139 N N . CYS A 1 144 ? 3.979 -23.172 -27.953 1 98 144 CYS A N 1
ATOM 1140 C CA . CYS A 1 144 ? 2.697 -22.766 -27.375 1 98 144 CYS A CA 1
ATOM 1141 C C . CYS A 1 144 ? 2.875 -22.219 -25.969 1 98 144 CYS A C 1
ATOM 1143 O O . CYS A 1 144 ? 3.604 -22.797 -25.156 1 98 144 CYS A O 1
ATOM 1145 N N . TYR A 1 145 ? 2.254 -21.172 -25.703 1 98.12 145 TYR A N 1
ATOM 1146 C CA . TYR A 1 145 ? 2.209 -20.562 -24.375 1 98.12 145 TYR A CA 1
ATOM 1147 C C . TYR A 1 145 ? 0.771 -20.359 -23.906 1 98.12 145 TYR A C 1
ATOM 1149 O O . TYR A 1 145 ? -0.073 -19.891 -24.672 1 98.12 145 TYR A O 1
ATOM 1157 N N . ILE A 1 146 ? 0.525 -20.75 -22.672 1 96.75 146 ILE A N 1
ATOM 1158 C CA . ILE A 1 146 ? -0.744 -20.469 -22.016 1 96.75 146 ILE A CA 1
ATOM 1159 C C . ILE A 1 146 ? -0.506 -19.578 -20.797 1 96.75 146 ILE A C 1
ATOM 1161 O O . ILE A 1 146 ? 0.334 -19.891 -19.938 1 96.75 146 ILE A O 1
ATOM 1165 N N . GLY A 1 147 ? -1.262 -18.422 -20.734 1 94.56 147 GLY A N 1
ATOM 1166 C CA . GLY A 1 147 ? -1.165 -17.688 -19.484 1 94.56 147 GLY A CA 1
ATOM 1167 C C . GLY A 1 147 ? -1.331 -16.203 -19.656 1 94.56 147 GLY A C 1
ATOM 1168 O O . GLY A 1 147 ? -1.803 -15.734 -20.688 1 94.56 147 GLY A O 1
ATOM 1169 N N . GLU A 1 148 ? -1.025 -15.562 -18.578 1 92.06 148 GLU A N 1
ATOM 1170 C CA . GLU A 1 148 ? -1.148 -14.109 -18.531 1 92.06 148 GLU A CA 1
ATOM 1171 C C . GLU A 1 148 ? -0.092 -13.445 -19.406 1 92.06 148 GLU A C 1
ATOM 1173 O O . GLU A 1 148 ? 1.066 -13.867 -19.422 1 92.06 148 GLU A O 1
ATOM 1178 N N . MET A 1 149 ? -0.587 -12.477 -20.219 1 96.81 149 MET A N 1
ATOM 1179 C CA . MET A 1 149 ? 0.294 -11.703 -21.094 1 96.81 149 MET A CA 1
ATOM 1180 C C . MET A 1 149 ? 0.222 -10.211 -20.766 1 96.81 149 MET A C 1
ATOM 1182 O O . MET A 1 149 ? -0.626 -9.492 -21.297 1 96.81 149 MET A O 1
ATOM 1186 N N . SER A 1 150 ? 1.159 -9.805 -19.891 1 95.12 150 SER A N 1
ATOM 1187 C CA . SER A 1 150 ? 1.139 -8.422 -19.438 1 95.12 150 SER A CA 1
ATOM 1188 C C . SER A 1 150 ? 2.541 -7.82 -19.422 1 95.12 150 SER A C 1
ATOM 1190 O O . SER A 1 150 ? 3.533 -8.547 -19.406 1 95.12 150 SER A O 1
ATOM 1192 N N . ARG A 1 151 ? 2.568 -6.492 -19.484 1 92.94 151 ARG A N 1
ATOM 1193 C CA . ARG A 1 151 ? 3.836 -5.781 -19.344 1 92.94 151 ARG A CA 1
ATOM 1194 C C . ARG A 1 151 ? 4.375 -5.887 -17.922 1 92.94 151 ARG A C 1
ATOM 1196 O O . ARG A 1 151 ? 5.59 -5.938 -17.719 1 92.94 151 ARG A O 1
ATOM 1203 N N . GLU A 1 152 ? 3.477 -5.969 -16.969 1 87.38 152 GLU A N 1
ATOM 1204 C CA . GLU A 1 152 ? 3.875 -6.105 -15.57 1 87.38 152 GLU A CA 1
ATOM 1205 C C . GLU A 1 152 ? 4.719 -7.359 -15.352 1 87.38 152 GLU A C 1
ATOM 1207 O O . GLU A 1 152 ? 5.695 -7.332 -14.602 1 87.38 152 GLU A O 1
ATOM 1212 N N . ARG A 1 153 ? 4.395 -8.406 -16.078 1 92.81 153 ARG A N 1
ATOM 1213 C CA . ARG A 1 153 ? 5.121 -9.664 -15.93 1 92.81 153 ARG A CA 1
ATOM 1214 C C . ARG A 1 153 ? 6.352 -9.695 -16.828 1 92.81 153 ARG A C 1
ATOM 1216 O O . ARG A 1 153 ? 7.211 -10.57 -16.688 1 92.81 153 ARG A O 1
ATOM 1223 N N . GLY A 1 154 ? 6.391 -8.766 -17.75 1 95.12 154 GLY A N 1
ATOM 1224 C CA . GLY A 1 154 ? 7.543 -8.695 -18.641 1 95.12 154 GLY A CA 1
ATOM 1225 C C . GLY A 1 154 ? 7.402 -9.562 -19.875 1 95.12 154 GLY A C 1
ATOM 1226 O O . GLY A 1 154 ? 8.391 -9.867 -20.547 1 95.12 154 GLY A O 1
ATOM 1227 N N . PHE A 1 155 ? 6.184 -9.93 -20.172 1 97.31 155 PHE A N 1
ATOM 1228 C CA . PHE A 1 155 ? 5.992 -10.883 -21.25 1 97.31 155 PHE A CA 1
ATOM 1229 C C . PHE A 1 155 ? 6.277 -10.227 -22.609 1 97.31 155 PHE A C 1
ATOM 1231 O O . PHE A 1 155 ? 6.621 -10.906 -23.562 1 97.31 155 PHE A O 1
ATOM 1238 N N . HIS A 1 156 ? 6.145 -8.914 -22.766 1 97.44 156 HIS A N 1
ATOM 1239 C CA . HIS A 1 156 ? 6.453 -8.203 -24 1 97.44 156 HIS A CA 1
ATOM 1240 C C . HIS A 1 156 ? 7.906 -8.422 -24.406 1 97.44 156 HIS A C 1
ATOM 1242 O O . HIS A 1 156 ? 8.234 -8.406 -25.594 1 97.44 156 HIS A O 1
ATOM 1248 N N . LYS A 1 157 ? 8.773 -8.633 -23.469 1 97.94 157 LYS A N 1
ATOM 1249 C CA . LYS A 1 157 ? 10.18 -8.883 -23.766 1 97.94 157 LYS A CA 1
ATOM 1250 C C . LYS A 1 157 ? 10.367 -10.258 -24.406 1 97.94 157 LYS A C 1
ATOM 1252 O O . LYS A 1 157 ? 11.234 -10.43 -25.266 1 97.94 157 LYS A O 1
ATOM 1257 N N . VAL A 1 158 ? 9.562 -11.203 -23.953 1 98.06 158 VAL A N 1
ATOM 1258 C CA . VAL A 1 158 ? 9.594 -12.539 -24.531 1 98.06 158 VAL A CA 1
ATOM 1259 C C . VAL A 1 158 ? 9.156 -12.484 -26 1 98.06 158 VAL A C 1
ATOM 1261 O O . VAL A 1 158 ? 9.805 -13.07 -26.875 1 98.06 158 VAL A O 1
ATOM 1264 N N . LEU A 1 159 ? 8.094 -11.758 -26.266 1 98.19 159 LEU A N 1
ATOM 1265 C CA . LEU A 1 159 ? 7.574 -11.625 -27.625 1 98.19 159 LEU A CA 1
ATOM 1266 C C . LEU A 1 159 ? 8.547 -10.852 -28.5 1 98.19 159 LEU A C 1
ATOM 1268 O O . LEU A 1 159 ? 8.727 -11.18 -29.688 1 98.19 159 LEU A O 1
ATOM 1272 N N . ALA A 1 160 ? 9.172 -9.836 -27.953 1 98.06 160 ALA A N 1
ATOM 1273 C CA . ALA A 1 160 ? 10.18 -9.086 -28.688 1 98.06 160 ALA A CA 1
ATOM 1274 C C . ALA A 1 160 ? 11.352 -9.992 -29.078 1 98.06 160 ALA A C 1
ATOM 1276 O O . ALA A 1 160 ? 11.836 -9.922 -30.219 1 98.06 160 ALA A O 1
ATOM 1277 N N . ALA A 1 161 ? 11.75 -10.781 -28.156 1 97.75 161 ALA A N 1
ATOM 1278 C CA . ALA A 1 161 ? 12.828 -11.719 -28.438 1 97.75 161 ALA A CA 1
ATOM 1279 C C . ALA A 1 161 ? 12.438 -12.695 -29.547 1 97.75 161 ALA A C 1
ATOM 1281 O O . ALA A 1 161 ? 13.25 -13.023 -30.406 1 97.75 161 ALA A O 1
ATOM 1282 N N . TYR A 1 162 ? 11.219 -13.188 -29.531 1 97.25 162 TYR A N 1
ATOM 1283 C CA . TYR A 1 162 ? 10.727 -14.07 -30.578 1 97.25 162 TYR A CA 1
ATOM 1284 C C . TYR A 1 162 ? 10.766 -13.367 -31.938 1 97.25 162 TYR A C 1
ATOM 1286 O O . TYR A 1 162 ? 11.234 -13.938 -32.938 1 97.25 162 TYR A O 1
ATOM 1294 N N . ARG A 1 163 ? 10.211 -12.141 -31.953 1 96.31 163 ARG A N 1
ATOM 1295 C CA . ARG A 1 163 ? 10.164 -11.352 -33.188 1 96.31 163 ARG A CA 1
ATOM 1296 C C . ARG A 1 163 ? 11.562 -11.164 -33.781 1 96.31 163 ARG A C 1
ATOM 1298 O O . ARG A 1 163 ? 11.75 -11.258 -34.969 1 96.31 163 ARG A O 1
ATOM 1305 N N . ASP A 1 164 ? 12.484 -10.969 -32.938 1 95.56 164 ASP A N 1
ATOM 1306 C CA . ASP A 1 164 ? 13.828 -10.57 -33.375 1 95.56 164 ASP A CA 1
ATOM 1307 C C . ASP A 1 164 ? 14.711 -11.797 -33.594 1 95.56 164 ASP A C 1
ATOM 1309 O O . ASP A 1 164 ? 15.805 -11.68 -34.156 1 95.56 164 ASP A O 1
ATOM 1313 N N . ALA A 1 165 ? 14.219 -12.938 -33.156 1 94.12 165 ALA A N 1
ATOM 1314 C CA . ALA A 1 165 ? 15.016 -14.156 -33.281 1 94.12 165 ALA A CA 1
ATOM 1315 C C . ALA A 1 165 ? 15.156 -14.57 -34.75 1 94.12 165 ALA A C 1
ATOM 1317 O O . ALA A 1 165 ? 14.281 -14.289 -35.562 1 94.12 165 ALA A O 1
ATOM 1318 N N . ARG A 1 166 ? 16.344 -15.125 -35.031 1 89.38 166 ARG A N 1
ATOM 1319 C CA . ARG A 1 166 ? 16.531 -15.719 -36.344 1 89.38 166 ARG A CA 1
ATOM 1320 C C . ARG A 1 166 ? 15.875 -17.094 -36.438 1 89.38 166 ARG A C 1
ATOM 1322 O O . ARG A 1 166 ? 16.531 -18.109 -36.25 1 89.38 166 ARG A O 1
ATOM 1329 N N . ARG A 1 167 ? 14.656 -17.078 -36.688 1 86.12 167 ARG A N 1
ATOM 1330 C CA . ARG A 1 167 ? 13.891 -18.328 -36.719 1 86.12 167 ARG A CA 1
ATOM 1331 C C . ARG A 1 167 ? 13.492 -18.703 -38.125 1 86.12 167 ARG A C 1
ATOM 1333 O O . ARG A 1 167 ? 13.602 -17.891 -39.062 1 86.12 167 ARG A O 1
ATOM 1340 N N . ASP A 1 168 ? 13.133 -19.938 -38.219 1 87.25 168 ASP A N 1
ATOM 1341 C CA . ASP A 1 168 ? 12.57 -20.406 -39.5 1 87.25 168 ASP A CA 1
ATOM 1342 C C . ASP A 1 168 ? 11.133 -19.906 -39.656 1 87.25 168 ASP A C 1
ATOM 1344 O O . ASP A 1 168 ? 10.414 -19.703 -38.688 1 87.25 168 ASP A O 1
ATOM 1348 N N . GLU A 1 169 ? 10.727 -19.734 -40.875 1 83.25 169 GLU A N 1
ATOM 1349 C CA . GLU A 1 169 ? 9.375 -19.25 -41.156 1 83.25 169 GLU A CA 1
ATOM 1350 C C . GLU A 1 169 ? 8.32 -20.219 -40.625 1 83.25 169 GLU A C 1
ATOM 1352 O O . GLU A 1 169 ? 7.191 -19.828 -40.344 1 83.25 169 GLU A O 1
ATOM 1357 N N . THR A 1 170 ? 8.773 -21.406 -40.438 1 86.12 170 THR A N 1
ATOM 1358 C CA . THR A 1 170 ? 7.836 -22.422 -40 1 86.12 170 THR A CA 1
ATOM 1359 C C . THR A 1 170 ? 7.68 -22.422 -38.469 1 86.12 170 THR A C 1
ATOM 1361 O O . THR A 1 170 ? 6.766 -23.047 -37.938 1 86.12 170 THR A O 1
ATOM 1364 N N . ASP A 1 171 ? 8.531 -21.641 -37.875 1 91.06 171 ASP A N 1
ATOM 1365 C CA . ASP A 1 171 ? 8.422 -21.562 -36.438 1 91.06 171 ASP A CA 1
ATOM 1366 C C . ASP A 1 171 ? 7.262 -20.641 -36.031 1 91.06 171 ASP A C 1
ATOM 1368 O O . ASP A 1 171 ? 7.277 -19.453 -36.312 1 91.06 171 ASP A O 1
ATOM 1372 N N . THR A 1 172 ? 6.285 -21.266 -35.469 1 95.62 172 THR A N 1
ATOM 1373 C CA . THR A 1 172 ? 5.109 -20.516 -35.062 1 95.62 172 THR A CA 1
ATOM 1374 C C . THR A 1 172 ? 4.945 -20.547 -33.531 1 95.62 172 THR A C 1
ATOM 1376 O O . THR A 1 172 ? 5.359 -21.5 -32.875 1 95.62 172 THR A O 1
ATOM 1379 N N . LEU A 1 173 ? 4.418 -19.5 -33 1 97.62 173 LEU A N 1
ATOM 1380 C CA . LEU A 1 173 ? 4.141 -19.344 -31.578 1 97.62 173 LEU A CA 1
ATOM 1381 C C . LEU A 1 173 ? 2.654 -19.094 -31.344 1 97.62 173 LEU A C 1
ATOM 1383 O O . LEU A 1 173 ? 2.125 -18.047 -31.75 1 97.62 173 LEU A O 1
ATOM 1387 N N . VAL A 1 174 ? 2.043 -20.047 -30.766 1 98.06 174 VAL A N 1
ATOM 1388 C CA . VAL A 1 174 ? 0.625 -19.938 -30.438 1 98.06 174 VAL A CA 1
ATOM 1389 C C . VAL A 1 174 ? 0.461 -19.453 -29 1 98.06 174 VAL A C 1
ATOM 1391 O O . VAL A 1 174 ? 1.05 -20.016 -28.078 1 98.06 174 VAL A O 1
ATOM 1394 N N . LEU A 1 175 ? -0.3 -18.391 -28.844 1 98.31 175 LEU A N 1
ATOM 1395 C CA . LEU A 1 175 ? -0.518 -17.781 -27.531 1 98.31 175 LEU A CA 1
ATOM 1396 C C . LEU A 1 175 ? -1.97 -17.938 -27.094 1 98.31 175 LEU A C 1
ATOM 1398 O O . LEU A 1 175 ? -2.883 -17.453 -27.766 1 98.31 175 LEU A O 1
ATOM 1402 N N . VAL A 1 176 ? -2.117 -18.609 -25.953 1 97.12 176 VAL A N 1
ATOM 1403 C CA . VAL A 1 176 ? -3.455 -18.828 -25.406 1 97.12 176 VAL A CA 1
ATOM 1404 C C . VAL A 1 176 ? -3.662 -17.984 -24.172 1 97.12 176 VAL A C 1
ATOM 1406 O O . VAL A 1 176 ? -2.891 -18.078 -23.203 1 97.12 176 VAL A O 1
ATOM 1409 N N . GLY A 1 177 ? -4.664 -17.203 -24.109 1 95.44 177 GLY A N 1
ATOM 1410 C CA . GLY A 1 177 ? -4.969 -16.219 -23.094 1 95.44 177 GLY A CA 1
ATOM 1411 C C . GLY A 1 177 ? -5.293 -14.844 -23.656 1 95.44 177 GLY A C 1
ATOM 1412 O O . GLY A 1 177 ? -5.168 -14.617 -24.859 1 95.44 177 GLY A O 1
ATOM 1413 N N . GLN A 1 178 ? -5.688 -13.961 -22.828 1 94.44 178 GLN A N 1
ATOM 1414 C CA . GLN A 1 178 ? -6.012 -12.602 -23.25 1 94.44 178 GLN A CA 1
ATOM 1415 C C . GLN A 1 178 ? -4.84 -11.656 -23.016 1 94.44 178 GLN A C 1
ATOM 1417 O O . GLN A 1 178 ? -4.543 -11.297 -21.875 1 94.44 178 GLN A O 1
ATOM 1422 N N . PRO A 1 179 ? -4.262 -11.219 -24.125 1 96.19 179 PRO A N 1
ATOM 1423 C CA . PRO A 1 179 ? -3.154 -10.273 -23.938 1 96.19 179 PRO A CA 1
ATOM 1424 C C . PRO A 1 179 ? -3.629 -8.883 -23.531 1 96.19 179 PRO A C 1
ATOM 1426 O O . PRO A 1 179 ? -4.742 -8.477 -23.875 1 96.19 179 PRO A O 1
ATOM 1429 N N . GLU A 1 180 ? -2.818 -8.195 -22.781 1 95.81 180 GLU A N 1
ATOM 1430 C CA . GLU A 1 180 ? -3.064 -6.766 -22.625 1 95.81 180 GLU A CA 1
ATOM 1431 C C . GLU A 1 180 ? -3.178 -6.086 -24 1 95.81 180 GLU A C 1
ATOM 1433 O O . GLU A 1 180 ? -2.438 -6.414 -24.922 1 95.81 180 GLU A O 1
ATOM 1438 N N . PRO A 1 181 ? -4.035 -5.133 -24.125 1 95.81 181 PRO A N 1
ATOM 1439 C CA . PRO A 1 181 ? -4.254 -4.48 -25.422 1 95.81 181 PRO A CA 1
ATOM 1440 C C . PRO A 1 181 ? -2.967 -3.934 -26.031 1 95.81 181 PRO A C 1
ATOM 1442 O O . PRO A 1 181 ? -2.742 -4.078 -27.234 1 95.81 181 PRO A O 1
ATOM 1445 N N . ALA A 1 182 ? -2.135 -3.402 -25.188 1 95.81 182 ALA A N 1
ATOM 1446 C CA . ALA A 1 182 ? -0.888 -2.826 -25.688 1 95.81 182 ALA A CA 1
ATOM 1447 C C . ALA A 1 182 ? 0.024 -3.906 -26.266 1 95.81 182 ALA A C 1
ATOM 1449 O O . ALA A 1 182 ? 0.755 -3.66 -27.219 1 95.81 182 ALA A O 1
ATOM 1450 N N . ILE A 1 183 ? -0.049 -5.035 -25.688 1 97.25 183 ILE A N 1
ATOM 1451 C CA . ILE A 1 183 ? 0.765 -6.148 -26.172 1 97.25 183 ILE A CA 1
ATOM 1452 C C . ILE A 1 183 ? 0.216 -6.648 -27.5 1 97.25 183 ILE A C 1
ATOM 1454 O O . ILE A 1 183 ? 0.976 -6.883 -28.453 1 97.25 183 ILE A O 1
ATOM 1458 N N . HIS A 1 184 ? -1.06 -6.82 -27.562 1 97.06 184 HIS A N 1
ATOM 1459 C CA . HIS A 1 184 ? -1.679 -7.258 -28.812 1 97.06 184 HIS A CA 1
ATOM 1460 C C . HIS A 1 184 ? -1.401 -6.273 -29.938 1 97.06 184 HIS A C 1
ATOM 1462 O O . HIS A 1 184 ? -1.125 -6.68 -31.062 1 97.06 184 HIS A O 1
ATOM 1468 N N . ALA A 1 185 ? -1.462 -5.039 -29.609 1 97.25 185 ALA A N 1
ATOM 1469 C CA . ALA A 1 185 ? -1.211 -3.996 -30.609 1 97.25 185 ALA A CA 1
ATOM 1470 C C . ALA A 1 185 ? 0.231 -4.051 -31.109 1 97.25 185 ALA A C 1
ATOM 1472 O O . ALA A 1 185 ? 0.492 -3.848 -32.281 1 97.25 185 ALA A O 1
ATOM 1473 N N . ALA A 1 186 ? 1.11 -4.328 -30.266 1 97.25 186 ALA A N 1
ATOM 1474 C CA . ALA A 1 186 ? 2.535 -4.277 -30.578 1 97.25 186 ALA A CA 1
ATOM 1475 C C . ALA A 1 186 ? 2.973 -5.523 -31.344 1 97.25 186 ALA A C 1
ATOM 1477 O O . ALA A 1 186 ? 3.867 -5.453 -32.188 1 97.25 186 ALA A O 1
ATOM 1478 N N . PHE A 1 187 ? 2.219 -6.656 -31.094 1 97.94 187 PHE A N 1
ATOM 1479 C CA . PHE A 1 187 ? 2.785 -7.895 -31.625 1 97.94 187 PHE A CA 1
ATOM 1480 C C . PHE A 1 187 ? 1.761 -8.648 -32.469 1 97.94 187 PHE A C 1
ATOM 1482 O O . PHE A 1 187 ? 2.053 -9.727 -32.969 1 97.94 187 PHE A O 1
ATOM 1489 N N . GLY A 1 188 ? 0.63 -8.188 -32.625 1 96.19 188 GLY A N 1
ATOM 1490 C CA . GLY A 1 188 ? -0.45 -8.867 -33.312 1 96.19 188 GLY A CA 1
ATOM 1491 C C . GLY A 1 188 ? -0.119 -9.172 -34.781 1 96.19 188 GLY A C 1
ATOM 1492 O O . GLY A 1 188 ? -0.588 -10.172 -35.312 1 96.19 188 GLY A O 1
ATOM 1493 N N . ASP A 1 189 ? 0.77 -8.406 -35.375 1 95.44 189 ASP A N 1
ATOM 1494 C CA . ASP A 1 189 ? 1.087 -8.562 -36.781 1 95.44 189 ASP A CA 1
ATOM 1495 C C . ASP A 1 189 ? 2.445 -9.234 -36.969 1 95.44 189 ASP A C 1
ATOM 1497 O O . ASP A 1 189 ? 2.955 -9.312 -38.094 1 95.44 189 ASP A O 1
ATOM 1501 N N . THR A 1 190 ? 2.979 -9.633 -35.906 1 95.69 190 THR A N 1
ATOM 1502 C CA . THR A 1 190 ? 4.27 -10.312 -36 1 95.69 190 THR A CA 1
ATOM 1503 C C . THR A 1 190 ? 4.117 -11.656 -36.719 1 95.69 190 THR A C 1
ATOM 1505 O O . THR A 1 190 ? 3.336 -12.508 -36.281 1 95.69 190 THR A O 1
ATOM 1508 N N . PRO A 1 191 ? 4.855 -11.844 -37.781 1 95.06 191 PRO A N 1
ATOM 1509 C CA . PRO A 1 191 ? 4.766 -13.133 -38.469 1 95.06 191 PRO A CA 1
ATOM 1510 C C . PRO A 1 191 ? 5.062 -14.312 -37.562 1 95.06 191 PRO A C 1
ATOM 1512 O O . PRO A 1 191 ? 6.023 -14.266 -36.781 1 95.06 191 PRO A O 1
ATOM 1515 N N . GLY A 1 192 ? 4.125 -15.312 -37.562 1 95.38 192 GLY A N 1
ATOM 1516 C CA . GLY A 1 192 ? 4.359 -16.531 -36.812 1 95.38 192 GLY A CA 1
ATOM 1517 C C . GLY A 1 192 ? 3.666 -16.531 -35.469 1 95.38 192 GLY A C 1
ATOM 1518 O O . GLY A 1 192 ? 3.543 -17.594 -34.812 1 95.38 192 GLY A O 1
ATOM 1519 N N . ILE A 1 193 ? 3.256 -15.383 -35 1 97.31 193 ILE A N 1
ATOM 1520 C CA . ILE A 1 193 ? 2.564 -15.32 -33.719 1 97.31 193 ILE A CA 1
ATOM 1521 C C . ILE A 1 193 ? 1.057 -15.414 -33.938 1 97.31 193 ILE A C 1
ATOM 1523 O O . ILE A 1 193 ? 0.505 -14.727 -34.781 1 97.31 193 ILE A O 1
ATOM 1527 N N . ARG A 1 194 ? 0.471 -16.281 -33.25 1 96.75 194 ARG A N 1
ATOM 1528 C CA . ARG A 1 194 ? -0.981 -16.406 -33.281 1 96.75 194 ARG A CA 1
ATOM 1529 C C . ARG A 1 194 ? -1.599 -16.25 -31.906 1 96.75 194 ARG A C 1
ATOM 1531 O O . ARG A 1 194 ? -1.336 -17.062 -31.016 1 96.75 194 ARG A O 1
ATOM 1538 N N . PHE A 1 195 ? -2.48 -15.289 -31.781 1 97.5 195 PHE A N 1
ATOM 1539 C CA . PHE A 1 195 ? -3.248 -15.102 -30.547 1 97.5 195 PHE A CA 1
ATOM 1540 C C . PHE A 1 195 ? -4.582 -15.828 -30.625 1 97.5 195 PHE A C 1
ATOM 1542 O O . PHE A 1 195 ? -5.449 -15.469 -31.438 1 97.5 195 PHE A O 1
ATOM 1549 N N . VAL A 1 196 ? -4.766 -16.781 -29.781 1 96.06 196 VAL A N 1
ATOM 1550 C CA . VAL A 1 196 ? -5.973 -17.594 -29.812 1 96.06 196 VAL A CA 1
ATOM 1551 C C . VAL A 1 196 ? -7.07 -16.938 -28.984 1 96.06 196 VAL A C 1
ATOM 1553 O O . VAL A 1 196 ? -8.258 -17.078 -29.297 1 96.06 196 VAL A O 1
ATOM 1556 N N . GLY A 1 197 ? -6.633 -16.172 -27.938 1 94.88 197 GLY A N 1
ATOM 1557 C CA . GLY A 1 197 ? -7.602 -15.656 -26.984 1 94.88 197 GLY A CA 1
ATOM 1558 C C . GLY A 1 197 ? -7.879 -16.609 -25.844 1 94.88 197 GLY A C 1
ATOM 1559 O O . GLY A 1 197 ? -7.18 -17.609 -25.672 1 94.88 197 GLY A O 1
ATOM 1560 N N . ARG A 1 198 ? -8.859 -16.281 -25.047 1 92.25 198 ARG A N 1
ATOM 1561 C CA . ARG A 1 198 ? -9.203 -17.094 -23.891 1 92.25 198 ARG A CA 1
ATOM 1562 C C . ARG A 1 198 ? -10.016 -18.312 -24.297 1 92.25 198 ARG A C 1
ATOM 1564 O O . ARG A 1 198 ? -10.961 -18.203 -25.078 1 92.25 198 ARG A O 1
ATOM 1571 N N . VAL A 1 199 ? -9.594 -19.5 -23.859 1 91.69 199 VAL A N 1
ATOM 1572 C CA . VAL A 1 199 ? -10.336 -20.734 -24.078 1 91.69 199 VAL A CA 1
ATOM 1573 C C . VAL A 1 199 ? -10.414 -21.531 -22.766 1 91.69 199 VAL A C 1
ATOM 1575 O O . VAL A 1 199 ? -9.633 -21.297 -21.844 1 91.69 199 VAL A O 1
ATOM 1578 N N . PRO A 1 200 ? -11.398 -22.438 -22.703 1 88.5 200 PRO A N 1
ATOM 1579 C CA . PRO A 1 200 ? -11.453 -23.297 -21.516 1 88.5 200 PRO A CA 1
ATOM 1580 C C . PRO A 1 200 ? -10.195 -24.141 -21.344 1 88.5 200 PRO A C 1
ATOM 1582 O O . PRO A 1 200 ? -9.516 -24.453 -22.328 1 88.5 200 PRO A O 1
ATOM 1585 N N . GLN A 1 201 ? -9.906 -24.531 -20.125 1 88.62 201 GLN A N 1
ATOM 1586 C CA . GLN A 1 201 ? -8.648 -25.188 -19.766 1 88.62 201 GLN A CA 1
ATOM 1587 C C . GLN A 1 201 ? -8.43 -26.453 -20.578 1 88.62 201 GLN A C 1
ATOM 1589 O O . GLN A 1 201 ? -7.344 -26.688 -21.109 1 88.62 201 GLN A O 1
ATOM 1594 N N . PRO A 1 202 ? -9.438 -27.297 -20.766 1 87.94 202 PRO A N 1
ATOM 1595 C CA . PRO A 1 202 ? -9.195 -28.5 -21.562 1 87.94 202 PRO A CA 1
ATOM 1596 C C . PRO A 1 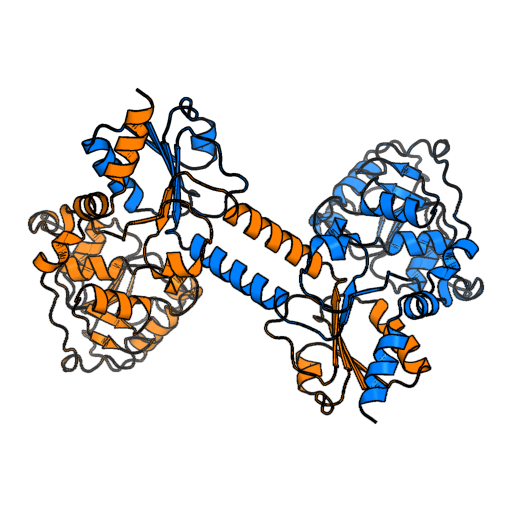202 ? -8.805 -28.203 -23 1 87.94 202 PRO A C 1
ATOM 1598 O O . PRO A 1 202 ? -7.938 -28.875 -23.578 1 87.94 202 PRO A O 1
ATOM 1601 N N . ASP A 1 203 ? -9.383 -27.156 -23.531 1 90.5 203 ASP A N 1
ATOM 1602 C CA . ASP A 1 203 ? -9.055 -26.75 -24.891 1 90.5 203 ASP A CA 1
ATOM 1603 C C . ASP A 1 203 ? -7.645 -26.188 -24.969 1 90.5 203 ASP A C 1
ATOM 1605 O O . ASP A 1 203 ? -6.906 -26.453 -25.922 1 90.5 203 ASP A O 1
ATOM 1609 N N . ALA A 1 204 ? -7.316 -25.438 -23.969 1 93.12 204 ALA A N 1
ATOM 1610 C CA . ALA A 1 204 ? -5.973 -24.875 -23.922 1 93.12 204 ALA A CA 1
ATOM 1611 C C . ALA A 1 204 ? -4.914 -25.969 -23.859 1 93.12 204 ALA A C 1
ATOM 1613 O O . ALA A 1 204 ? -3.912 -25.906 -24.578 1 93.12 204 ALA A O 1
ATOM 1614 N N . LEU A 1 205 ? -5.172 -26.969 -23.094 1 92.81 205 LEU A N 1
ATOM 1615 C CA . LEU A 1 205 ? -4.188 -28.031 -22.906 1 92.81 205 LEU A CA 1
ATOM 1616 C C . LEU A 1 205 ? -4.129 -28.938 -24.141 1 92.81 205 LEU A C 1
ATOM 1618 O O . LEU A 1 205 ? -3.104 -29.562 -24.406 1 92.81 205 LEU A O 1
ATOM 1622 N N . ARG A 1 206 ? -5.203 -28.969 -24.875 1 92 206 ARG A N 1
ATOM 1623 C CA . ARG A 1 206 ? -5.168 -29.672 -26.156 1 92 206 ARG A CA 1
ATOM 1624 C C . ARG A 1 206 ? -4.227 -28.969 -27.141 1 92 206 ARG A C 1
ATOM 1626 O O . ARG A 1 206 ? -3.475 -29.625 -27.859 1 92 206 ARG A O 1
ATOM 1633 N N . ILE A 1 207 ? -4.32 -27.688 -27.109 1 94.62 207 ILE A N 1
ATOM 1634 C CA . ILE A 1 207 ? -3.438 -26.906 -27.969 1 94.62 207 ILE A CA 1
ATOM 1635 C C . ILE A 1 207 ? -1.981 -27.172 -27.594 1 94.62 207 ILE A C 1
ATOM 1637 O O . ILE A 1 207 ? -1.135 -27.359 -28.469 1 94.62 207 ILE A O 1
ATOM 1641 N N . VAL A 1 208 ? -1.727 -27.266 -26.375 1 95.31 208 VAL A N 1
ATOM 1642 C CA . VAL A 1 208 ? -0.382 -27.562 -25.891 1 95.31 208 VAL A CA 1
ATOM 1643 C C . VAL A 1 208 ? 0.021 -28.969 -26.359 1 95.31 208 VAL A C 1
ATOM 1645 O O . VAL A 1 208 ? 1.125 -29.156 -26.875 1 95.31 208 VAL A O 1
ATOM 1648 N N . ARG A 1 209 ? -0.859 -29.906 -26.188 1 92.62 209 ARG A N 1
ATOM 1649 C CA . ARG A 1 209 ? -0.589 -31.297 -26.547 1 92.62 209 ARG A CA 1
ATOM 1650 C C . ARG A 1 209 ? -0.219 -31.406 -28.016 1 92.62 209 ARG A C 1
ATOM 1652 O O . ARG A 1 209 ? 0.648 -32.219 -28.391 1 92.62 209 ARG A O 1
ATOM 1659 N N . GLU A 1 210 ? -0.821 -30.625 -28.844 1 93.31 210 GLU A N 1
ATOM 1660 C CA . GLU A 1 210 ? -0.644 -30.719 -30.281 1 93.31 210 GLU A CA 1
ATOM 1661 C C . GLU A 1 210 ? 0.524 -29.859 -30.75 1 93.31 210 GLU A C 1
ATOM 1663 O O . GLU A 1 210 ? 0.907 -29.906 -31.922 1 93.31 210 GLU A O 1
ATOM 1668 N N . SER A 1 211 ? 1.078 -29.078 -29.875 1 95.5 211 SER A N 1
ATOM 1669 C CA . SER A 1 211 ? 2.238 -28.266 -30.203 1 95.5 211 SER A CA 1
ATOM 1670 C C . SER A 1 211 ? 3.539 -29 -29.938 1 95.5 211 SER A C 1
ATOM 1672 O O . SER A 1 211 ? 3.553 -30 -29.219 1 95.5 211 SER A O 1
ATOM 1674 N N . ASP A 1 212 ? 4.59 -28.5 -30.547 1 94.81 212 ASP A N 1
ATOM 1675 C CA . ASP A 1 212 ? 5.855 -29.219 -30.406 1 94.81 212 ASP A CA 1
ATOM 1676 C C . ASP A 1 212 ? 6.512 -28.922 -29.062 1 94.81 212 ASP A C 1
ATOM 1678 O O . ASP A 1 212 ? 7.027 -29.828 -28.406 1 94.81 212 ASP A O 1
ATOM 1682 N N . TYR A 1 213 ? 6.5 -27.656 -28.656 1 96.25 213 TYR A N 1
ATOM 1683 C CA . TYR A 1 213 ? 7.117 -27.219 -27.406 1 96.25 213 TYR A CA 1
ATOM 1684 C C . TYR A 1 213 ? 6.148 -26.391 -26.578 1 96.25 213 TYR A C 1
ATOM 1686 O O . TYR A 1 213 ? 5.395 -25.578 -27.125 1 96.25 213 TYR A O 1
ATOM 1694 N N . ALA A 1 214 ? 6.148 -26.625 -25.344 1 97.62 214 ALA A N 1
ATOM 1695 C CA . ALA A 1 214 ? 5.418 -25.766 -24.406 1 97.62 214 ALA A CA 1
ATOM 1696 C C . ALA A 1 214 ? 6.34 -24.703 -23.797 1 97.62 214 ALA A C 1
ATOM 1698 O O . ALA A 1 214 ? 7.398 -25.031 -23.266 1 97.62 214 ALA A O 1
ATOM 1699 N N . VAL A 1 215 ? 5.941 -23.484 -23.906 1 98 215 VAL A N 1
ATOM 1700 C CA . VAL A 1 215 ? 6.727 -22.375 -23.375 1 98 215 VAL A CA 1
ATOM 1701 C C . VAL A 1 215 ? 6.215 -21.984 -22 1 98 215 VAL A C 1
ATOM 1703 O O . VAL A 1 215 ? 5.031 -21.672 -21.828 1 98 215 VAL A O 1
ATOM 1706 N N . CYS A 1 216 ? 7.078 -22 -21.031 1 98.19 216 CYS A N 1
ATOM 1707 C CA . CYS A 1 216 ? 6.719 -21.609 -19.672 1 98.19 216 CYS A CA 1
ATOM 1708 C C . CYS A 1 216 ? 7.504 -20.391 -19.234 1 98.19 216 CYS A C 1
ATOM 1710 O O . CYS A 1 216 ? 8.703 -20.469 -18.969 1 98.19 216 CYS A O 1
ATOM 1712 N N . PHE A 1 217 ? 6.797 -19.312 -19.188 1 97.94 217 PHE A N 1
ATOM 1713 C CA . PHE A 1 217 ? 7.371 -18.078 -18.703 1 97.94 217 PHE A CA 1
ATOM 1714 C C . PHE A 1 217 ? 6.852 -17.734 -17.297 1 97.94 217 PHE A C 1
ATOM 1716 O O . PHE A 1 217 ? 5.656 -17.891 -17.031 1 97.94 217 PHE A O 1
ATOM 1723 N N . PHE A 1 218 ? 7.809 -17.328 -16.438 1 97.19 218 PHE A N 1
ATOM 1724 C CA . PHE A 1 218 ? 7.426 -16.906 -15.094 1 97.19 218 PHE A CA 1
ATOM 1725 C C . PHE A 1 218 ? 8.219 -15.68 -14.664 1 97.19 218 PHE A C 1
ATOM 1727 O O . PHE A 1 218 ? 9.422 -15.586 -14.93 1 97.19 218 PHE A O 1
ATOM 1734 N N . PRO A 1 219 ? 7.562 -14.742 -14.016 1 94.94 219 PRO A N 1
ATOM 1735 C CA . PRO A 1 219 ? 8.258 -13.516 -13.609 1 94.94 219 PRO A CA 1
ATOM 1736 C C . PRO A 1 219 ? 9.289 -13.758 -12.516 1 94.94 219 PRO A C 1
ATOM 1738 O O . PRO A 1 219 ? 9.148 -14.695 -11.719 1 94.94 219 PRO A O 1
ATOM 1741 N N . TYR A 1 220 ? 10.273 -12.797 -12.461 1 93.38 220 TYR A N 1
ATOM 1742 C CA . TYR A 1 220 ? 11.398 -12.914 -11.539 1 93.38 220 TYR A CA 1
ATOM 1743 C C . TYR A 1 220 ? 11.102 -12.219 -10.219 1 93.38 220 TYR A C 1
ATOM 1745 O O . TYR A 1 220 ? 11.719 -12.523 -9.195 1 93.38 220 TYR A O 1
ATOM 1753 N N . HIS A 1 221 ? 10.219 -11.328 -10.227 1 88.06 221 HIS A N 1
ATOM 1754 C CA . HIS A 1 221 ? 10.078 -10.398 -9.109 1 88.06 221 HIS A CA 1
ATOM 1755 C C . HIS A 1 221 ? 8.898 -10.773 -8.227 1 88.06 221 HIS A C 1
ATOM 1757 O O . HIS A 1 221 ? 8.039 -11.555 -8.633 1 88.06 221 HIS A O 1
ATOM 1763 N N . ARG A 1 222 ? 8.898 -10.148 -7.02 1 83 222 ARG A N 1
ATOM 1764 C CA . ARG A 1 222 ? 7.777 -10.273 -6.098 1 83 222 ARG A CA 1
ATOM 1765 C C . ARG A 1 222 ? 6.523 -9.609 -6.66 1 83 222 ARG A C 1
ATOM 1767 O O . ARG A 1 222 ? 6.613 -8.586 -7.344 1 83 222 ARG A O 1
ATOM 1774 N N . PRO A 1 223 ? 5.422 -10.273 -6.578 1 84.5 223 PRO A N 1
ATOM 1775 C CA . PRO A 1 223 ? 5.145 -11.406 -5.684 1 84.5 223 PRO A CA 1
ATOM 1776 C C . PRO A 1 223 ? 5.184 -12.75 -6.402 1 84.5 223 PRO A C 1
ATOM 1778 O O . PRO A 1 223 ? 5.031 -13.797 -5.766 1 84.5 223 PRO A O 1
ATOM 1781 N N . HIS A 1 224 ? 5.496 -12.75 -7.59 1 87.75 224 HIS A N 1
ATOM 1782 C CA . HIS A 1 224 ? 5.344 -13.953 -8.406 1 87.75 224 HIS A CA 1
ATOM 1783 C C . HIS A 1 224 ? 6.371 -15.016 -8.023 1 87.75 224 HIS A C 1
ATOM 1785 O O . HIS A 1 224 ? 6.102 -16.219 -8.133 1 87.75 224 HIS A O 1
ATOM 1791 N N . CYS A 1 225 ? 7.453 -14.523 -7.555 1 88.31 225 CYS A N 1
ATOM 1792 C CA . CYS A 1 225 ? 8.547 -15.453 -7.281 1 88.31 225 CYS A CA 1
ATOM 1793 C C . CYS A 1 225 ? 8.188 -16.375 -6.125 1 88.31 225 CYS A C 1
ATOM 1795 O O . CYS A 1 225 ? 8.883 -17.375 -5.887 1 88.31 225 CYS A O 1
ATOM 1797 N N . PHE A 1 226 ? 7.07 -16.141 -5.469 1 87.5 226 PHE A N 1
ATOM 1798 C CA . PHE A 1 226 ? 6.645 -16.984 -4.363 1 87.5 226 PHE A CA 1
ATOM 1799 C C . PHE A 1 226 ? 5.633 -18.016 -4.836 1 87.5 226 PHE A C 1
ATOM 1801 O O . PHE A 1 226 ? 5.242 -18.906 -4.074 1 87.5 226 PHE A O 1
ATOM 1808 N N . GLN A 1 227 ? 5.262 -17.922 -6.012 1 89.44 227 GLN A N 1
ATOM 1809 C CA . GLN A 1 227 ? 4.188 -18.766 -6.52 1 89.44 227 GLN A CA 1
ATOM 1810 C C . GLN A 1 227 ? 4.75 -19.984 -7.254 1 89.44 227 GLN A C 1
ATOM 1812 O O . GLN A 1 227 ? 5.859 -19.938 -7.785 1 89.44 227 GLN A O 1
ATOM 1817 N N . THR A 1 228 ? 3.992 -21 -7.234 1 93.81 228 THR A N 1
ATOM 1818 C CA . THR A 1 228 ? 4.289 -22.172 -8.055 1 93.81 228 THR A CA 1
ATOM 1819 C C . THR A 1 228 ? 3.758 -21.984 -9.469 1 93.81 228 THR A C 1
ATOM 1821 O O . THR A 1 228 ? 2.605 -21.594 -9.664 1 93.81 228 THR A O 1
ATOM 1824 N N . PRO A 1 229 ? 4.633 -22.203 -10.422 1 95.5 229 PRO A N 1
ATOM 1825 C CA . PRO A 1 229 ? 4.164 -22.109 -11.812 1 95.5 229 PRO A CA 1
ATOM 1826 C C . PRO A 1 229 ? 3.254 -23.281 -12.195 1 95.5 229 PRO A C 1
ATOM 1828 O O . PRO A 1 229 ? 3.742 -24.328 -12.617 1 95.5 229 PRO A O 1
ATOM 1831 N N . THR A 1 230 ? 1.984 -23.094 -12.188 1 93.81 230 THR A N 1
ATOM 1832 C CA . THR A 1 230 ? 0.999 -24.141 -12.391 1 93.81 230 THR A CA 1
ATOM 1833 C C . THR A 1 230 ? 1.092 -24.703 -13.812 1 93.81 230 THR A C 1
ATOM 1835 O O . THR A 1 230 ? 0.872 -25.891 -14.031 1 93.81 230 THR A O 1
ATOM 1838 N N . LYS A 1 231 ? 1.394 -23.812 -14.75 1 96.06 231 LYS A N 1
ATOM 1839 C CA . LYS A 1 231 ? 1.487 -24.266 -16.141 1 96.06 231 LYS A CA 1
ATOM 1840 C C . LYS A 1 231 ? 2.652 -25.234 -16.312 1 96.06 231 LYS A C 1
ATOM 1842 O O . LYS A 1 231 ? 2.572 -26.172 -17.125 1 96.06 231 LYS A O 1
ATOM 1847 N N . LEU A 1 232 ? 3.691 -25.031 -15.633 1 97.5 232 LEU A N 1
ATOM 1848 C CA . LEU A 1 232 ? 4.809 -25.969 -15.68 1 97.5 232 LEU A CA 1
ATOM 1849 C C . LEU A 1 232 ? 4.367 -27.359 -15.25 1 97.5 232 LEU A C 1
ATOM 1851 O O . LEU A 1 232 ? 4.73 -28.359 -15.883 1 97.5 232 LEU A O 1
ATOM 1855 N N . LEU A 1 233 ? 3.547 -27.422 -14.234 1 97.25 233 LEU A N 1
ATOM 1856 C CA . LEU A 1 233 ? 3.021 -28.703 -13.758 1 97.25 233 LEU A CA 1
ATOM 1857 C C . LEU A 1 233 ? 2.141 -29.359 -14.82 1 97.25 233 LEU A C 1
ATOM 1859 O O . LEU A 1 233 ? 2.25 -30.562 -15.062 1 97.25 233 LEU A O 1
ATOM 1863 N N . GLU A 1 234 ? 1.357 -28.562 -15.406 1 96.12 234 GLU A N 1
ATOM 1864 C CA . GLU A 1 234 ? 0.443 -29.078 -16.422 1 96.12 234 GLU A CA 1
ATOM 1865 C C . GLU A 1 234 ? 1.203 -29.578 -17.641 1 96.12 234 GLU A C 1
ATOM 1867 O O . GLU A 1 234 ? 0.933 -30.672 -18.141 1 96.12 234 GLU A O 1
ATOM 1872 N N . TYR A 1 235 ? 2.143 -28.812 -18.109 1 97.25 235 TYR A N 1
ATOM 1873 C CA . TYR A 1 235 ? 2.939 -29.203 -19.266 1 97.25 235 TYR A CA 1
ATOM 1874 C C . TYR A 1 235 ? 3.699 -30.484 -19 1 97.25 235 TYR A C 1
ATOM 1876 O O . TYR A 1 235 ? 3.74 -31.375 -19.859 1 97.25 235 TYR A O 1
ATOM 1884 N N . ALA A 1 236 ? 4.27 -30.609 -17.844 1 97.62 236 ALA A N 1
ATOM 1885 C CA . ALA A 1 236 ? 5.008 -31.812 -17.469 1 97.62 236 ALA A CA 1
ATOM 1886 C C . ALA A 1 236 ? 4.082 -33.031 -17.391 1 97.62 236 ALA A C 1
ATOM 1888 O O . ALA A 1 236 ? 4.449 -34.125 -17.828 1 97.62 236 ALA A O 1
ATOM 1889 N N . SER A 1 237 ? 2.914 -32.781 -16.891 1 96.62 237 SER A N 1
ATOM 1890 C CA . SER A 1 237 ? 1.938 -33.844 -16.75 1 96.62 237 SER A CA 1
ATOM 1891 C C . SER A 1 237 ? 1.479 -34.344 -18.125 1 96.62 237 SER A C 1
ATOM 1893 O O . SER A 1 237 ? 1.052 -35.5 -18.25 1 96.62 237 SER A O 1
ATOM 1895 N N . LEU A 1 238 ? 1.569 -33.531 -19.125 1 94.94 238 LEU A N 1
ATOM 1896 C CA . LEU A 1 238 ? 1.222 -33.906 -20.484 1 94.94 238 LEU A CA 1
ATOM 1897 C C . LEU A 1 238 ? 2.408 -34.531 -21.188 1 94.94 238 LEU A C 1
ATOM 1899 O O . LEU A 1 238 ? 2.285 -35 -22.328 1 94.94 238 LEU A O 1
ATOM 1903 N N . GLY A 1 239 ? 3.551 -34.531 -20.578 1 95.5 239 GLY A N 1
ATOM 1904 C CA . GLY A 1 239 ? 4.758 -35.094 -21.172 1 95.5 239 GLY A CA 1
ATOM 1905 C C . GLY A 1 239 ? 5.332 -34.219 -22.266 1 95.5 239 GLY A C 1
ATOM 1906 O O . GLY A 1 239 ? 6 -34.719 -23.172 1 95.5 239 GLY A O 1
ATOM 1907 N N . LYS A 1 240 ? 5.117 -32.969 -22.188 1 95.75 240 LYS A N 1
ATOM 1908 C CA . LYS A 1 240 ? 5.535 -32.062 -23.266 1 95.75 240 LYS A CA 1
ATOM 1909 C C . LYS A 1 240 ? 7.012 -31.688 -23.125 1 95.75 240 LYS A C 1
ATOM 1911 O O . LYS A 1 240 ? 7.562 -31.703 -22.031 1 95.75 240 LYS A O 1
ATOM 1916 N N . LYS A 1 241 ? 7.613 -31.438 -24.312 1 96.94 241 LYS A N 1
ATOM 1917 C CA . LYS A 1 241 ? 8.898 -30.75 -24.281 1 96.94 241 LYS A CA 1
ATOM 1918 C C . LYS A 1 241 ? 8.734 -29.297 -23.844 1 96.94 241 LYS A C 1
ATOM 1920 O O . LYS A 1 241 ? 8.023 -28.516 -24.5 1 96.94 241 LYS A O 1
ATOM 1925 N N . ILE A 1 242 ? 9.43 -28.953 -22.781 1 97.81 242 ILE A N 1
ATOM 1926 C CA . ILE A 1 242 ? 9.188 -27.656 -22.156 1 97.81 242 ILE A CA 1
ATOM 1927 C C . ILE A 1 242 ? 10.414 -26.766 -22.344 1 97.81 242 ILE A C 1
ATOM 1929 O O . ILE A 1 242 ? 11.547 -27.203 -22.109 1 97.81 242 ILE A O 1
ATOM 1933 N N . VAL A 1 243 ? 10.211 -25.578 -22.812 1 97.38 243 VAL A N 1
ATOM 1934 C CA . VAL A 1 243 ? 11.203 -24.5 -22.781 1 97.38 243 VAL A CA 1
ATOM 1935 C C . VAL A 1 243 ? 10.766 -23.422 -21.781 1 97.38 243 VAL A C 1
ATOM 1937 O O . VAL A 1 243 ? 9.648 -22.922 -21.859 1 97.38 243 VAL A O 1
ATOM 1940 N N . CYS A 1 244 ? 11.617 -23.094 -20.781 1 97.19 244 CYS A N 1
ATOM 1941 C CA . CYS A 1 244 ? 11.219 -22.109 -19.781 1 97.19 244 CYS A CA 1
ATOM 1942 C C . CYS A 1 244 ? 12.359 -21.141 -19.484 1 97.19 244 CYS A C 1
ATOM 1944 O O . CYS A 1 244 ? 13.516 -21.438 -19.781 1 97.19 244 CYS A O 1
ATOM 1946 N N . ASN A 1 245 ? 11.977 -19.953 -19.016 1 97.75 245 ASN A N 1
ATOM 1947 C CA . ASN A 1 245 ? 13.016 -19.031 -18.562 1 97.75 245 ASN A CA 1
ATOM 1948 C C . ASN A 1 245 ? 13.594 -19.469 -17.219 1 97.75 245 ASN A C 1
ATOM 1950 O O . ASN A 1 245 ? 13.047 -20.359 -16.562 1 97.75 245 ASN A O 1
ATOM 1954 N N . ASP A 1 246 ? 14.695 -18.875 -16.812 1 97.38 246 ASP A N 1
ATOM 1955 C CA . ASP A 1 246 ? 15.391 -19.297 -15.609 1 97.38 246 ASP A CA 1
ATOM 1956 C C . ASP A 1 246 ? 14.859 -18.562 -14.383 1 97.38 246 ASP A C 1
ATOM 1958 O O . ASP A 1 246 ? 15.609 -18.266 -13.453 1 97.38 246 ASP A O 1
ATOM 1962 N N . ALA A 1 247 ? 13.586 -18.188 -14.43 1 96.94 247 ALA A N 1
ATOM 1963 C CA . ALA A 1 247 ? 12.961 -17.625 -13.234 1 96.94 247 ALA A CA 1
ATOM 1964 C C . ALA A 1 247 ? 13.102 -18.562 -12.047 1 96.94 247 ALA A C 1
ATOM 1966 O O . ALA A 1 247 ? 12.969 -19.781 -12.188 1 96.94 247 ALA A O 1
ATOM 1967 N N . PRO A 1 248 ? 13.273 -18.016 -10.844 1 94.62 248 PRO A N 1
ATOM 1968 C CA . PRO A 1 248 ? 13.492 -18.859 -9.656 1 94.62 248 PRO A CA 1
ATOM 1969 C C . PRO A 1 248 ? 12.367 -19.875 -9.438 1 94.62 248 PRO A C 1
ATOM 1971 O O . PRO A 1 248 ? 12.633 -21.016 -9.086 1 94.62 248 PRO A O 1
ATOM 1974 N N . SER A 1 249 ? 11.172 -19.516 -9.672 1 95.75 249 SER A N 1
ATOM 1975 C CA . SER A 1 249 ? 10.047 -20.422 -9.453 1 95.75 249 SER A CA 1
ATOM 1976 C C . SER A 1 249 ? 10.086 -21.594 -10.422 1 95.75 249 SER A C 1
ATOM 1978 O O . SER A 1 249 ? 9.82 -22.734 -10.023 1 95.75 249 SER A O 1
ATOM 1980 N N . ASN A 1 250 ? 10.391 -21.344 -11.695 1 97.69 250 ASN A N 1
ATOM 1981 C CA . ASN A 1 250 ? 10.516 -22.422 -12.672 1 97.69 250 ASN A CA 1
ATOM 1982 C C . ASN A 1 250 ? 11.633 -23.391 -12.289 1 97.69 250 ASN A C 1
ATOM 1984 O O . ASN A 1 250 ? 11.406 -24.609 -12.242 1 97.69 250 ASN A O 1
ATOM 1988 N N . VAL A 1 251 ? 12.766 -22.828 -11.992 1 96.75 251 VAL A N 1
ATOM 1989 C CA . VAL A 1 251 ? 13.953 -23.641 -11.719 1 96.75 251 VAL A CA 1
ATOM 1990 C C . VAL A 1 251 ? 13.734 -24.453 -10.445 1 96.75 251 VAL A C 1
ATOM 1992 O O . VAL A 1 251 ? 13.977 -25.656 -10.43 1 96.75 251 VAL A O 1
ATOM 1995 N N . ARG A 1 252 ? 13.234 -23.812 -9.422 1 96 252 ARG A N 1
ATOM 1996 C CA . ARG A 1 252 ? 12.992 -24.5 -8.156 1 96 252 ARG A CA 1
ATOM 1997 C C . ARG A 1 252 ? 11.977 -25.625 -8.328 1 96 252 ARG A C 1
ATOM 1999 O O . ARG A 1 252 ? 12.203 -26.734 -7.867 1 96 252 ARG A O 1
ATOM 2006 N N . THR A 1 253 ? 10.891 -25.328 -8.977 1 96.94 253 THR A N 1
ATOM 2007 C CA . THR A 1 253 ? 9.828 -26.312 -9.164 1 96.94 253 THR A CA 1
ATOM 2008 C C . THR A 1 253 ? 10.32 -27.484 -10.016 1 96.94 253 THR A C 1
ATOM 2010 O O . THR A 1 253 ? 10.07 -28.641 -9.688 1 96.94 253 THR A O 1
ATOM 2013 N N . ALA A 1 254 ? 11.031 -27.188 -11.094 1 96.88 254 ALA A N 1
ATOM 2014 C CA . ALA A 1 254 ? 11.57 -28.234 -11.961 1 96.88 254 ALA A CA 1
ATOM 2015 C C . ALA A 1 254 ? 12.516 -29.156 -11.195 1 96.88 254 ALA A C 1
ATOM 2017 O O . ALA A 1 254 ? 12.43 -30.375 -11.305 1 96.88 254 ALA A O 1
ATOM 2018 N N . ASN A 1 255 ? 13.352 -28.516 -10.383 1 96.31 255 ASN A N 1
ATOM 2019 C CA . ASN A 1 255 ? 14.312 -29.297 -9.602 1 96.31 255 ASN A CA 1
ATOM 2020 C C . ASN A 1 255 ? 13.617 -30.141 -8.539 1 96.31 255 ASN A C 1
ATOM 2022 O O . ASN A 1 255 ? 13.922 -31.328 -8.391 1 96.31 255 ASN A O 1
ATOM 2026 N N . GLU A 1 256 ? 12.688 -29.594 -7.859 1 95.19 256 GLU A N 1
ATOM 2027 C CA . GLU A 1 256 ? 11.992 -30.266 -6.766 1 95.19 256 GLU A CA 1
ATOM 2028 C C . GLU A 1 256 ? 11.18 -31.453 -7.27 1 95.19 256 GLU A C 1
ATOM 2030 O O . GLU A 1 256 ? 11.086 -32.469 -6.598 1 95.19 256 GLU A O 1
ATOM 2035 N N . LEU A 1 257 ? 10.641 -31.328 -8.477 1 96.38 257 LEU A N 1
ATOM 2036 C CA . LEU A 1 257 ? 9.703 -32.344 -8.953 1 96.38 257 LEU A CA 1
ATOM 2037 C C . LEU A 1 257 ? 10.352 -33.219 -10.031 1 96.38 257 LEU A C 1
ATOM 2039 O O . LEU A 1 257 ? 9.727 -34.125 -10.539 1 96.38 257 LEU A O 1
ATOM 2043 N N . GLY A 1 258 ? 11.594 -32.844 -10.406 1 95.75 258 GLY A N 1
ATOM 2044 C CA . GLY A 1 258 ? 12.289 -33.594 -11.43 1 95.75 258 GLY A CA 1
ATOM 2045 C C . GLY A 1 258 ? 11.727 -33.375 -12.828 1 95.75 258 GLY A C 1
ATOM 2046 O O . GLY A 1 258 ? 11.672 -34.312 -13.633 1 95.75 258 GLY A O 1
ATOM 2047 N N . ILE A 1 259 ? 11.227 -32.219 -13.062 1 96.88 259 ILE A N 1
ATOM 2048 C CA . ILE A 1 259 ? 10.672 -31.906 -14.367 1 96.88 259 ILE A CA 1
ATOM 2049 C C . ILE A 1 259 ? 11.797 -31.594 -15.352 1 96.88 259 ILE A C 1
ATOM 2051 O O . ILE A 1 259 ? 12.695 -30.797 -15.039 1 96.88 259 ILE A O 1
ATOM 2055 N N . GLN A 1 260 ? 11.703 -32.25 -16.484 1 95.31 260 GLN A N 1
ATOM 2056 C CA . GLN A 1 260 ? 12.688 -32 -17.531 1 95.31 260 GLN A CA 1
ATOM 2057 C C . GLN A 1 260 ? 12.297 -30.781 -18.359 1 95.31 260 GLN A C 1
ATOM 2059 O O . GLN A 1 260 ? 11.25 -30.766 -19 1 95.31 260 GLN A O 1
ATOM 2064 N N . CYS A 1 261 ? 13.094 -29.797 -18.344 1 94.81 261 CYS A N 1
ATOM 2065 C CA . CYS A 1 261 ? 12.875 -28.578 -19.109 1 94.81 261 CYS A CA 1
ATOM 2066 C C . CYS A 1 261 ? 14.188 -28.062 -19.688 1 94.81 261 CYS A C 1
ATOM 2068 O O . CYS A 1 261 ? 15.258 -28.312 -19.141 1 94.81 261 CYS A O 1
ATOM 2070 N N . HIS A 1 262 ? 14.133 -27.469 -20.859 1 97 262 HIS A N 1
ATOM 2071 C CA . HIS A 1 262 ? 15.227 -26.641 -21.359 1 97 262 HIS A CA 1
ATOM 2072 C C . HIS A 1 262 ? 15.156 -25.234 -20.797 1 97 262 HIS A C 1
ATOM 2074 O O . HIS A 1 262 ? 14.305 -24.438 -21.203 1 97 262 HIS A O 1
ATOM 2080 N N . VAL A 1 263 ? 16.078 -24.938 -19.891 1 95.75 263 VAL A N 1
ATOM 2081 C CA . VAL A 1 263 ? 16.062 -23.641 -19.234 1 95.75 263 VAL A CA 1
ATOM 2082 C C . VAL A 1 263 ? 16.875 -22.641 -20.031 1 95.75 263 VAL A C 1
ATOM 2084 O O . VAL A 1 263 ? 18.016 -22.922 -20.406 1 95.75 263 VAL A O 1
ATOM 2087 N N . THR A 1 264 ? 16.281 -21.531 -20.328 1 95.88 264 THR A N 1
ATOM 2088 C CA . THR A 1 264 ? 16.922 -20.469 -21.094 1 95.88 264 THR A CA 1
ATOM 2089 C C . THR A 1 264 ? 17.109 -19.234 -20.234 1 95.88 264 THR A C 1
ATOM 2091 O O . THR A 1 264 ? 17.016 -19.297 -19 1 95.88 264 THR A O 1
ATOM 2094 N N . GLY A 1 265 ? 17.406 -18.094 -20.938 1 95.5 265 GLY A N 1
ATOM 2095 C CA . GLY A 1 265 ? 17.469 -16.812 -20.266 1 95.5 265 GLY A CA 1
ATOM 2096 C C . GLY A 1 265 ? 16.109 -16.172 -20.078 1 95.5 265 GLY A C 1
ATOM 2097 O O . GLY A 1 265 ? 15.078 -16.781 -20.359 1 95.5 265 GLY A O 1
ATOM 2098 N N . ALA A 1 266 ? 16.078 -14.961 -19.672 1 96.25 266 ALA A N 1
ATOM 2099 C CA . ALA A 1 266 ? 14.883 -14.266 -19.188 1 96.25 266 ALA A CA 1
ATOM 2100 C C . ALA A 1 266 ? 13.867 -14.102 -20.312 1 96.25 266 ALA A C 1
ATOM 2102 O O . ALA A 1 266 ? 12.656 -14.094 -20.062 1 96.25 266 ALA A O 1
ATOM 2103 N N . THR A 1 267 ? 14.359 -13.992 -21.578 1 96.94 267 THR A N 1
ATOM 2104 C CA . THR A 1 267 ? 13.422 -13.688 -22.641 1 96.94 267 THR A CA 1
ATOM 2105 C C . THR A 1 267 ? 13.164 -14.922 -23.516 1 96.94 267 THR A C 1
ATOM 2107 O O . THR A 1 267 ? 12.469 -14.844 -24.516 1 96.94 267 THR A O 1
ATOM 2110 N N . ILE A 1 268 ? 13.695 -16.06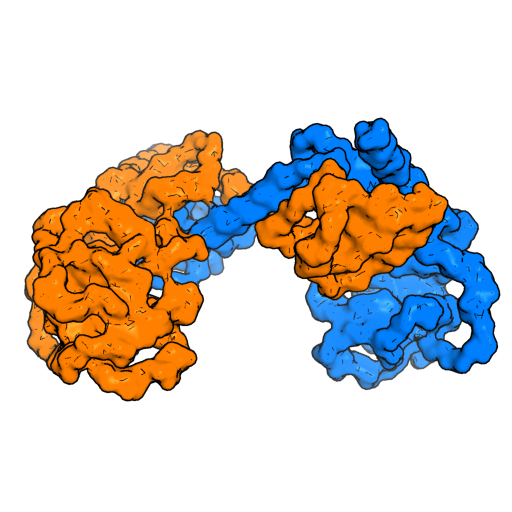2 -23.219 1 97.06 268 ILE A N 1
ATOM 2111 C CA . ILE A 1 268 ? 13.453 -17.422 -23.703 1 97.06 268 ILE A CA 1
ATOM 2112 C C . ILE A 1 268 ? 13.953 -17.547 -25.141 1 97.06 268 ILE A C 1
ATOM 2114 O O . ILE A 1 268 ? 14.867 -18.344 -25.406 1 97.06 268 ILE A O 1
ATOM 2118 N N . PHE A 1 269 ? 13.539 -16.656 -26.062 1 96.56 269 PHE A N 1
ATOM 2119 C CA . PHE A 1 269 ? 13.734 -16.891 -27.484 1 96.56 269 PHE A CA 1
ATOM 2120 C C . PHE A 1 269 ? 15.047 -16.281 -27.953 1 96.56 269 PHE A C 1
ATOM 2122 O O . PHE A 1 269 ? 15.484 -16.547 -29.078 1 96.56 269 PHE A O 1
ATOM 2129 N N . ASP A 1 270 ? 15.68 -15.43 -27.156 1 92.38 270 ASP A N 1
ATOM 2130 C CA . ASP A 1 270 ? 16.938 -14.812 -27.578 1 92.38 270 ASP A CA 1
ATOM 2131 C C . ASP A 1 270 ? 18.062 -15.852 -27.641 1 92.38 270 ASP A C 1
ATOM 2133 O O . ASP A 1 270 ? 19.047 -15.664 -28.359 1 92.38 270 ASP A O 1
ATOM 2137 N N . GLU A 1 271 ? 17.922 -16.953 -26.969 1 88.06 271 GLU A N 1
ATOM 2138 C CA . GLU A 1 271 ? 18.984 -17.953 -26.938 1 88.06 271 GLU A CA 1
ATOM 2139 C C . GLU A 1 271 ? 18.453 -19.328 -27.312 1 88.06 271 GLU A C 1
ATOM 2141 O O . GLU A 1 271 ? 19.141 -20.344 -27.109 1 88.06 271 GLU A O 1
ATOM 2146 N N . LEU A 1 272 ? 17.359 -19.438 -27.828 1 91.19 272 LEU A N 1
ATOM 2147 C CA . LEU A 1 272 ? 16.703 -20.734 -27.984 1 91.19 272 LEU A CA 1
ATOM 2148 C C . LEU A 1 272 ? 17.109 -21.391 -29.297 1 91.19 272 LEU A C 1
ATOM 2150 O O . LEU A 1 272 ? 17.188 -22.625 -29.391 1 91.19 272 LEU A O 1
ATOM 2154 N N . PHE A 1 273 ? 17.453 -20.656 -30.344 1 88.31 273 PHE A N 1
ATOM 2155 C CA . PHE A 1 273 ? 17.703 -21.203 -31.672 1 88.31 273 PHE A CA 1
ATOM 2156 C C . PHE A 1 273 ? 19.203 -21.406 -31.891 1 88.31 273 PHE A C 1
ATOM 2158 O O . PHE A 1 273 ? 20.031 -20.641 -31.375 1 88.31 273 PHE A O 1
ATOM 2165 N N . PRO A 1 274 ? 19.578 -22.438 -32.594 1 88.19 274 PRO A N 1
ATOM 2166 C CA . PRO A 1 274 ? 18.719 -23.375 -33.344 1 88.19 274 PRO A CA 1
ATOM 2167 C C . PRO A 1 274 ? 18.062 -24.406 -32.406 1 88.19 274 PRO A C 1
ATOM 2169 O O . PRO A 1 274 ? 18.578 -24.688 -31.328 1 88.19 274 PRO A O 1
ATOM 2172 N N . LEU A 1 275 ? 16.984 -24.938 -32.812 1 88.12 275 LEU A N 1
ATOM 2173 C CA . LEU A 1 275 ? 16.156 -25.828 -32 1 88.12 275 LEU A CA 1
ATOM 2174 C C . LEU A 1 275 ? 16.906 -27.109 -31.688 1 88.12 275 LEU A C 1
ATOM 2176 O O . LEU A 1 275 ? 16.531 -27.828 -30.75 1 88.12 275 LEU A O 1
ATOM 2180 N N . SER A 1 276 ? 17.891 -27.422 -32.406 1 85.81 276 SER A N 1
ATOM 2181 C CA . SER A 1 276 ? 18.703 -28.609 -32.188 1 85.81 276 SER A CA 1
ATOM 2182 C C . SER A 1 276 ? 19.391 -28.562 -30.828 1 85.81 276 SER A C 1
ATOM 2184 O O . SER A 1 276 ? 19.828 -29.594 -30.312 1 85.81 276 SER A O 1
ATOM 2186 N N . ARG A 1 277 ? 19.422 -27.406 -30.281 1 84 277 ARG A N 1
ATOM 2187 C CA . ARG A 1 277 ? 20.094 -27.234 -28.984 1 84 277 ARG A CA 1
ATOM 2188 C C . ARG A 1 277 ? 19.156 -27.625 -27.844 1 84 277 ARG A C 1
ATOM 2190 O O . ARG A 1 277 ? 19.609 -27.781 -26.703 1 84 277 ARG A O 1
ATOM 2197 N N . ILE A 1 278 ? 17.938 -27.766 -28.188 1 87.62 278 ILE A N 1
ATOM 2198 C CA . ILE A 1 278 ? 16.984 -28.078 -27.141 1 87.62 278 ILE A CA 1
ATOM 2199 C C . ILE A 1 278 ? 17.141 -29.531 -26.688 1 87.62 278 ILE A C 1
ATOM 2201 O O . ILE A 1 278 ? 17.047 -30.453 -27.516 1 87.62 278 ILE A O 1
ATOM 2205 N N . ARG A 1 279 ? 17.531 -29.719 -25.422 1 77.25 279 ARG A N 1
ATOM 2206 C CA . ARG A 1 279 ? 17.797 -31.031 -24.844 1 77.25 279 ARG A CA 1
ATOM 2207 C C . ARG A 1 279 ? 16.609 -31.547 -24.047 1 77.25 279 ARG A C 1
ATOM 2209 O O . ARG A 1 279 ? 16.594 -32.688 -23.609 1 77.25 279 ARG A O 1
ATOM 2216 N N . ALA A 1 280 ? 15.586 -30.938 -24.062 1 73.38 280 ALA A N 1
ATOM 2217 C CA . ALA A 1 280 ? 14.531 -31.375 -23.141 1 73.38 280 ALA A CA 1
ATOM 2218 C C . ALA A 1 280 ? 13.664 -32.469 -23.766 1 73.38 280 ALA A C 1
ATOM 2220 O O . ALA A 1 280 ? 13.141 -32.281 -24.875 1 73.38 280 ALA A O 1
ATOM 2221 N N . ASN A 1 281 ? 13.789 -33.625 -23.062 1 85.94 281 ASN A N 1
ATOM 2222 C CA . ASN A 1 281 ? 12.773 -34.625 -23.328 1 85.94 281 ASN A CA 1
ATOM 2223 C C . ASN A 1 281 ? 11.547 -34.438 -22.453 1 85.94 281 ASN A C 1
ATOM 2225 O O . ASN A 1 281 ? 11.609 -33.781 -21.422 1 85.94 281 ASN A O 1
ATOM 2229 N N . GLY A 1 282 ? 10.383 -34.75 -22.984 1 92.44 282 GLY A N 1
ATOM 2230 C CA . GLY A 1 282 ? 9.18 -34.688 -22.172 1 92.44 282 GLY A CA 1
ATOM 2231 C C . GLY A 1 282 ? 9.289 -35.469 -20.891 1 92.44 282 GLY A C 1
ATOM 2232 O O . GLY A 1 282 ? 9.922 -36.531 -20.844 1 92.44 282 GLY A O 1
ATOM 2233 N N . THR A 1 283 ? 8.875 -34.906 -19.75 1 94 283 THR A N 1
ATOM 2234 C CA . THR A 1 283 ? 8.773 -35.625 -18.484 1 94 283 THR A CA 1
ATOM 2235 C C . THR A 1 283 ? 7.77 -36.75 -18.594 1 94 283 THR A C 1
ATOM 2237 O O . THR A 1 283 ? 6.734 -36.625 -19.25 1 94 283 THR A O 1
ATOM 2240 N N . ASP A 1 284 ? 8.125 -37.875 -17.953 1 94.5 284 ASP A N 1
ATOM 2241 C CA . ASP A 1 284 ? 7.18 -39 -17.906 1 94.5 284 ASP A CA 1
ATOM 2242 C C . ASP A 1 284 ? 5.922 -38.594 -17.141 1 94.5 284 ASP A C 1
ATOM 2244 O O . ASP A 1 284 ? 5.98 -38.344 -15.93 1 94.5 284 ASP A O 1
ATOM 2248 N N . PRO A 1 285 ? 4.828 -38.594 -17.812 1 94.44 285 PRO A N 1
ATOM 2249 C CA . PRO A 1 285 ? 3.584 -38.25 -17.125 1 94.44 285 PRO A CA 1
ATOM 2250 C C . PRO A 1 285 ? 3.32 -39.094 -15.898 1 94.44 285 PRO A C 1
ATOM 2252 O O . PRO A 1 285 ? 2.715 -38.625 -14.93 1 94.44 285 PRO A O 1
ATOM 2255 N N . ALA A 1 286 ? 3.725 -40.281 -15.938 1 94.69 286 ALA A N 1
ATOM 2256 C CA . ALA A 1 286 ? 3.518 -41.188 -14.805 1 94.69 286 ALA A CA 1
ATOM 2257 C C . ALA A 1 286 ? 4.195 -40.656 -13.547 1 94.69 286 ALA A C 1
ATOM 2259 O O . ALA A 1 286 ? 3.689 -40.812 -12.438 1 94.69 286 ALA A O 1
ATOM 2260 N N . ALA A 1 287 ? 5.285 -40.031 -13.75 1 94.94 287 ALA A N 1
ATOM 2261 C CA . ALA A 1 287 ? 6.043 -39.469 -12.633 1 94.94 287 ALA A CA 1
ATOM 2262 C C . ALA A 1 287 ? 5.324 -38.281 -12.039 1 94.94 287 ALA A C 1
ATOM 2264 O O . ALA A 1 287 ? 5.629 -37.844 -10.922 1 94.94 287 ALA A O 1
ATOM 2265 N N . MET A 1 288 ? 4.324 -37.75 -12.766 1 96.44 288 MET A N 1
ATOM 2266 C CA . MET A 1 288 ? 3.637 -36.531 -12.352 1 96.44 288 MET A CA 1
ATOM 2267 C C . MET A 1 288 ? 2.283 -36.844 -11.734 1 96.44 288 MET A C 1
ATOM 2269 O O . MET A 1 288 ? 1.582 -35.938 -11.258 1 96.44 288 MET A O 1
ATOM 2273 N N . LYS A 1 289 ? 1.908 -38.062 -11.609 1 95.5 289 LYS A N 1
ATOM 2274 C CA . LYS A 1 289 ? 0.576 -38.469 -11.172 1 95.5 289 LYS A CA 1
ATOM 2275 C C . LYS A 1 289 ? 0.33 -38.094 -9.719 1 95.5 289 LYS A C 1
ATOM 2277 O O . LYS A 1 289 ? -0.818 -37.938 -9.297 1 95.5 289 LYS A O 1
ATOM 2282 N N . SER A 1 290 ? 1.426 -37.969 -8.977 1 94.81 290 SER A N 1
ATOM 2283 C CA . SER A 1 290 ? 1.307 -37.562 -7.578 1 94.81 290 SER A CA 1
ATOM 2284 C C . SER A 1 290 ? 0.768 -36.156 -7.461 1 94.81 290 SER A C 1
ATOM 2286 O O . SER A 1 290 ? 0.358 -35.719 -6.383 1 94.81 290 SER A O 1
ATOM 2288 N N . LEU A 1 291 ? 0.695 -35.438 -8.602 1 95.88 291 LEU A N 1
ATOM 2289 C CA . LEU A 1 291 ? 0.269 -34.031 -8.594 1 95.88 291 LEU A CA 1
ATOM 2290 C C . LEU A 1 291 ? -1.239 -33.938 -8.789 1 95.88 291 LEU A C 1
ATOM 2292 O O . LEU A 1 291 ? -1.799 -32.844 -8.734 1 95.88 291 LEU A O 1
ATOM 2296 N N . GLU A 1 292 ? -1.899 -35.031 -8.992 1 94.88 292 GLU A N 1
ATOM 2297 C CA . GLU A 1 292 ? -3.357 -34.969 -9.047 1 94.88 292 GLU A CA 1
ATOM 2298 C C . GLU A 1 292 ? -3.924 -34.344 -7.785 1 94.88 292 GLU A C 1
ATOM 2300 O O . GLU A 1 292 ? -3.504 -34.656 -6.672 1 94.88 292 GLU A O 1
ATOM 2305 N N . TRP A 1 293 ? -4.852 -33.469 -7.961 1 93.38 293 TRP A N 1
ATOM 2306 C CA . TRP A 1 293 ? -5.398 -32.719 -6.844 1 93.38 293 TRP A CA 1
ATOM 2307 C C . TRP A 1 293 ? -5.848 -33.625 -5.719 1 93.38 293 TRP A C 1
ATOM 2309 O O . TRP A 1 293 ? -5.594 -33.375 -4.543 1 93.38 293 TRP A O 1
ATOM 2319 N N . GLY A 1 294 ? -6.566 -34.688 -6.078 1 91.38 294 GLY A N 1
ATOM 2320 C CA . GLY A 1 294 ? -6.992 -35.625 -5.055 1 91.38 294 GLY A CA 1
ATOM 2321 C C . GLY A 1 294 ? -5.852 -36.125 -4.195 1 91.38 294 GLY A C 1
ATOM 2322 O O . GLY A 1 294 ? -5.957 -36.156 -2.965 1 91.38 294 GLY A O 1
ATOM 2323 N N . ARG A 1 295 ? -4.77 -36.469 -4.812 1 94.38 295 ARG A N 1
ATOM 2324 C CA . ARG A 1 295 ? -3.602 -37 -4.113 1 94.38 295 ARG A CA 1
ATOM 2325 C C . ARG A 1 295 ? -2.895 -35.875 -3.326 1 94.38 295 ARG A C 1
ATOM 2327 O O . ARG A 1 295 ? -2.449 -36.125 -2.199 1 94.38 295 ARG A O 1
ATOM 2334 N N . VAL A 1 296 ? -2.783 -34.719 -3.912 1 95.56 296 VAL A N 1
ATOM 2335 C CA . VAL A 1 296 ? -2.125 -33.594 -3.283 1 95.56 296 VAL A CA 1
ATOM 2336 C C . VAL A 1 296 ? -2.859 -33.219 -1.999 1 95.56 296 VAL A C 1
ATOM 2338 O O . VAL A 1 296 ? -2.236 -33.031 -0.953 1 95.56 296 VAL A O 1
ATOM 2341 N N . ILE A 1 297 ? -4.184 -33.188 -2.057 1 94.88 297 ILE A N 1
ATOM 2342 C CA . ILE A 1 297 ? -5.008 -32.781 -0.915 1 94.88 297 ILE A CA 1
ATOM 2343 C C . ILE A 1 297 ? -4.898 -33.844 0.178 1 94.88 297 ILE A C 1
ATOM 2345 O O . ILE A 1 297 ? -4.707 -33.531 1.352 1 94.88 297 ILE A O 1
ATOM 2349 N N . GLU A 1 298 ? -4.922 -35.062 -0.203 1 93.19 298 GLU A N 1
ATOM 2350 C CA . GLU A 1 298 ? -4.832 -36.156 0.755 1 93.19 298 GLU A CA 1
ATOM 2351 C C . GLU A 1 298 ? -3.48 -36.156 1.461 1 93.19 298 GLU A C 1
ATOM 2353 O O . GLU A 1 298 ? -3.41 -36.312 2.68 1 93.19 298 GLU A O 1
ATOM 2358 N N . ARG A 1 299 ? -2.436 -35.969 0.75 1 95.19 299 ARG A N 1
ATOM 2359 C CA . ARG A 1 299 ? -1.083 -36.062 1.293 1 95.19 299 ARG A CA 1
ATOM 2360 C C . ARG A 1 299 ? -0.773 -34.844 2.156 1 95.19 299 ARG A C 1
ATOM 2362 O O . ARG A 1 299 ? 0.118 -34.875 3.006 1 95.19 299 ARG A O 1
ATOM 2369 N N . SER A 1 300 ? -1.467 -33.719 1.964 1 95.75 300 SER A N 1
ATOM 2370 C CA . SER A 1 300 ? -1.196 -32.469 2.676 1 95.75 300 SER A CA 1
ATOM 2371 C C . SER A 1 300 ? -1.538 -32.594 4.156 1 95.75 300 SER A C 1
ATOM 2373 O O . SER A 1 300 ? -1.069 -31.812 4.977 1 95.75 300 SER A O 1
ATOM 2375 N N . GLY A 1 301 ? -2.42 -33.5 4.504 1 95.44 301 GLY A N 1
ATOM 2376 C CA . GLY A 1 301 ? -2.859 -33.688 5.879 1 95.44 301 GLY A CA 1
ATOM 2377 C C . GLY A 1 301 ? -4.059 -32.812 6.23 1 95.44 301 GLY A C 1
ATOM 2378 O O . GLY A 1 301 ? -4.578 -32.906 7.348 1 95.44 301 GLY A O 1
ATOM 2379 N N . VAL A 1 302 ? -4.586 -32.094 5.273 1 95.06 302 VAL A N 1
ATOM 2380 C CA . VAL A 1 302 ? -5.652 -31.125 5.562 1 95.06 302 VAL A CA 1
ATOM 2381 C C . VAL A 1 302 ? -6.953 -31.875 5.84 1 95.06 302 VAL A C 1
ATOM 2383 O O . VAL A 1 302 ? -7.734 -31.484 6.703 1 95.06 302 VAL A O 1
ATOM 2386 N N . LEU A 1 303 ? -7.168 -32.969 5.125 1 93.38 303 LEU A N 1
ATOM 2387 C CA . LEU A 1 303 ? -8.391 -33.719 5.312 1 93.38 303 LEU A CA 1
ATOM 2388 C C . LEU A 1 303 ? -8.445 -34.344 6.715 1 93.38 303 LEU A C 1
ATOM 2390 O O . LEU A 1 303 ? -9.5 -34.312 7.359 1 93.38 303 LEU A O 1
ATOM 2394 N N . ALA A 1 304 ? -7.328 -34.844 7.113 1 91.75 304 ALA A N 1
ATOM 2395 C CA . ALA A 1 304 ? -7.254 -35.438 8.453 1 91.75 304 ALA A CA 1
ATOM 2396 C C . ALA A 1 304 ? -7.531 -34.375 9.516 1 91.75 304 ALA A C 1
ATOM 2398 O O . ALA A 1 304 ? -8.25 -34.625 10.492 1 91.75 304 ALA A O 1
ATOM 2399 N N . TYR A 1 305 ? -6.984 -33.25 9.289 1 91.25 305 TYR A N 1
ATOM 2400 C CA . TYR A 1 305 ? -7.164 -32.156 10.25 1 91.25 305 TYR A CA 1
ATOM 2401 C C . TYR A 1 305 ? -8.625 -31.734 10.305 1 91.25 305 TYR A C 1
ATOM 2403 O O . TYR A 1 305 ? -9.195 -31.594 11.391 1 91.25 305 TYR A O 1
ATOM 2411 N N . ILE A 1 306 ? -9.227 -31.516 9.211 1 91.38 306 ILE A N 1
ATOM 2412 C CA . ILE A 1 306 ? -10.609 -31.062 9.133 1 91.38 306 ILE A CA 1
ATOM 2413 C C . ILE A 1 306 ? -11.539 -32.125 9.703 1 91.38 306 ILE A C 1
ATOM 2415 O O . ILE A 1 306 ? -12.539 -31.812 10.352 1 91.38 306 ILE A O 1
ATOM 2419 N N . GLY A 1 307 ? -11.188 -33.344 9.406 1 89.25 307 GLY A N 1
ATOM 2420 C CA . GLY A 1 307 ? -11.953 -34.438 9.961 1 89.25 307 GLY A CA 1
ATOM 2421 C C . GLY A 1 307 ? -11.984 -34.438 11.477 1 89.25 307 GLY A C 1
ATOM 2422 O O . GLY A 1 307 ? -13.031 -34.688 12.086 1 89.25 307 GLY A O 1
ATOM 2423 N N . THR A 1 308 ? -10.836 -34.188 12.039 1 87.5 308 THR A N 1
ATOM 2424 C CA . THR A 1 308 ? -10.727 -34.125 13.492 1 87.5 308 THR A CA 1
ATOM 2425 C C . THR A 1 308 ? -11.508 -32.938 14.055 1 87.5 308 THR A C 1
ATOM 2427 O O . THR A 1 308 ? -12.156 -33.062 15.094 1 87.5 308 THR A O 1
ATOM 2430 N N . ALA A 1 309 ? -11.406 -31.859 13.375 1 82.5 309 ALA A N 1
ATOM 2431 C CA . ALA A 1 309 ? -12.133 -30.672 13.812 1 82.5 309 ALA A CA 1
ATOM 2432 C C . ALA A 1 309 ? -13.641 -30.906 13.773 1 82.5 309 ALA A C 1
ATOM 2434 O O . ALA A 1 309 ? -14.367 -30.438 14.656 1 82.5 309 ALA A O 1
ATOM 2435 N N . ALA A 1 310 ? -14.062 -31.609 12.789 1 82.12 310 ALA A N 1
ATOM 2436 C CA . ALA A 1 310 ? -15.477 -31.906 12.617 1 82.12 310 ALA A CA 1
ATOM 2437 C C . ALA A 1 310 ? -15.961 -32.875 13.68 1 82.12 310 ALA A C 1
ATOM 2439 O O . ALA A 1 310 ? -17.125 -32.844 14.094 1 82.12 310 ALA A O 1
ATOM 2440 N N . ALA A 1 311 ? -15.07 -33.781 14.094 1 80.44 311 ALA A N 1
ATOM 2441 C CA . ALA A 1 311 ? -15.438 -34.812 15.07 1 80.44 311 ALA A CA 1
ATOM 2442 C C . ALA A 1 311 ? -15.508 -34.219 16.469 1 80.44 311 ALA A C 1
ATOM 2444 O O . ALA A 1 311 ? -16.25 -34.75 17.328 1 80.44 311 ALA A O 1
ATOM 2445 N N . HIS A 1 312 ? -14.578 -33.438 16.844 1 66.75 312 HIS A N 1
ATOM 2446 C CA . HIS A 1 312 ? -14.578 -32.875 18.188 1 66.75 312 HIS A CA 1
ATOM 2447 C C . HIS A 1 312 ? -15.875 -32.125 18.453 1 66.75 312 HIS A C 1
ATOM 2449 O O . HIS A 1 312 ? -16.156 -31.75 19.609 1 66.75 312 HIS A O 1
ATOM 2455 N N . ARG A 1 313 ? -16.734 -31.781 17.516 1 56.47 313 ARG A N 1
ATOM 2456 C CA . ARG A 1 313 ? -18 -31.078 17.766 1 56.47 313 ARG A CA 1
ATOM 2457 C C . ARG A 1 313 ? -19.125 -32.062 18.016 1 56.47 313 ARG A C 1
ATOM 2459 O O . ARG A 1 313 ? -20.234 -31.672 18.375 1 56.47 313 ARG A O 1
ATOM 2466 N N . SER A 1 314 ? -19.016 -33.438 17.359 1 42.47 314 SER A N 1
ATOM 2467 C CA . SER A 1 314 ? -20.172 -34.25 17.734 1 42.47 314 SER A CA 1
ATOM 2468 C C . SER A 1 314 ? -20.062 -34.75 19.172 1 42.47 314 SER A C 1
ATOM 2470 O O . SER A 1 314 ? -18.969 -35.031 19.641 1 42.47 314 SER A O 1
ATOM 2472 N N . MET B 1 1 ? -20.734 -31.906 8 1 89.06 1 MET B N 1
ATOM 2473 C CA . MET B 1 1 ? -20.234 -30.578 8.305 1 89.06 1 MET B CA 1
ATOM 2474 C C . MET B 1 1 ? -20.047 -29.75 7.031 1 89.06 1 MET B C 1
ATOM 2476 O O . MET B 1 1 ? -19.797 -30.312 5.965 1 89.06 1 MET B O 1
ATOM 2480 N N . LYS B 1 2 ? -20.328 -28.547 7.148 1 94.75 2 LYS B N 1
ATOM 2481 C CA . LYS B 1 2 ? -20.281 -27.641 6 1 94.75 2 LYS B CA 1
ATOM 2482 C C . LYS B 1 2 ? -18.953 -26.906 5.934 1 94.75 2 LYS B C 1
ATOM 2484 O O . LYS B 1 2 ? -18.406 -26.516 6.969 1 94.75 2 LYS B O 1
ATOM 2489 N N . VAL B 1 3 ? -18.422 -26.875 4.762 1 95.69 3 VAL B N 1
ATOM 2490 C CA . VAL B 1 3 ? -17.203 -26.109 4.512 1 95.69 3 VAL B CA 1
ATOM 2491 C C . VAL B 1 3 ? -17.516 -24.953 3.561 1 95.69 3 VAL B C 1
ATOM 2493 O O . VAL B 1 3 ? -18.156 -25.156 2.523 1 95.69 3 VAL B O 1
ATOM 2496 N N . PHE B 1 4 ? -17.156 -23.781 3.951 1 96.38 4 PHE B N 1
ATOM 2497 C CA . PHE B 1 4 ? -17.281 -22.625 3.078 1 96.38 4 PHE B CA 1
ATOM 2498 C C . PHE B 1 4 ? -15.906 -22.109 2.645 1 96.38 4 PHE B C 1
ATOM 2500 O O . PHE B 1 4 ? -15.102 -21.688 3.479 1 96.38 4 PHE B O 1
ATOM 2507 N N . ILE B 1 5 ? -15.641 -22.156 1.37 1 95.62 5 ILE B N 1
ATOM 2508 C CA . ILE B 1 5 ? -14.391 -21.656 0.821 1 95.62 5 ILE B CA 1
ATOM 2509 C C . ILE B 1 5 ? -14.547 -20.188 0.437 1 95.62 5 ILE B C 1
ATOM 2511 O O . ILE B 1 5 ? -15.227 -19.859 -0.539 1 95.62 5 ILE B O 1
ATOM 2515 N N . LEU B 1 6 ? -13.891 -19.359 1.231 1 93.62 6 LEU B N 1
ATOM 2516 C CA . LEU B 1 6 ? -13.938 -17.922 1.03 1 93.62 6 LEU B CA 1
ATOM 2517 C C . LEU B 1 6 ? -12.805 -17.453 0.121 1 93.62 6 LEU B C 1
ATOM 2519 O O . LEU B 1 6 ? -11.656 -17.859 0.303 1 93.62 6 LEU B O 1
ATOM 2523 N N . HIS B 1 7 ? -13.094 -16.719 -0.91 1 90.88 7 HIS B N 1
ATOM 2524 C CA . HIS B 1 7 ? -12.07 -16.172 -1.79 1 90.88 7 HIS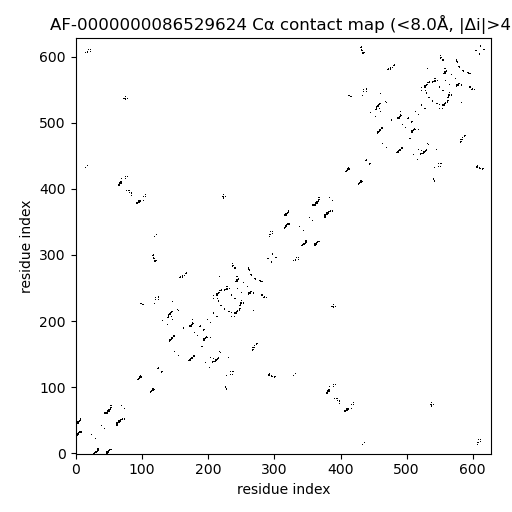 B CA 1
ATOM 2525 C C . HIS B 1 7 ? -12.352 -14.711 -2.119 1 90.88 7 HIS B C 1
ATOM 2527 O O . HIS B 1 7 ? -13.492 -14.258 -2.025 1 90.88 7 HIS B O 1
ATOM 2533 N N . PRO B 1 8 ? -11.367 -13.875 -2.43 1 81.06 8 PRO B N 1
ATOM 2534 C CA . PRO B 1 8 ? -11.539 -12.445 -2.658 1 81.06 8 PRO B CA 1
ATOM 2535 C C . PRO B 1 8 ? -12.281 -12.133 -3.959 1 81.06 8 PRO B C 1
ATOM 2537 O O . PRO B 1 8 ? -12.664 -10.992 -4.199 1 81.06 8 PRO B O 1
ATOM 2540 N N . GLY B 1 9 ? -12.758 -13.125 -4.809 1 68.75 9 GLY B N 1
ATOM 2541 C CA . GLY B 1 9 ? -13.625 -12.945 -5.961 1 68.75 9 GLY B CA 1
ATOM 2542 C C . GLY B 1 9 ? -12.859 -12.719 -7.254 1 68.75 9 GLY B C 1
ATOM 2543 O O . GLY B 1 9 ? -13.445 -12.758 -8.336 1 68.75 9 GLY B O 1
ATOM 2544 N N . LYS B 1 10 ? -11.633 -12.305 -7.406 1 60.66 10 LYS B N 1
ATOM 2545 C CA . LYS B 1 10 ? -11.008 -11.742 -8.602 1 60.66 10 LYS B CA 1
ATOM 2546 C C . LYS B 1 10 ? -10.242 -12.812 -9.375 1 60.66 10 LYS B C 1
ATOM 2548 O O . LYS B 1 10 ? -9.961 -12.641 -10.562 1 60.66 10 LYS B O 1
ATOM 2553 N N . ALA B 1 11 ? -10.039 -14.023 -8.734 1 61.53 11 ALA B N 1
ATOM 2554 C CA . ALA B 1 11 ? -9.078 -14.906 -9.391 1 61.53 11 ALA B CA 1
ATOM 2555 C C . ALA B 1 11 ? -9.695 -16.266 -9.68 1 61.53 11 ALA B C 1
ATOM 2557 O O . ALA B 1 11 ? -10.734 -16.625 -9.117 1 61.53 11 ALA B O 1
ATOM 2558 N N . ASN B 1 12 ? -9.32 -16.672 -10.836 1 62.84 12 ASN B N 1
ATOM 2559 C CA . ASN B 1 12 ? -9.594 -18.078 -11.109 1 62.84 12 ASN B CA 1
ATOM 2560 C C . ASN B 1 12 ? -8.805 -19 -10.172 1 62.84 12 ASN B C 1
ATOM 2562 O O . ASN B 1 12 ? -7.574 -18.922 -10.109 1 62.84 12 ASN B O 1
ATOM 2566 N N . TYR B 1 13 ? -9.594 -19.656 -9.391 1 71.69 13 TYR B N 1
ATOM 2567 C CA . TYR B 1 13 ? -8.961 -20.578 -8.453 1 71.69 13 TYR B CA 1
ATOM 2568 C C . TYR B 1 13 ? -9.25 -22.031 -8.828 1 71.69 13 TYR B C 1
ATOM 2570 O O . TYR B 1 13 ? -10.258 -22.594 -8.414 1 71.69 13 TYR B O 1
ATOM 2578 N N . PRO B 1 14 ? -8.305 -22.594 -9.648 1 75.94 14 PRO B N 1
ATOM 2579 C CA . PRO B 1 14 ? -8.555 -23.984 -10.016 1 75.94 14 PRO B CA 1
ATOM 2580 C C . PRO B 1 14 ? -8.656 -24.906 -8.805 1 75.94 14 PRO B C 1
ATOM 2582 O O . PRO B 1 14 ? -9.281 -25.969 -8.883 1 75.94 14 PRO B O 1
ATOM 2585 N N . GLU B 1 15 ? -8.148 -24.406 -7.727 1 85.06 15 GLU B N 1
ATOM 2586 C CA . GLU B 1 15 ? -8.117 -25.25 -6.531 1 85.06 15 GLU B CA 1
ATOM 2587 C C . GLU B 1 15 ? -9.508 -25.359 -5.902 1 85.06 15 GLU B C 1
ATOM 2589 O O . GLU B 1 15 ? -9.789 -26.312 -5.18 1 85.06 15 GLU B O 1
ATOM 2594 N N . ILE B 1 16 ? -10.328 -24.375 -6.141 1 88.81 16 ILE B N 1
ATOM 2595 C CA . ILE B 1 16 ? -11.633 -24.375 -5.488 1 88.81 16 ILE B CA 1
ATOM 2596 C C . ILE B 1 16 ? -12.445 -25.578 -5.961 1 88.81 16 ILE B C 1
ATOM 2598 O O . ILE B 1 16 ? -13.055 -26.281 -5.152 1 88.81 16 ILE B O 1
ATOM 2602 N N . ALA B 1 17 ? -12.422 -25.812 -7.281 1 87.25 17 ALA B N 1
ATOM 2603 C CA . ALA B 1 17 ? -13.109 -26.984 -7.809 1 87.25 17 ALA B CA 1
ATOM 2604 C C . ALA B 1 17 ? -12.516 -28.266 -7.254 1 87.25 17 ALA B C 1
ATOM 2606 O O . ALA B 1 17 ? -13.242 -29.203 -6.902 1 87.25 17 ALA B O 1
ATOM 2607 N N . ALA B 1 18 ? -11.273 -28.281 -7.164 1 90.56 18 ALA B N 1
ATOM 2608 C CA . ALA B 1 18 ? -10.578 -29.469 -6.645 1 90.56 18 ALA B CA 1
ATOM 2609 C C . ALA B 1 18 ? -10.914 -29.688 -5.176 1 90.56 18 ALA B C 1
ATOM 2611 O O . ALA B 1 18 ? -11.164 -30.828 -4.754 1 90.56 18 ALA B O 1
ATOM 2612 N N . TYR B 1 19 ? -10.914 -28.609 -4.41 1 93.31 19 TYR B N 1
ATOM 2613 C CA . TYR B 1 19 ? -11.273 -28.703 -3.002 1 93.31 19 TYR B CA 1
ATOM 2614 C C . TYR B 1 19 ? -12.695 -29.219 -2.836 1 93.31 19 TYR B C 1
ATOM 2616 O O . TYR B 1 19 ? -12.938 -30.125 -2.035 1 93.31 19 TYR B O 1
ATOM 2624 N N . GLY B 1 20 ? -13.547 -28.641 -3.635 1 92.75 20 GLY B N 1
ATOM 2625 C CA . GLY B 1 20 ? -14.938 -29.062 -3.57 1 92.75 20 GLY B CA 1
ATOM 2626 C C . GLY B 1 20 ? -15.125 -30.547 -3.846 1 92.75 20 GLY B C 1
ATOM 2627 O O . GLY B 1 20 ? -15.836 -31.234 -3.109 1 92.75 20 GLY B O 1
ATOM 2628 N N . HIS B 1 21 ? -14.508 -31 -4.867 1 91.56 21 HIS B N 1
ATOM 2629 C CA . HIS B 1 21 ? -14.625 -32.406 -5.246 1 91.56 21 HIS B CA 1
ATOM 2630 C C . HIS B 1 21 ? -14.055 -33.312 -4.164 1 91.56 21 HIS B C 1
ATOM 2632 O O . HIS B 1 21 ? -14.703 -34.281 -3.764 1 91.56 21 HIS B O 1
ATOM 2638 N N . CYS B 1 22 ? -12.898 -33 -3.684 1 92.44 22 CYS B N 1
ATOM 2639 C CA . CYS B 1 22 ? -12.227 -33.844 -2.707 1 92.44 22 CYS B CA 1
ATOM 2640 C C . CYS B 1 22 ? -12.961 -33.844 -1.373 1 92.44 22 CYS B C 1
ATOM 2642 O O . CYS B 1 22 ? -13.227 -34.906 -0.8 1 92.44 22 CYS B O 1
ATOM 2644 N N . LEU B 1 23 ? -13.328 -32.688 -0.899 1 93.81 23 LEU B N 1
ATOM 2645 C CA . LEU B 1 23 ? -14.047 -32.562 0.367 1 93.81 23 LEU B CA 1
ATOM 2646 C C . LEU B 1 23 ? -15.414 -33.219 0.276 1 93.81 23 LEU B C 1
ATOM 2648 O O . LEU B 1 23 ? -15.852 -33.906 1.216 1 93.81 23 LEU B O 1
ATOM 2652 N N . GLY B 1 24 ? -16.047 -33 -0.854 1 94.12 24 GLY B N 1
ATOM 2653 C CA . GLY B 1 24 ? -17.312 -33.688 -1.068 1 94.12 24 GLY B CA 1
ATOM 2654 C C . GLY B 1 24 ? -17.219 -35.188 -0.995 1 94.12 24 GLY B C 1
ATOM 2655 O O . GLY B 1 24 ? -18.078 -35.844 -0.389 1 94.12 24 GLY B O 1
ATOM 2656 N N . ALA B 1 25 ? -16.234 -35.719 -1.584 1 93.56 25 ALA B N 1
ATOM 2657 C CA . ALA B 1 25 ? -16 -37.156 -1.582 1 93.56 25 ALA B CA 1
ATOM 2658 C C . ALA B 1 25 ? -15.742 -37.656 -0.169 1 93.56 25 ALA B C 1
ATOM 2660 O O . ALA B 1 25 ? -15.906 -38.844 0.106 1 93.56 25 ALA B O 1
ATOM 2661 N N . HIS B 1 26 ? -15.438 -36.812 0.7 1 92.19 26 HIS B N 1
ATOM 2662 C CA . HIS B 1 26 ? -15.156 -37.219 2.074 1 92.19 26 HIS B CA 1
ATOM 2663 C C . HIS B 1 26 ? -16.297 -36.812 3.006 1 92.19 26 HIS B C 1
ATOM 2665 O O . HIS B 1 26 ? -16.109 -36.719 4.223 1 92.19 26 HIS B O 1
ATOM 2671 N N . GLY B 1 27 ? -17.453 -36.375 2.418 1 91.94 27 GLY B N 1
ATOM 2672 C CA . GLY B 1 27 ? -18.672 -36.25 3.193 1 91.94 27 GLY B CA 1
ATOM 2673 C C . GLY B 1 27 ? -18.969 -34.812 3.613 1 91.94 27 GLY B C 1
ATOM 2674 O O . GLY B 1 27 ? -19.891 -34.562 4.398 1 91.94 27 GLY B O 1
ATOM 2675 N N . PHE B 1 28 ? -18.266 -33.875 3.135 1 94.25 28 PHE B N 1
ATOM 2676 C CA . PHE B 1 28 ? -18.5 -32.5 3.488 1 94.25 28 PHE B CA 1
ATOM 2677 C C . PHE B 1 28 ? -19.391 -31.812 2.449 1 94.25 28 PHE B C 1
ATOM 2679 O O . PHE B 1 28 ? -19.312 -32.125 1.26 1 94.25 28 PHE B O 1
ATOM 2686 N N . GLU B 1 29 ? -20.234 -30.984 2.906 1 95.56 29 GLU B N 1
ATOM 2687 C CA . GLU B 1 29 ? -20.953 -30.078 2.012 1 95.56 29 GLU B CA 1
ATOM 2688 C C . GLU B 1 29 ? -20.156 -28.797 1.774 1 95.56 29 GLU B C 1
ATOM 2690 O O . GLU B 1 29 ? -19.859 -28.047 2.715 1 95.56 29 GLU B O 1
ATOM 2695 N N . VAL B 1 30 ? -19.828 -28.594 0.517 1 95.88 30 VAL B N 1
ATOM 2696 C CA . VAL B 1 30 ? -18.875 -27.516 0.236 1 95.88 30 VAL B CA 1
ATOM 2697 C C . VAL B 1 30 ? -19.594 -26.375 -0.475 1 95.88 30 VAL B C 1
ATOM 2699 O O . VAL B 1 30 ? -20.359 -26.594 -1.416 1 95.88 30 VAL B O 1
ATOM 2702 N N . PHE B 1 31 ? -19.422 -25.203 0.027 1 95.81 31 PHE B N 1
ATOM 2703 C CA . PHE B 1 31 ? -19.875 -23.938 -0.552 1 95.81 31 PHE B CA 1
ATOM 2704 C C . PHE B 1 31 ? -18.703 -23.016 -0.834 1 95.81 31 PHE B C 1
ATOM 2706 O O . PHE B 1 31 ? -17.609 -23.219 -0.312 1 95.81 31 PHE B O 1
ATOM 2713 N N . ASP B 1 32 ? -18.844 -22.094 -1.718 1 94.44 32 ASP B N 1
ATOM 2714 C CA . ASP B 1 32 ? -17.781 -21.125 -1.956 1 94.44 32 ASP B CA 1
ATOM 2715 C C . ASP B 1 32 ? -18.344 -19.766 -2.354 1 94.44 32 ASP B C 1
ATOM 2717 O O . ASP B 1 32 ? -19.5 -19.672 -2.793 1 94.44 32 ASP B O 1
ATOM 2721 N N . GLY B 1 33 ? -17.578 -18.703 -2.084 1 92.56 33 GLY B N 1
ATOM 2722 C CA . GLY B 1 33 ? -17.984 -17.344 -2.426 1 92.56 33 GLY B CA 1
ATOM 2723 C C . GLY B 1 33 ? -17.109 -16.281 -1.81 1 92.56 33 GLY B C 1
ATOM 2724 O O . GLY B 1 33 ? -16.094 -16.594 -1.181 1 92.56 33 GLY B O 1
ATOM 2725 N N . ASP B 1 34 ? -17.5 -15.039 -2.047 1 90.75 34 ASP B N 1
ATOM 2726 C CA . ASP B 1 34 ? -16.766 -13.922 -1.47 1 90.75 34 ASP B CA 1
ATOM 2727 C C . ASP B 1 34 ? -17.328 -13.539 -0.102 1 90.75 34 ASP B C 1
ATOM 2729 O O . ASP B 1 34 ? -18.141 -14.273 0.461 1 90.75 34 ASP B O 1
ATOM 2733 N N . LEU B 1 35 ? -16.875 -12.406 0.4 1 89.12 35 LEU B N 1
ATOM 2734 C CA . LEU B 1 35 ? -17.25 -11.977 1.74 1 89.12 35 LEU B CA 1
ATOM 2735 C C . LEU B 1 35 ? -18.766 -11.742 1.821 1 89.12 35 LEU B C 1
ATOM 2737 O O . LEU B 1 35 ? -19.391 -12.062 2.836 1 89.12 35 LEU B O 1
ATOM 2741 N N . ASP B 1 36 ? -19.328 -11.281 0.781 1 88.69 36 ASP B N 1
ATOM 2742 C CA . ASP B 1 36 ? -20.766 -11.031 0.759 1 88.69 36 ASP B CA 1
ATOM 2743 C C . ASP B 1 36 ? -21.562 -12.336 0.777 1 88.69 36 ASP B C 1
ATOM 2745 O O . ASP B 1 36 ? -22.562 -12.453 1.479 1 88.69 36 ASP B O 1
ATOM 2749 N N . ALA B 1 37 ? -21.141 -13.258 -0.006 1 92.62 37 ALA B N 1
ATOM 2750 C CA . ALA B 1 37 ? -21.781 -14.57 -0.028 1 92.62 37 ALA B CA 1
ATOM 2751 C C . ALA B 1 37 ? -21.703 -15.242 1.34 1 92.62 37 ALA B C 1
ATOM 2753 O O . ALA B 1 37 ? -22.672 -15.859 1.797 1 92.62 37 ALA B O 1
ATOM 2754 N N . TYR B 1 38 ? -20.562 -15.117 1.991 1 93.5 38 TYR B N 1
ATOM 2755 C CA . TYR B 1 38 ? -20.406 -15.727 3.305 1 93.5 38 TYR B CA 1
ATOM 2756 C C . TYR B 1 38 ? -21.297 -15.047 4.34 1 93.5 38 TYR B C 1
ATOM 2758 O O . TYR B 1 38 ? -21.828 -15.711 5.234 1 93.5 38 TYR B O 1
ATOM 2766 N N . ALA B 1 39 ? -21.406 -13.734 4.234 1 91.12 39 ALA B N 1
ATOM 2767 C CA . ALA B 1 39 ? -22.25 -12.984 5.16 1 91.12 39 ALA B CA 1
ATOM 2768 C C . ALA B 1 39 ? -23.703 -13.477 5.109 1 91.12 39 ALA B C 1
ATOM 2770 O O . ALA B 1 39 ? -24.406 -13.43 6.113 1 91.12 39 ALA B O 1
ATOM 2771 N N . ARG B 1 40 ? -24.109 -14 3.994 1 92.88 40 ARG B N 1
ATOM 2772 C CA . ARG B 1 40 ? -25.469 -14.477 3.799 1 92.88 40 ARG B CA 1
ATOM 2773 C C . ARG B 1 40 ? -25.578 -15.969 4.09 1 92.88 40 ARG B C 1
ATOM 2775 O O . ARG B 1 40 ? -26.672 -16.531 4.035 1 92.88 40 ARG B O 1
ATOM 2782 N N . PHE B 1 41 ? -24.438 -16.594 4.359 1 93.69 41 PHE B N 1
ATOM 2783 C CA . PHE B 1 41 ? -24.406 -18.031 4.602 1 93.69 41 PHE B CA 1
ATOM 2784 C C . PHE B 1 41 ? -24.984 -18.359 5.973 1 93.69 41 PHE B C 1
ATOM 2786 O O . PHE B 1 41 ? -24.469 -17.891 6.992 1 93.69 41 PHE B O 1
ATOM 2793 N N . PRO B 1 42 ? -26.062 -19.047 6.148 1 91.25 42 PRO B N 1
ATOM 2794 C CA . PRO B 1 42 ? -26.781 -19.219 7.41 1 91.25 42 PRO B CA 1
ATOM 2795 C C . PRO B 1 42 ? -26.016 -20.078 8.414 1 91.25 42 PRO B C 1
ATOM 2797 O O . PRO B 1 42 ? -26.219 -19.953 9.625 1 91.25 42 PRO B O 1
ATOM 2800 N N . ASP B 1 43 ? -25.141 -20.969 7.961 1 91.38 43 ASP B N 1
ATOM 2801 C CA . ASP B 1 43 ? -24.5 -21.906 8.867 1 91.38 43 ASP B CA 1
ATOM 2802 C C . ASP B 1 43 ? -23.094 -21.453 9.227 1 91.38 43 ASP B C 1
ATOM 2804 O O . ASP B 1 43 ? -22.188 -22.281 9.398 1 91.38 43 ASP B O 1
ATOM 2808 N N . ARG B 1 44 ? -22.828 -20.156 9.391 1 90.62 44 ARG B N 1
ATOM 2809 C CA . ARG B 1 44 ? -21.5 -19.594 9.578 1 90.62 44 ARG B CA 1
ATOM 2810 C C . ARG B 1 44 ? -20.906 -20.047 10.914 1 90.62 44 ARG B C 1
ATOM 2812 O O . ARG B 1 44 ? -19.703 -20.344 11 1 90.62 44 ARG B O 1
ATOM 2819 N N . ASP B 1 45 ? -21.797 -20.219 11.945 1 89.56 45 ASP B N 1
ATOM 2820 C CA . ASP B 1 45 ? -21.312 -20.516 13.289 1 89.56 45 ASP B CA 1
ATOM 2821 C C . ASP B 1 45 ? -20.984 -22 13.438 1 89.56 45 ASP B C 1
ATOM 2823 O O . ASP B 1 45 ? -20.312 -22.406 14.398 1 89.56 45 ASP B O 1
ATOM 2827 N N . ALA B 1 46 ? -21.375 -22.812 12.43 1 90.81 46 ALA B N 1
ATOM 2828 C CA . ALA B 1 46 ? -21.188 -24.25 12.555 1 90.81 46 ALA B CA 1
ATOM 2829 C C . ALA B 1 46 ? -20.297 -24.781 11.438 1 90.81 46 ALA B C 1
ATOM 2831 O O . ALA B 1 46 ? -20 -25.984 11.391 1 90.81 46 ALA B O 1
ATOM 2832 N N . CYS B 1 47 ? -19.797 -23.891 10.656 1 94.19 47 CYS B N 1
ATOM 2833 C CA . CYS B 1 47 ? -19.094 -24.391 9.484 1 94.19 47 CYS B CA 1
ATOM 2834 C C . CYS B 1 47 ? -17.578 -24.219 9.656 1 94.19 47 CYS B C 1
ATOM 2836 O O . CYS B 1 47 ? -17.125 -23.609 10.625 1 94.19 47 CYS B O 1
ATOM 2838 N N . ILE B 1 48 ? -16.875 -24.891 8.781 1 94.88 48 ILE B N 1
ATOM 2839 C CA . ILE B 1 48 ? -15.453 -24.641 8.57 1 94.88 48 ILE B CA 1
ATOM 2840 C C . ILE B 1 48 ? -15.258 -23.562 7.508 1 94.88 48 ILE B C 1
ATOM 2842 O O . ILE B 1 48 ? -15.734 -23.703 6.379 1 94.88 48 ILE B O 1
ATOM 2846 N N . LEU B 1 49 ? -14.648 -22.516 7.922 1 95.38 49 LEU B N 1
ATOM 2847 C CA . LEU B 1 49 ? -14.344 -21.453 6.973 1 95.38 49 LEU B CA 1
ATOM 2848 C C . LEU B 1 49 ? -12.93 -21.594 6.422 1 95.38 49 LEU B C 1
ATOM 2850 O O . LEU B 1 49 ? -11.953 -21.469 7.16 1 95.38 49 LEU B O 1
ATOM 2854 N N . TRP B 1 50 ? -12.859 -21.953 5.188 1 95.81 50 TRP B N 1
ATOM 2855 C CA . TRP B 1 50 ? -11.594 -22.047 4.465 1 95.81 50 TRP B CA 1
ATOM 2856 C C . TRP B 1 50 ? -11.328 -20.781 3.672 1 95.81 50 TRP B C 1
ATOM 2858 O O . TRP B 1 50 ? -11.859 -20.594 2.574 1 95.81 50 TRP B O 1
ATOM 2868 N N . CYS B 1 51 ? -10.383 -19.984 4.199 1 93.12 51 CYS B N 1
ATOM 2869 C CA . CYS B 1 51 ? -10.172 -18.656 3.633 1 93.12 51 CYS B CA 1
ATOM 2870 C C . CYS B 1 51 ? -8.953 -18.641 2.725 1 93.12 51 CYS B C 1
ATOM 2872 O O . CYS B 1 51 ? -7.82 -18.734 3.199 1 93.12 51 CYS B O 1
ATOM 2874 N N . ILE B 1 52 ? -9.195 -18.531 1.464 1 92.25 52 ILE B N 1
ATOM 2875 C CA . ILE B 1 52 ? -8.086 -18.172 0.59 1 92.25 52 ILE B CA 1
ATOM 2876 C C . ILE B 1 52 ? -7.676 -16.734 0.858 1 92.25 52 ILE B C 1
ATOM 2878 O O . ILE B 1 52 ? -8.406 -15.789 0.523 1 92.25 52 ILE B O 1
ATOM 2882 N N . MET B 1 53 ? -6.504 -16.562 1.351 1 88.25 53 MET B N 1
ATOM 2883 C CA . MET B 1 53 ? -6.113 -15.281 1.945 1 88.25 53 MET B CA 1
ATOM 2884 C C . MET B 1 53 ? -5.809 -14.25 0.866 1 88.25 53 MET B C 1
ATOM 2886 O O . MET B 1 53 ? -5.227 -14.578 -0.169 1 88.25 53 MET B O 1
ATOM 2890 N N . GLY B 1 54 ? -6.223 -13.117 1.131 1 80 54 GLY B N 1
ATOM 2891 C CA . GLY B 1 54 ? -6.039 -11.875 0.393 1 80 54 GLY B CA 1
ATOM 2892 C C . GLY B 1 54 ? -6.297 -10.641 1.232 1 80 54 GLY B C 1
ATOM 2893 O O . GLY B 1 54 ? -5.973 -10.609 2.422 1 80 54 GLY B O 1
ATOM 2894 N N . PHE B 1 55 ? -6.691 -9.594 0.636 1 73.31 55 PHE B N 1
ATOM 2895 C CA . PHE B 1 55 ? -6.988 -8.398 1.41 1 73.31 55 PHE B CA 1
ATOM 2896 C C . PHE B 1 55 ? -8.453 -8.383 1.846 1 73.31 55 PHE B C 1
ATOM 2898 O O . PHE B 1 55 ? -9.352 -8.25 1.014 1 73.31 55 PHE B O 1
ATOM 2905 N N . TYR B 1 56 ? -8.633 -8.82 3.102 1 75.12 56 TYR B N 1
ATOM 2906 C CA . TYR B 1 56 ? -9.961 -8.75 3.693 1 75.12 56 TYR B CA 1
ATOM 2907 C C . TYR B 1 56 ? -10.039 -7.625 4.719 1 75.12 56 TYR B C 1
ATOM 2909 O O . TYR B 1 56 ? -9.094 -7.406 5.484 1 75.12 56 TYR B O 1
ATOM 2917 N N . ARG B 1 57 ? -10.961 -6.758 4.691 1 68.44 57 ARG B N 1
ATOM 2918 C CA . ARG B 1 57 ? -11.148 -5.73 5.711 1 68.44 57 ARG B CA 1
ATOM 2919 C C . ARG B 1 57 ? -11.227 -6.348 7.102 1 68.44 57 ARG B C 1
ATOM 2921 O O . ARG B 1 57 ? -10.641 -5.824 8.055 1 68.44 57 ARG B O 1
ATOM 2928 N N . ALA B 1 58 ? -12.016 -7.465 7.211 1 73.62 58 ALA B N 1
ATOM 2929 C CA . ALA B 1 58 ? -12.156 -8.25 8.438 1 73.62 58 ALA B CA 1
ATOM 2930 C C . ALA B 1 58 ? -12.492 -9.703 8.125 1 73.62 58 ALA B C 1
ATOM 2932 O O . ALA B 1 58 ? -13.227 -9.984 7.168 1 73.62 58 ALA B O 1
ATOM 2933 N N . LEU B 1 59 ? -11.852 -10.602 8.789 1 79.31 59 LEU B N 1
ATOM 2934 C CA . LEU B 1 59 ? -12.188 -12.008 8.594 1 79.31 59 LEU B CA 1
ATOM 2935 C C . LEU B 1 59 ? -13.328 -12.43 9.516 1 79.31 59 LEU B C 1
ATOM 2937 O O . LEU B 1 59 ? -13.281 -12.195 10.727 1 79.31 59 LEU B O 1
ATOM 2941 N N . PRO B 1 60 ? -14.359 -12.953 8.93 1 81.69 60 PRO B N 1
ATOM 2942 C CA . PRO B 1 60 ? -15.523 -13.352 9.719 1 81.69 60 PRO B CA 1
ATOM 2943 C C . PRO B 1 60 ? -15.258 -14.586 10.578 1 81.69 60 PRO B C 1
ATOM 2945 O O . PRO B 1 60 ? -14.352 -15.367 10.281 1 81.69 60 PRO B O 1
ATOM 2948 N N . PRO B 1 61 ? -16.062 -14.68 11.664 1 84.62 61 PRO B N 1
ATOM 2949 C CA . PRO B 1 61 ? -15.914 -15.836 12.555 1 84.62 61 PRO B CA 1
ATOM 2950 C C . PRO B 1 61 ? -16.531 -17.109 11.984 1 84.62 61 PRO B C 1
ATOM 2952 O O . PRO B 1 61 ? -17.391 -17.031 11.094 1 84.62 61 PRO B O 1
ATOM 2955 N N . ALA B 1 62 ? -16.094 -18.188 12.336 1 92.38 62 ALA B N 1
ATOM 2956 C CA . ALA B 1 62 ? -16.609 -19.531 12.062 1 92.38 62 ALA B CA 1
ATOM 2957 C C . ALA B 1 62 ? -16.234 -20.5 13.18 1 92.38 62 ALA B C 1
ATOM 2959 O O . ALA B 1 62 ? -15.492 -20.141 14.102 1 92.38 62 ALA B O 1
ATOM 2960 N N . ARG B 1 63 ? -16.875 -21.594 13.141 1 91.19 63 ARG B N 1
ATOM 2961 C CA . ARG B 1 63 ? -16.516 -22.578 14.141 1 91.19 63 ARG B CA 1
ATOM 2962 C C . ARG B 1 63 ? -15.039 -22.969 14.031 1 91.19 63 ARG B C 1
ATOM 2964 O O . ARG B 1 63 ? -14.352 -23.125 15.047 1 91.19 63 ARG B O 1
ATOM 2971 N N . TYR B 1 64 ? -14.641 -23.188 12.805 1 93.31 64 TYR B N 1
ATOM 2972 C CA . TYR B 1 64 ? -13.258 -23.531 12.477 1 93.31 64 TYR B CA 1
ATOM 2973 C C . TYR B 1 64 ? -12.766 -22.703 11.289 1 93.31 64 TYR B C 1
ATOM 2975 O O . TYR B 1 64 ? -13.422 -22.656 10.25 1 93.31 64 TYR B O 1
ATOM 2983 N N . VAL B 1 65 ? -11.562 -22.062 11.5 1 94.19 65 VAL B N 1
ATOM 2984 C CA . VAL B 1 65 ? -11.086 -21.141 10.469 1 94.19 65 VAL B CA 1
ATOM 2985 C C . VAL B 1 65 ? -9.734 -21.625 9.938 1 94.19 65 VAL B C 1
ATOM 2987 O O . VAL B 1 65 ? -8.812 -21.859 10.711 1 94.19 65 VAL B O 1
ATOM 2990 N N . ILE B 1 66 ? -9.68 -21.766 8.664 1 95.25 66 ILE B N 1
ATOM 2991 C CA . ILE B 1 66 ? -8.445 -22.109 7.965 1 95.25 66 ILE B CA 1
ATOM 2992 C C . ILE B 1 66 ? -7.98 -20.922 7.121 1 95.25 66 ILE B C 1
ATOM 2994 O O . ILE B 1 66 ? -8.75 -20.375 6.328 1 95.25 66 ILE B O 1
ATOM 2998 N N . HIS B 1 67 ? -6.777 -20.531 7.309 1 94.31 67 HIS B N 1
ATOM 2999 C CA . HIS B 1 67 ? -6.152 -19.562 6.422 1 94.31 67 HIS B CA 1
ATOM 3000 C C . HIS B 1 67 ? -5.293 -20.25 5.363 1 94.31 67 HIS B C 1
ATOM 3002 O O . HIS B 1 67 ? -4.352 -20.969 5.699 1 94.31 67 HIS B O 1
ATOM 3008 N N . ASP B 1 68 ? -5.648 -20 4.141 1 94.56 68 ASP B N 1
ATOM 3009 C CA . ASP B 1 68 ? -4.945 -20.594 3.004 1 94.56 68 ASP B CA 1
ATOM 3010 C C . ASP B 1 68 ? -4.156 -19.531 2.234 1 94.56 68 ASP B C 1
ATOM 3012 O O . ASP B 1 68 ? -4.727 -18.766 1.473 1 94.56 68 ASP B O 1
ATOM 3016 N N . TYR B 1 69 ? -2.824 -19.578 2.426 1 91.62 69 TYR B N 1
ATOM 3017 C CA . TYR B 1 69 ? -1.927 -18.609 1.809 1 91.62 69 TYR B CA 1
ATOM 3018 C C . TYR B 1 69 ? -1.386 -19.125 0.483 1 91.62 69 TYR B C 1
ATOM 3020 O O . TYR B 1 69 ? -0.402 -19.875 0.458 1 91.62 69 TYR B O 1
ATOM 3028 N N . ARG B 1 70 ? -2.092 -18.641 -0.592 1 89.38 70 ARG B N 1
ATOM 3029 C CA . ARG B 1 70 ? -1.7 -19.234 -1.868 1 89.38 70 ARG B CA 1
ATOM 3030 C C . ARG B 1 70 ? -1.801 -18.203 -2.998 1 89.38 70 ARG B C 1
ATOM 3032 O O . ARG B 1 70 ? -1.227 -18.406 -4.07 1 89.38 70 ARG B O 1
ATOM 3039 N N . SER B 1 71 ? -2.424 -17.125 -2.732 1 81.75 71 SER B N 1
ATOM 3040 C CA . SER B 1 71 ? -2.73 -16.172 -3.793 1 81.75 71 SER B CA 1
ATOM 3041 C C . SER B 1 71 ? -1.584 -15.188 -3.998 1 81.75 71 SER B C 1
ATOM 3043 O O . SER B 1 71 ? -0.71 -15.055 -3.139 1 81.75 71 SER B O 1
ATOM 3045 N N . LEU B 1 72 ? -1.563 -14.531 -5.164 1 76.88 72 LEU B N 1
ATOM 3046 C CA . LEU B 1 72 ? -0.612 -13.469 -5.473 1 76.88 72 LEU B CA 1
ATOM 3047 C C . LEU B 1 72 ? -0.731 -12.328 -4.473 1 76.88 72 LEU B C 1
ATOM 3049 O O . LEU B 1 72 ? 0.26 -11.664 -4.16 1 76.88 72 LEU B O 1
ATOM 3053 N N . SER B 1 73 ? -1.92 -12.188 -4.008 1 77.19 73 SER B N 1
ATOM 3054 C CA . SER B 1 73 ? -2.146 -11.117 -3.047 1 77.19 73 SER B CA 1
ATOM 3055 C C . SER B 1 73 ? -1.346 -11.336 -1.769 1 77.19 73 SER B C 1
ATOM 3057 O O . SER B 1 73 ? -0.897 -10.383 -1.135 1 77.19 73 SER B O 1
ATOM 3059 N N . VAL B 1 74 ? -1.176 -12.586 -1.483 1 76.25 74 VAL B N 1
ATOM 3060 C CA . VAL B 1 74 ? -0.394 -12.922 -0.299 1 76.25 74 VAL B CA 1
ATOM 3061 C C . VAL B 1 74 ? 1.066 -12.531 -0.516 1 76.25 74 VAL B C 1
ATOM 3063 O O . VAL B 1 74 ? 1.722 -12.023 0.396 1 76.25 74 VAL B O 1
ATOM 3066 N N . GLY B 1 75 ? 1.488 -12.742 -1.682 1 74.81 75 GLY B N 1
ATOM 3067 C CA . GLY B 1 75 ? 2.838 -12.305 -2.002 1 74.81 75 GLY B CA 1
ATOM 3068 C C . GLY B 1 75 ? 3.016 -10.805 -1.905 1 74.81 75 GLY B C 1
ATOM 3069 O O . GLY B 1 75 ? 4.055 -10.328 -1.444 1 74.81 75 GLY B O 1
ATOM 3070 N N . ARG B 1 76 ? 2.006 -10.141 -2.305 1 76.44 76 ARG B N 1
ATOM 3071 C CA . ARG B 1 76 ? 2.043 -8.688 -2.199 1 76.44 76 ARG B CA 1
ATOM 3072 C C . ARG B 1 76 ? 2.078 -8.242 -0.739 1 76.44 76 ARG B C 1
ATOM 3074 O O . ARG B 1 76 ? 2.811 -7.32 -0.381 1 76.44 76 ARG B O 1
ATOM 3081 N N . LEU B 1 77 ? 1.271 -8.898 -0.006 1 76.75 77 LEU B N 1
ATOM 3082 C CA . LEU B 1 77 ? 1.258 -8.617 1.424 1 76.75 77 LEU B CA 1
ATOM 3083 C C . LEU B 1 77 ? 2.633 -8.844 2.039 1 76.75 77 LEU B C 1
ATOM 3085 O O . LEU B 1 77 ? 3.098 -8.047 2.852 1 76.75 77 LEU B O 1
ATOM 3089 N N . ALA B 1 78 ? 3.254 -9.867 1.6 1 76.38 78 ALA B N 1
ATOM 3090 C CA . ALA B 1 78 ? 4.594 -10.18 2.096 1 76.38 78 ALA B CA 1
ATOM 3091 C C . ALA B 1 78 ? 5.594 -9.102 1.695 1 76.38 78 ALA B C 1
ATOM 3093 O O . ALA B 1 78 ? 6.449 -8.711 2.492 1 76.38 78 ALA B O 1
ATOM 3094 N N . ALA B 1 79 ? 5.445 -8.648 0.579 1 74.81 79 ALA B N 1
ATOM 3095 C CA . ALA B 1 79 ? 6.34 -7.602 0.092 1 74.81 79 ALA B CA 1
ATOM 3096 C C . ALA B 1 79 ? 6.137 -6.301 0.868 1 74.81 79 ALA B C 1
ATOM 3098 O O . ALA B 1 79 ? 7.102 -5.625 1.224 1 74.81 79 ALA B O 1
ATOM 3099 N N . ILE B 1 80 ? 4.914 -6.016 1.094 1 76.38 80 ILE B N 1
ATOM 3100 C CA . ILE B 1 80 ? 4.574 -4.809 1.843 1 76.38 80 ILE B CA 1
ATOM 3101 C C . ILE B 1 80 ? 5.094 -4.93 3.275 1 76.38 80 ILE B C 1
ATOM 3103 O O . ILE B 1 80 ? 5.684 -3.988 3.811 1 76.38 80 ILE B O 1
ATOM 3107 N N . LYS B 1 81 ? 4.867 -6.027 3.775 1 76.94 81 LYS B N 1
ATOM 3108 C CA . LYS B 1 81 ? 5.363 -6.324 5.117 1 76.94 81 LYS B CA 1
ATOM 3109 C C . LYS B 1 81 ? 6.875 -6.137 5.199 1 76.94 81 LYS B C 1
ATOM 3111 O O . LYS B 1 81 ? 7.379 -5.508 6.133 1 76.94 81 LYS B O 1
ATOM 3116 N N . ASP B 1 82 ? 7.531 -6.617 4.238 1 76.75 82 ASP B N 1
ATOM 3117 C CA . ASP B 1 82 ? 8.984 -6.527 4.219 1 76.75 82 ASP B CA 1
ATOM 3118 C C . ASP B 1 82 ? 9.445 -5.082 4.051 1 76.75 82 ASP B C 1
ATOM 3120 O O . ASP B 1 82 ? 10.422 -4.656 4.68 1 76.75 82 ASP B O 1
ATOM 3124 N N . ARG B 1 83 ? 8.758 -4.418 3.219 1 73.62 83 ARG B N 1
ATOM 3125 C CA . ARG B 1 83 ? 9.094 -3.016 2.998 1 73.62 83 ARG B CA 1
ATOM 3126 C C . ARG B 1 83 ? 8.883 -2.193 4.266 1 73.62 83 ARG B C 1
ATOM 3128 O O . ARG B 1 83 ? 9.727 -1.362 4.621 1 73.62 83 ARG B O 1
ATOM 3135 N N . VAL B 1 84 ? 7.789 -2.447 4.848 1 75.88 84 VAL B N 1
ATOM 3136 C CA . VAL B 1 84 ? 7.484 -1.753 6.098 1 75.88 84 VAL B CA 1
ATOM 3137 C C . VAL B 1 84 ? 8.539 -2.088 7.145 1 75.88 84 VAL B C 1
ATOM 3139 O O . VAL B 1 84 ? 9.031 -1.2 7.844 1 75.88 84 VAL B O 1
ATOM 3142 N N . LYS B 1 85 ? 8.898 -3.312 7.191 1 75.44 85 LYS B N 1
ATOM 3143 C CA . LYS B 1 85 ? 9.914 -3.74 8.141 1 75.44 85 LYS B CA 1
ATOM 3144 C C . LYS B 1 85 ? 11.258 -3.072 7.852 1 75.44 85 LYS B C 1
ATOM 3146 O O . LYS B 1 85 ? 11.961 -2.654 8.773 1 75.44 85 LYS B O 1
ATOM 3151 N N . ARG B 1 86 ? 11.617 -2.961 6.672 1 72.06 86 ARG B N 1
ATOM 3152 C CA . ARG B 1 86 ? 12.875 -2.342 6.266 1 72.06 86 ARG B CA 1
ATOM 3153 C C . ARG B 1 86 ? 12.922 -0.877 6.688 1 72.06 86 ARG B C 1
ATOM 3155 O O . ARG B 1 86 ? 13.93 -0.415 7.227 1 72.06 86 ARG B O 1
ATOM 3162 N N . VAL B 1 87 ? 11.844 -0.209 6.469 1 69.88 87 VAL B N 1
ATOM 3163 C CA . VAL B 1 87 ? 11.781 1.209 6.812 1 69.88 87 VAL B CA 1
ATOM 3164 C C . VAL B 1 87 ? 11.852 1.379 8.328 1 69.88 87 VAL B C 1
ATOM 3166 O O . VAL B 1 87 ? 12.523 2.285 8.828 1 69.88 87 VAL B O 1
ATOM 3169 N N . LEU B 1 88 ? 11.211 0.442 8.969 1 73.75 88 LEU B N 1
ATOM 3170 C CA . LEU B 1 88 ? 11.117 0.559 10.422 1 73.75 88 LEU B CA 1
ATOM 3171 C C . LEU B 1 88 ? 12.391 0.047 11.086 1 73.75 88 LEU B C 1
ATOM 3173 O O . LEU B 1 88 ? 12.664 0.364 12.25 1 73.75 88 LEU B O 1
ATOM 3177 N N . ASN B 1 89 ? 13.195 -0.722 10.289 1 75.44 89 ASN B N 1
ATOM 3178 C CA . ASN B 1 89 ? 14.383 -1.312 10.891 1 75.44 89 ASN B CA 1
ATOM 3179 C C . ASN B 1 89 ? 15.609 -0.421 10.695 1 75.44 89 ASN B C 1
ATOM 3181 O O . ASN B 1 89 ? 16.625 -0.588 11.383 1 75.44 89 ASN B O 1
ATOM 3185 N N . VAL B 1 90 ? 15.523 0.501 9.844 1 78.31 90 VAL B N 1
ATOM 3186 C CA . VAL B 1 90 ? 16.641 1.413 9.672 1 78.31 90 VAL B CA 1
ATOM 3187 C C . VAL B 1 90 ? 16.812 2.273 10.922 1 78.31 90 VAL B C 1
ATOM 3189 O O . VAL B 1 90 ? 15.844 2.869 11.398 1 78.31 90 VAL B O 1
ATOM 3192 N N . ARG B 1 91 ? 18.031 2.252 11.461 1 88 91 ARG B N 1
ATOM 3193 C CA . ARG B 1 91 ? 18.297 2.928 12.727 1 88 91 ARG B CA 1
ATOM 3194 C C . ARG B 1 91 ? 19.047 4.23 12.508 1 88 91 ARG B C 1
ATOM 3196 O O . ARG B 1 91 ? 20.234 4.211 12.133 1 88 91 ARG B O 1
ATOM 3203 N N . PRO B 1 92 ? 18.453 5.344 12.734 1 93.19 92 PRO B N 1
ATOM 3204 C CA . PRO B 1 92 ? 19.172 6.617 12.703 1 93.19 92 PRO B CA 1
ATOM 3205 C C . PRO B 1 92 ? 19.891 6.918 14.023 1 93.19 92 PRO B C 1
ATOM 3207 O O . PRO B 1 92 ? 19.812 6.129 14.969 1 93.19 92 PRO B O 1
ATOM 3210 N N . ASP B 1 93 ? 20.625 7.996 13.938 1 93.44 93 ASP B N 1
ATOM 3211 C CA . ASP B 1 93 ? 21.25 8.453 15.172 1 93.44 93 ASP B CA 1
ATOM 3212 C C . ASP B 1 93 ? 20.234 9.156 16.078 1 93.44 93 ASP B C 1
ATOM 3214 O O . ASP B 1 93 ? 20.375 9.148 17.297 1 93.44 93 ASP B O 1
ATOM 3218 N N . LEU B 1 94 ? 19.266 9.773 15.461 1 95.81 94 LEU B N 1
ATOM 3219 C CA . LEU B 1 94 ? 18.219 10.516 16.156 1 95.81 94 LEU B CA 1
ATOM 3220 C C . LEU B 1 94 ? 16.891 10.391 15.422 1 95.81 94 LEU B C 1
ATOM 3222 O O . LEU B 1 94 ? 16.844 10.445 14.188 1 95.81 94 LEU B O 1
ATOM 3226 N N . ARG B 1 95 ? 15.797 10.234 16.188 1 95.69 95 ARG B N 1
ATOM 3227 C CA . ARG B 1 95 ? 14.445 10.273 15.641 1 95.69 95 ARG B CA 1
ATOM 3228 C C . ARG B 1 95 ? 13.688 11.492 16.156 1 95.69 95 ARG B C 1
ATOM 3230 O O . ARG B 1 95 ? 13.695 11.781 17.359 1 95.69 95 ARG B O 1
ATOM 3237 N N . ILE B 1 96 ? 13.117 12.164 15.258 1 97 96 ILE B N 1
ATOM 3238 C CA . ILE B 1 96 ? 12.281 13.312 15.602 1 97 96 ILE B CA 1
ATOM 3239 C C . ILE B 1 96 ? 10.844 13.055 15.164 1 97 96 ILE B C 1
ATOM 3241 O O . ILE B 1 96 ? 10.609 12.516 14.078 1 97 96 ILE B O 1
ATOM 3245 N N . PHE B 1 97 ? 9.922 13.406 16 1 95.75 97 PHE B N 1
ATOM 3246 C CA . PHE B 1 97 ? 8.5 13.305 15.664 1 95.75 97 PHE B CA 1
ATOM 3247 C C . PHE B 1 97 ? 7.828 14.672 15.766 1 95.75 97 PHE B C 1
ATOM 3249 O O . PHE B 1 97 ? 8.156 15.469 16.656 1 95.75 97 PHE B O 1
ATOM 3256 N N . GLN B 1 98 ? 6.898 14.875 14.875 1 94.12 98 GLN B N 1
ATOM 3257 C CA . GLN B 1 98 ? 6.121 16.109 14.906 1 94.12 98 GLN B CA 1
ATOM 3258 C C . GLN B 1 98 ? 5.336 16.234 16.219 1 94.12 98 GLN B C 1
ATOM 3260 O O . GLN B 1 98 ? 5.172 17.328 16.75 1 94.12 98 GLN B O 1
ATOM 3265 N N . ASN B 1 99 ? 4.762 15.117 16.672 1 93.88 99 ASN B N 1
ATOM 3266 C CA . ASN B 1 99 ? 3.967 15.094 17.906 1 93.88 99 ASN B CA 1
ATOM 3267 C C . ASN B 1 99 ? 3.949 13.695 18.531 1 93.88 99 ASN B C 1
ATOM 3269 O O . ASN B 1 99 ? 4.469 12.742 17.938 1 93.88 99 ASN B O 1
ATOM 3273 N N . ALA B 1 100 ? 3.357 13.641 19.75 1 92.06 100 ALA B N 1
ATOM 3274 C CA . ALA B 1 100 ? 3.344 12.398 20.516 1 92.06 100 ALA B CA 1
ATOM 3275 C C . ALA B 1 100 ? 2.484 11.344 19.828 1 92.06 100 ALA B C 1
ATOM 3277 O O . ALA B 1 100 ? 2.793 10.148 19.875 1 92.06 100 ALA B O 1
ATOM 3278 N N . GLN B 1 101 ? 1.44 11.805 19.156 1 89.44 101 GLN B N 1
ATOM 3279 C CA . GLN B 1 101 ? 0.542 10.875 18.484 1 89.44 101 GLN B CA 1
ATOM 3280 C C . GLN B 1 101 ? 1.275 10.102 17.391 1 89.44 101 GLN B C 1
ATOM 3282 O O . GLN B 1 101 ? 1.1 8.891 17.25 1 89.44 101 GLN B O 1
ATOM 3287 N N . MET B 1 102 ? 2.061 10.812 16.656 1 89.75 102 MET B N 1
ATOM 3288 C CA . MET B 1 102 ? 2.836 10.18 15.586 1 89.75 102 MET B CA 1
ATOM 3289 C C . MET B 1 102 ? 3.865 9.219 16.172 1 89.75 102 MET B C 1
ATOM 3291 O O . MET B 1 102 ? 4.078 8.133 15.625 1 89.75 102 MET B O 1
ATOM 3295 N N . ARG B 1 103 ? 4.52 9.602 17.203 1 91.69 103 ARG B N 1
ATOM 3296 C CA . ARG B 1 103 ? 5.488 8.742 17.875 1 91.69 103 ARG B CA 1
ATOM 3297 C C . ARG B 1 103 ? 4.848 7.43 18.312 1 91.69 103 ARG B C 1
ATOM 3299 O O . ARG B 1 103 ? 5.395 6.352 18.078 1 91.69 103 ARG B O 1
ATOM 3306 N N . GLU B 1 104 ? 3.664 7.59 18.875 1 89.25 104 GLU B N 1
ATOM 3307 C CA . GLU B 1 104 ? 2.955 6.406 19.359 1 89.25 104 GLU B CA 1
ATOM 3308 C C . GLU B 1 104 ? 2.506 5.523 18.203 1 89.25 104 GLU B C 1
ATOM 3310 O O . GLU B 1 104 ? 2.549 4.297 18.297 1 89.25 104 GLU B O 1
ATOM 3315 N N . ALA B 1 105 ? 2.104 6.195 17.141 1 84.44 105 ALA B N 1
ATOM 3316 C CA . ALA B 1 105 ? 1.625 5.457 15.977 1 84.44 105 ALA B CA 1
ATOM 3317 C C . ALA B 1 105 ? 2.748 4.641 15.344 1 84.44 105 ALA B C 1
ATOM 3319 O O . ALA B 1 105 ? 2.529 3.51 14.906 1 84.44 105 ALA B O 1
ATOM 3320 N N . MET B 1 106 ? 3.926 5.168 15.25 1 85.31 106 MET B N 1
ATOM 3321 C CA . MET B 1 106 ? 5.059 4.461 14.656 1 85.31 106 MET B CA 1
ATOM 3322 C C . MET B 1 106 ? 5.559 3.359 15.578 1 85.31 106 MET B C 1
ATOM 3324 O O . MET B 1 106 ? 6.023 2.316 15.117 1 85.31 106 MET B O 1
ATOM 3328 N N . ALA B 1 107 ? 5.488 3.566 16.906 1 83.75 107 ALA B N 1
ATOM 3329 C CA . ALA B 1 107 ? 5.703 2.568 17.953 1 83.75 107 ALA B CA 1
ATOM 3330 C C . ALA B 1 107 ? 7.039 1.855 17.766 1 83.75 107 ALA B C 1
ATOM 3332 O O . ALA B 1 107 ? 7.102 0.624 17.781 1 83.75 107 ALA B O 1
ATOM 3333 N N . PHE B 1 108 ? 8.086 2.648 17.5 1 86.5 108 PHE B N 1
ATOM 3334 C CA . PHE B 1 108 ? 9.414 2.057 17.484 1 86.5 108 PHE B CA 1
ATOM 3335 C C . PHE B 1 108 ? 9.766 1.466 18.844 1 86.5 108 PHE B C 1
ATOM 3337 O O . PHE B 1 108 ? 9.422 2.039 19.875 1 86.5 108 PHE B O 1
ATOM 3344 N N . ARG B 1 109 ? 10.508 0.316 18.891 1 83.81 109 ARG B N 1
ATOM 3345 C CA . ARG B 1 109 ? 10.781 -0.352 20.156 1 83.81 109 ARG B CA 1
ATOM 3346 C C . ARG B 1 109 ? 12.281 -0.365 20.453 1 83.81 109 ARG B C 1
ATOM 3348 O O . ARG B 1 109 ? 12.703 -0.875 21.5 1 83.81 109 ARG B O 1
ATOM 3355 N N . ASP B 1 110 ? 13.031 0.234 19.641 1 88.44 110 ASP B N 1
ATOM 3356 C CA . ASP B 1 110 ? 14.477 0.266 19.844 1 88.44 110 ASP B CA 1
ATOM 3357 C C . ASP B 1 110 ? 14.875 1.425 20.75 1 88.44 110 ASP B C 1
ATOM 3359 O O . ASP B 1 110 ? 14.023 2.09 21.328 1 88.44 110 ASP B O 1
ATOM 3363 N N . ASP B 1 111 ? 16.172 1.604 20.922 1 92.38 111 ASP B N 1
ATOM 3364 C CA . ASP B 1 111 ? 16.656 2.568 21.906 1 92.38 111 ASP B CA 1
ATOM 3365 C C . ASP B 1 111 ? 17.219 3.814 21.234 1 92.38 111 ASP B C 1
ATOM 3367 O O . ASP B 1 111 ? 18.031 4.531 21.828 1 92.38 111 ASP B O 1
ATOM 3371 N N . VAL B 1 112 ? 16.734 4.078 20.047 1 94.06 112 VAL B N 1
ATOM 3372 C CA . VAL B 1 112 ? 17.188 5.285 19.359 1 94.06 112 VAL B CA 1
ATOM 3373 C C . VAL B 1 112 ? 16.656 6.52 20.094 1 94.06 112 VAL B C 1
ATOM 3375 O O . VAL B 1 112 ? 15.477 6.57 20.453 1 94.06 112 VAL B O 1
ATOM 3378 N N . ARG B 1 113 ? 17.594 7.469 20.312 1 94.75 113 ARG B N 1
ATOM 3379 C CA . ARG B 1 113 ? 17.156 8.719 20.922 1 94.75 113 ARG B CA 1
ATOM 3380 C C . ARG B 1 113 ? 16.031 9.367 20.125 1 94.75 113 ARG B C 1
ATOM 3382 O O . ARG B 1 113 ? 16.094 9.43 18.891 1 94.75 113 ARG B O 1
ATOM 3389 N N . THR B 1 114 ? 15 9.852 20.844 1 96.31 114 THR B N 1
ATOM 3390 C CA . THR B 1 114 ? 13.805 10.398 20.203 1 96.31 114 THR B CA 1
ATOM 3391 C C . THR B 1 114 ? 13.469 11.766 20.781 1 96.31 114 THR B C 1
ATOM 3393 O O . THR B 1 114 ? 13.539 11.977 22 1 96.31 114 THR B O 1
ATOM 3396 N N . LEU B 1 115 ? 13.203 12.727 19.938 1 97.44 115 LEU B N 1
ATOM 3397 C CA . LEU B 1 115 ? 12.781 14.07 20.328 1 97.44 115 LEU B CA 1
ATOM 3398 C C . LEU B 1 115 ? 11.469 14.445 19.656 1 97.44 115 LEU B C 1
ATOM 3400 O O . LEU B 1 115 ? 11.141 13.93 18.594 1 97.44 115 LEU B O 1
ATOM 3404 N N . LEU B 1 116 ? 10.719 15.305 20.328 1 96.88 116 LEU B N 1
ATOM 3405 C CA . LEU B 1 116 ? 9.562 15.93 19.703 1 96.88 116 LEU B CA 1
ATOM 3406 C C . LEU B 1 116 ? 9.914 17.312 19.141 1 96.88 116 LEU B C 1
ATOM 3408 O O . LEU B 1 116 ? 10.539 18.125 19.828 1 96.88 116 LEU B O 1
ATOM 3412 N N . LEU B 1 117 ? 9.672 17.531 17.922 1 96.75 117 LEU B N 1
ATOM 3413 C CA . LEU B 1 117 ? 9.789 18.828 17.266 1 96.75 117 LEU B CA 1
ATOM 3414 C C . LEU B 1 117 ? 8.469 19.25 16.641 1 96.75 117 LEU B C 1
ATOM 3416 O O . LEU B 1 117 ? 8.219 18.969 15.469 1 96.75 117 LEU B O 1
ATOM 3420 N N . PRO B 1 118 ? 7.672 19.922 17.438 1 95.81 118 PRO B N 1
ATOM 3421 C CA . PRO B 1 118 ? 6.324 20.297 16.984 1 95.81 118 PRO B CA 1
ATOM 3422 C C . PRO B 1 118 ? 6.34 21.281 15.828 1 95.81 118 PRO B C 1
ATOM 3424 O O . PRO B 1 118 ? 7.391 21.844 15.492 1 95.81 118 PRO B O 1
ATOM 3427 N N . MET B 1 119 ? 5.156 21.469 15.281 1 94.75 119 MET B N 1
ATOM 3428 C CA . MET B 1 119 ? 4.992 22.484 14.25 1 94.75 119 MET B CA 1
ATOM 3429 C C . MET B 1 119 ? 5.055 23.891 14.844 1 94.75 119 MET B C 1
ATOM 3431 O O . MET B 1 119 ? 4.703 24.094 16 1 94.75 119 MET B O 1
ATOM 3435 N N . GLY B 1 120 ? 5.574 24.766 14.031 1 94.81 120 GLY B N 1
ATOM 3436 C CA . GLY B 1 120 ? 5.637 26.172 14.414 1 94.81 120 GLY B CA 1
ATOM 3437 C C . GLY B 1 120 ? 4.957 27.094 13.414 1 94.81 120 GLY B C 1
ATOM 3438 O O . GLY B 1 120 ? 4.289 26.625 12.492 1 94.81 120 GLY B O 1
ATOM 3439 N N . VAL B 1 121 ? 4.992 28.375 13.703 1 95 121 VAL B N 1
ATOM 3440 C CA . VAL B 1 121 ? 4.488 29.422 12.812 1 95 121 VAL B CA 1
ATOM 3441 C C . VAL B 1 121 ? 5.617 30.375 12.445 1 95 121 VAL B C 1
ATOM 3443 O O . VAL B 1 121 ? 6.598 30.5 13.18 1 95 121 VAL B O 1
ATOM 3446 N N . PRO B 1 122 ? 5.48 30.969 11.297 1 89.5 122 PRO B N 1
ATOM 3447 C CA . PRO B 1 122 ? 6.516 31.953 10.945 1 89.5 122 PRO B CA 1
ATOM 3448 C C . PRO B 1 122 ? 6.574 33.125 11.922 1 89.5 122 PRO B C 1
ATOM 3450 O O . PRO B 1 122 ? 5.535 33.594 12.406 1 89.5 122 PRO B O 1
ATOM 3453 N N . ASP B 1 123 ? 7.75 33.594 12.047 1 86.19 123 ASP B N 1
ATOM 3454 C CA . ASP B 1 123 ? 7.965 34.656 13.031 1 86.19 123 ASP B CA 1
ATOM 3455 C C . ASP B 1 123 ? 7.227 35.938 12.625 1 86.19 123 ASP B C 1
ATOM 3457 O O . ASP B 1 123 ? 6.742 36.688 13.484 1 86.19 123 ASP B O 1
ATOM 3461 N N . TRP B 1 124 ? 7.129 36.188 11.414 1 87.56 124 TRP B N 1
ATOM 3462 C CA . TRP B 1 124 ? 6.598 37.438 10.922 1 87.56 124 TRP B CA 1
ATOM 3463 C C . TRP B 1 124 ? 5.102 37.531 11.195 1 87.56 124 TRP B C 1
ATOM 3465 O O . TRP B 1 124 ? 4.512 38.625 11.062 1 87.56 124 TRP B O 1
ATOM 3475 N N . ILE B 1 125 ? 4.492 36.438 11.625 1 91.5 125 ILE B N 1
ATOM 3476 C CA . ILE B 1 125 ? 3.045 36.406 11.82 1 91.5 125 ILE B CA 1
ATOM 3477 C C . ILE B 1 125 ? 2.65 37.312 12.969 1 91.5 125 ILE B C 1
ATOM 3479 O O . ILE B 1 125 ? 1.527 37.812 13.016 1 91.5 125 ILE B O 1
ATOM 3483 N N . PHE B 1 126 ? 3.578 37.625 13.875 1 91.25 126 PHE B N 1
ATOM 3484 C CA . PHE B 1 126 ? 3.293 38.406 15.078 1 91.25 126 PHE B CA 1
ATOM 3485 C C . PHE B 1 126 ? 3.607 39.875 14.844 1 91.25 126 PHE B C 1
ATOM 3487 O O . PHE B 1 126 ? 3.35 40.688 15.719 1 91.25 126 PHE B O 1
ATOM 3494 N N . ASP B 1 127 ? 4.184 40.125 13.672 1 82.94 127 ASP B N 1
ATOM 3495 C CA . ASP B 1 127 ? 4.52 41.5 13.344 1 82.94 127 ASP B CA 1
ATOM 3496 C C . ASP B 1 127 ? 3.311 42.25 12.789 1 82.94 127 ASP B C 1
ATOM 3498 O O . ASP B 1 127 ? 2.768 41.875 11.75 1 82.94 127 ASP B O 1
ATOM 3502 N N . PRO B 1 128 ? 2.773 43.281 13.516 1 64.88 128 PRO B N 1
ATOM 3503 C CA . PRO B 1 128 ? 1.622 44.062 13.031 1 64.88 128 PRO B CA 1
ATOM 3504 C C . PRO B 1 128 ? 1.864 44.688 11.664 1 64.88 128 PRO B C 1
ATOM 3506 O O . PRO B 1 128 ? 0.94 44.781 10.852 1 64.88 128 PRO B O 1
ATOM 3509 N N . ALA B 1 129 ? 3.014 45.344 11.453 1 60.22 129 ALA B N 1
ATOM 3510 C CA . ALA B 1 129 ? 3.375 46.062 10.234 1 60.22 129 ALA B CA 1
ATOM 3511 C C . ALA B 1 129 ? 3.576 45.094 9.07 1 60.22 129 ALA B C 1
ATOM 3513 O O . ALA B 1 129 ? 3.447 45.5 7.906 1 60.22 129 ALA B O 1
ATOM 3514 N N . GLY B 1 130 ? 4.023 44 9.336 1 53.66 130 GLY B N 1
ATOM 3515 C CA . GLY B 1 130 ? 4.402 43.031 8.32 1 53.66 130 GLY B CA 1
ATOM 3516 C C . GLY B 1 130 ? 3.258 42.656 7.41 1 53.66 130 GLY B C 1
ATOM 3517 O O . GLY B 1 130 ? 3.467 42.375 6.227 1 53.66 130 GLY B O 1
ATOM 3518 N N . VAL B 1 131 ? 2.084 42.594 8.047 1 55.94 131 VAL B N 1
ATOM 3519 C CA . VAL B 1 131 ? 0.921 42.219 7.25 1 55.94 131 VAL B CA 1
ATOM 3520 C C . VAL B 1 131 ? 0.262 43.469 6.664 1 55.94 131 VAL B C 1
ATOM 3522 O O . VAL B 1 131 ? -0.588 43.375 5.777 1 55.94 131 VAL B O 1
ATOM 3525 N N . ASP B 1 132 ? 0.528 44.812 7.145 1 53.03 132 ASP B N 1
ATOM 3526 C CA . ASP B 1 132 ? -0.173 46.062 6.777 1 53.03 132 ASP B CA 1
ATOM 3527 C C . ASP B 1 132 ? 0.331 46.594 5.441 1 53.03 132 ASP B C 1
ATOM 3529 O O . ASP B 1 132 ? 0.056 47.75 5.086 1 53.03 132 ASP B O 1
ATOM 3533 N N . ALA B 1 133 ? 1.072 46.125 4.566 1 49.81 133 ALA B N 1
ATOM 3534 C CA . ALA B 1 133 ? 1.558 46.938 3.443 1 49.81 133 ALA B CA 1
ATOM 3535 C C . ALA B 1 133 ? 0.41 47.656 2.748 1 49.81 133 ALA B C 1
ATOM 3537 O O . ALA B 1 133 ? -0.726 47.188 2.744 1 49.81 133 ALA B O 1
ATOM 3538 N N . GLU B 1 134 ? 0.511 48.781 2.131 1 51.22 134 GLU B N 1
ATOM 3539 C CA . GLU B 1 134 ? -0.345 49.688 1.345 1 51.22 134 GLU B CA 1
ATOM 3540 C C . GLU B 1 134 ? -1.342 48.875 0.509 1 51.22 134 GLU B C 1
ATOM 3542 O O . GLU B 1 134 ? -1.312 48.938 -0.723 1 51.22 134 GLU B O 1
ATOM 3547 N N . ALA B 1 135 ? -1.776 47.781 0.803 1 52.81 135 ALA B N 1
ATOM 3548 C CA . ALA B 1 135 ? -2.105 46.625 -0.048 1 52.81 135 ALA B CA 1
ATOM 3549 C C . ALA B 1 135 ? -3.469 46.812 -0.711 1 52.81 135 ALA B C 1
ATOM 3551 O O . ALA B 1 135 ? -4.344 47.5 -0.164 1 52.81 135 ALA B O 1
ATOM 3552 N N . ALA B 1 136 ? -3.605 46.562 -1.832 1 58.06 136 ALA B N 1
ATOM 3553 C CA . ALA B 1 136 ? -4.742 46.312 -2.711 1 58.06 136 ALA B CA 1
ATOM 3554 C C . ALA B 1 136 ? -5.859 45.594 -1.967 1 58.06 136 ALA B C 1
ATOM 3556 O O . ALA B 1 136 ? -5.605 44.875 -0.989 1 58.06 136 ALA B O 1
ATOM 3557 N N . PRO B 1 137 ? -7.051 45.969 -2.176 1 66.88 137 PRO B N 1
ATOM 3558 C CA . PRO B 1 137 ? -8.227 45.312 -1.604 1 66.88 137 PRO B CA 1
ATOM 3559 C C . PRO B 1 137 ? -8.07 43.781 -1.549 1 66.88 137 PRO B C 1
ATOM 3561 O O . PRO B 1 137 ? -7.613 43.188 -2.52 1 66.88 137 PRO B O 1
ATOM 3564 N N . THR B 1 138 ? -8.109 43.219 -0.245 1 79.38 138 THR B N 1
ATOM 3565 C CA . THR B 1 138 ? -8.016 41.781 -0.014 1 79.38 138 THR B CA 1
ATOM 3566 C C . THR B 1 138 ? -9.391 41.125 -0.101 1 79.38 138 THR B C 1
ATOM 3568 O O 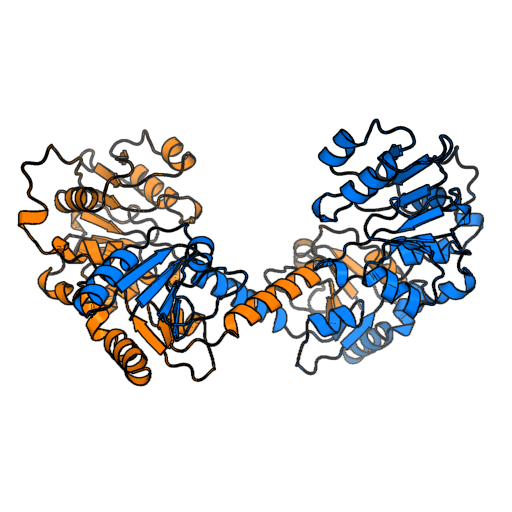. THR B 1 138 ? -10.367 41.656 0.427 1 79.38 138 THR B O 1
ATOM 3571 N N . PRO B 1 139 ? -9.492 40.188 -0.955 1 84.81 139 PRO B N 1
ATOM 3572 C CA . PRO B 1 139 ? -10.781 39.5 -1.026 1 84.81 139 PRO B CA 1
ATOM 3573 C C . PRO B 1 139 ? -11.172 38.844 0.297 1 84.81 139 PRO B C 1
ATOM 3575 O O . PRO B 1 139 ? -11.086 37.625 0.434 1 84.81 139 PRO B O 1
ATOM 3578 N N . SER B 1 140 ? -11.57 39.656 1.285 1 84.44 140 SER B N 1
ATOM 3579 C CA . SER B 1 140 ? -11.969 39.156 2.596 1 84.44 140 SER B CA 1
ATOM 3580 C C . SER B 1 140 ? -13.477 38.938 2.672 1 84.44 140 SER B C 1
ATOM 3582 O O . SER B 1 140 ? -14.219 39.375 1.773 1 84.44 140 SER B O 1
ATOM 3584 N N . GLY B 1 141 ? -13.875 38.094 3.582 1 93.38 141 GLY B N 1
ATOM 3585 C CA . GLY B 1 141 ? -15.281 37.781 3.791 1 93.38 141 GLY B CA 1
ATOM 3586 C C . GLY B 1 141 ? -15.625 37.531 5.246 1 93.38 141 GLY B C 1
ATOM 3587 O O . GLY B 1 141 ? -14.852 37.875 6.141 1 93.38 141 GLY B O 1
ATOM 3588 N N . ARG B 1 142 ? -16.844 37.188 5.414 1 95.19 142 ARG B N 1
ATOM 3589 C CA . ARG B 1 142 ? -17.266 36.812 6.758 1 95.19 142 ARG B CA 1
ATOM 3590 C C . ARG B 1 142 ? -16.453 35.625 7.266 1 95.19 142 ARG B C 1
ATOM 3592 O O . ARG B 1 142 ? -16 35.594 8.406 1 95.19 142 ARG B O 1
ATOM 3599 N N . PHE B 1 143 ? -16.312 34.656 6.383 1 96.94 143 PHE B N 1
ATOM 3600 C CA . PHE B 1 143 ? -15.531 33.469 6.68 1 96.94 143 PHE B CA 1
ATOM 3601 C C . PHE B 1 143 ? -14.383 33.312 5.695 1 96.94 143 PHE B C 1
ATOM 3603 O O . PHE B 1 143 ? -14.516 33.656 4.516 1 96.94 143 PHE B O 1
ATOM 3610 N N . CYS B 1 144 ? -13.281 32.719 6.227 1 98 144 CYS B N 1
ATOM 3611 C CA . CYS B 1 144 ? -12.141 32.438 5.359 1 98 144 CYS B CA 1
ATOM 3612 C C . CYS B 1 144 ? -11.523 31.094 5.672 1 98 144 CYS B C 1
ATOM 3614 O O . CYS B 1 144 ? -11.336 30.75 6.84 1 98 144 CYS B O 1
ATOM 3616 N N . TYR B 1 145 ? -11.25 30.375 4.688 1 98.12 145 TYR B N 1
ATOM 3617 C CA . TYR B 1 145 ? -10.555 29.094 4.785 1 98.12 145 TYR B CA 1
ATOM 3618 C C . TYR B 1 145 ? -9.312 29.078 3.906 1 98.12 145 TYR B C 1
ATOM 3620 O O . TYR B 1 145 ? -9.359 29.484 2.742 1 98.12 145 TYR B O 1
ATOM 3628 N N . ILE B 1 146 ? -8.219 28.609 4.496 1 96.75 146 ILE B N 1
ATOM 3629 C CA . ILE B 1 146 ? -6.992 28.359 3.754 1 96.75 146 ILE B CA 1
ATOM 3630 C C . ILE B 1 146 ? -6.648 26.875 3.812 1 96.75 146 ILE B C 1
ATOM 3632 O O . ILE B 1 146 ? -6.586 26.281 4.898 1 96.75 146 ILE B O 1
ATOM 3636 N N . GLY B 1 147 ? -6.434 26.25 2.588 1 94.56 147 GLY B N 1
ATOM 3637 C CA . GLY B 1 147 ? -5.926 24.891 2.668 1 94.56 147 GLY B CA 1
ATOM 3638 C C . GLY B 1 147 ? -6.383 24.016 1.519 1 94.56 147 GLY B C 1
ATOM 3639 O O . GLY B 1 147 ? -6.867 24.516 0.501 1 94.56 147 GLY B O 1
ATOM 3640 N N . GLU B 1 148 ? -6.094 22.781 1.722 1 92 148 GLU B N 1
ATOM 3641 C CA . GLU B 1 148 ? -6.438 21.781 0.707 1 92 148 GLU B CA 1
ATOM 3642 C C . GLU B 1 148 ? -7.945 21.578 0.622 1 92 148 GLU B C 1
ATOM 3644 O O . GLU B 1 148 ? -8.633 21.531 1.646 1 92 148 GLU B O 1
ATOM 3649 N N . MET B 1 149 ? -8.414 21.578 -0.659 1 96.75 149 MET B N 1
ATOM 3650 C CA . MET B 1 149 ? -9.836 21.359 -0.926 1 96.75 149 MET B CA 1
ATOM 3651 C C . MET B 1 149 ? -10.039 20.125 -1.81 1 96.75 149 MET B C 1
ATOM 3653 O O . MET B 1 149 ? -10.016 20.234 -3.037 1 96.75 149 MET B O 1
ATOM 3657 N N . SER B 1 150 ? -10.258 19 -1.125 1 95.06 150 SER B N 1
ATOM 3658 C CA . SER B 1 150 ? -10.398 17.75 -1.868 1 95.06 150 SER B CA 1
ATOM 3659 C C . SER B 1 150 ? -11.562 16.906 -1.344 1 95.06 150 SER B C 1
ATOM 3661 O O . SER B 1 150 ? -12.008 17.109 -0.212 1 95.06 150 SER B O 1
ATOM 3663 N N . ARG B 1 151 ? -12.023 16.016 -2.205 1 93 151 ARG B N 1
ATOM 3664 C CA . ARG B 1 151 ? -13.039 15.055 -1.791 1 93 151 ARG B CA 1
ATOM 3665 C C . ARG B 1 151 ? -12.469 14.031 -0.814 1 93 151 ARG B C 1
ATOM 3667 O O . ARG B 1 151 ? -13.172 13.57 0.089 1 93 151 ARG B O 1
ATOM 3674 N N . GLU B 1 152 ? -11.203 13.727 -0.978 1 87.25 152 GLU B N 1
ATOM 3675 C CA . GLU B 1 152 ? -10.539 12.781 -0.085 1 87.25 152 GLU B CA 1
ATOM 3676 C C . GLU B 1 152 ? -10.602 13.258 1.364 1 87.25 152 GLU B C 1
ATOM 3678 O O . GLU B 1 152 ? -10.812 12.453 2.277 1 87.25 152 GLU B O 1
ATOM 3683 N N . ARG B 1 153 ? -10.516 14.562 1.562 1 92.69 153 ARG B N 1
ATOM 3684 C CA . ARG B 1 153 ? -10.531 15.117 2.912 1 92.69 153 ARG B CA 1
ATOM 3685 C C . ARG B 1 153 ? -11.961 15.367 3.383 1 92.69 153 ARG B C 1
ATOM 3687 O O . ARG B 1 153 ? -12.195 15.617 4.566 1 92.69 153 ARG B O 1
ATOM 3694 N N . GLY B 1 154 ? -12.875 15.32 2.438 1 95.19 154 GLY B N 1
ATOM 3695 C CA . GLY B 1 154 ? -14.273 15.508 2.791 1 95.19 154 GLY B CA 1
ATOM 3696 C C . GLY B 1 154 ? -14.703 16.969 2.781 1 95.19 154 GLY B C 1
ATOM 3697 O O . GLY B 1 154 ? -15.727 17.312 3.361 1 95.19 154 GLY B O 1
ATOM 3698 N N . PHE B 1 155 ? -13.914 17.766 2.111 1 97.31 155 PHE B N 1
ATOM 3699 C CA . PHE B 1 155 ? -14.188 19.203 2.182 1 97.31 155 PHE B CA 1
ATOM 3700 C C . PHE B 1 155 ? -15.461 19.547 1.411 1 97.31 155 PHE B C 1
ATOM 3702 O O . PHE B 1 155 ? -16.109 20.547 1.697 1 97.31 155 PHE B O 1
ATOM 3709 N N . HIS B 1 156 ? -15.883 18.781 0.416 1 97.44 156 HIS B N 1
ATOM 3710 C CA . HIS B 1 156 ? -17.109 19 -0.328 1 97.44 156 HIS B CA 1
ATOM 3711 C C . HIS B 1 156 ? -18.328 18.984 0.598 1 97.44 156 HIS B C 1
ATOM 3713 O O . HIS B 1 156 ? -19.328 19.672 0.333 1 97.44 156 HIS B O 1
ATOM 3719 N N . LYS B 1 157 ? -18.266 18.25 1.661 1 97.94 157 LYS B N 1
ATOM 3720 C CA . LYS B 1 157 ? -19.359 18.203 2.615 1 97.94 157 LYS B CA 1
ATOM 3721 C C . LYS B 1 157 ? -19.484 19.516 3.385 1 97.94 157 LYS B C 1
ATOM 3723 O O . LYS B 1 157 ? -20.578 19.953 3.727 1 97.94 157 LYS B O 1
ATOM 3728 N N . VAL B 1 158 ? -18.328 20.125 3.654 1 98.06 158 VAL B N 1
ATOM 3729 C CA . VAL B 1 158 ? -18.297 21.422 4.316 1 98.06 158 VAL B CA 1
ATOM 3730 C C . VAL B 1 158 ? -18.969 22.469 3.422 1 98.06 158 VAL B C 1
ATOM 3732 O O . VAL B 1 158 ? -19.797 23.266 3.883 1 98.06 158 VAL B O 1
ATOM 3735 N N . LEU B 1 159 ? -18.609 22.469 2.152 1 98.19 159 LEU B N 1
ATOM 3736 C CA . LEU B 1 159 ? -19.172 23.438 1.197 1 98.19 159 LEU B CA 1
ATOM 3737 C C . LEU B 1 159 ? -20.656 23.188 0.982 1 98.19 159 LEU B C 1
ATOM 3739 O O . LEU B 1 159 ? -21.438 24.125 0.85 1 98.19 159 LEU B O 1
ATOM 3743 N N . ALA B 1 160 ? -21.062 21.922 0.95 1 98.06 160 ALA B N 1
ATOM 3744 C CA . ALA B 1 160 ? -22.469 21.594 0.832 1 98.06 160 ALA B CA 1
ATOM 3745 C C . ALA B 1 160 ? -23.266 22.125 2.021 1 98.06 160 ALA B C 1
ATOM 3747 O O . ALA B 1 160 ? -24.359 22.688 1.853 1 98.06 160 ALA B O 1
ATOM 3748 N N . ALA B 1 161 ? -22.688 21.953 3.158 1 97.75 161 ALA B N 1
ATOM 3749 C CA . ALA B 1 161 ? -23.344 22.469 4.359 1 97.75 161 ALA B CA 1
ATOM 3750 C C . ALA B 1 161 ? -23.469 23.984 4.301 1 97.75 161 ALA B C 1
ATOM 3752 O O . ALA B 1 161 ? -24.5 24.531 4.707 1 97.75 161 ALA B O 1
ATOM 3753 N N . TYR B 1 162 ? -22.453 24.688 3.832 1 97.25 162 TYR B N 1
ATOM 3754 C CA . TYR B 1 162 ? -22.516 26.125 3.67 1 97.25 162 TYR B CA 1
ATOM 3755 C C . TYR B 1 162 ? -23.641 26.516 2.707 1 97.25 162 TYR B C 1
ATOM 3757 O O . TYR B 1 162 ? -24.422 27.422 2.996 1 97.25 162 TYR B O 1
ATOM 3765 N N . ARG B 1 163 ? -23.641 25.844 1.548 1 96.31 163 ARG B N 1
ATOM 3766 C CA . ARG B 1 163 ? -24.641 26.109 0.521 1 96.31 163 ARG B CA 1
ATOM 3767 C C . ARG B 1 163 ? -26.062 25.953 1.078 1 96.31 163 ARG B C 1
ATOM 3769 O O . ARG B 1 163 ? -26.938 26.75 0.787 1 96.31 163 ARG B O 1
ATOM 3776 N N . ASP B 1 164 ? -26.234 24.984 1.882 1 95.56 164 ASP B N 1
ATOM 3777 C CA . ASP B 1 164 ? -27.578 24.594 2.326 1 95.56 164 ASP B CA 1
ATOM 3778 C C . ASP B 1 164 ? -27.969 25.344 3.605 1 95.56 164 ASP B C 1
ATOM 3780 O O . ASP B 1 164 ? -29.109 25.281 4.043 1 95.56 164 ASP B O 1
ATOM 3784 N N . ALA B 1 165 ? -26.984 26 4.191 1 94.19 165 ALA B N 1
ATOM 3785 C CA . ALA B 1 165 ? -27.234 26.688 5.457 1 94.19 165 ALA B CA 1
ATOM 3786 C C . ALA B 1 165 ? -28.156 27.891 5.25 1 94.19 165 ALA B C 1
ATOM 3788 O O . ALA B 1 165 ? -28.172 28.5 4.172 1 94.19 165 ALA B O 1
ATOM 3789 N N . ARG B 1 166 ? -28.984 28.109 6.266 1 89.38 166 ARG B N 1
ATOM 3790 C CA . ARG B 1 166 ? -29.781 29.328 6.262 1 89.38 166 ARG B CA 1
ATOM 3791 C C . ARG B 1 166 ? -28.953 30.531 6.695 1 89.38 166 ARG B C 1
ATOM 3793 O O . ARG B 1 166 ? -29 30.938 7.859 1 89.38 166 ARG B O 1
ATOM 3800 N N . ARG B 1 167 ? -28.266 31.047 5.801 1 86.31 167 ARG B N 1
ATOM 3801 C CA . ARG B 1 167 ? -27.359 32.156 6.102 1 86.31 167 ARG B CA 1
ATOM 3802 C C . ARG B 1 167 ? -27.875 33.469 5.531 1 86.31 167 ARG B C 1
ATOM 3804 O O . ARG B 1 167 ? -28.797 33.469 4.711 1 86.31 167 ARG B O 1
ATOM 3811 N N . ASP B 1 168 ? -27.297 34.5 6.062 1 87.44 168 ASP B N 1
ATOM 3812 C CA . ASP B 1 168 ? -27.578 35.812 5.496 1 87.44 168 ASP B CA 1
ATOM 3813 C C . ASP B 1 168 ? -26.859 36 4.168 1 87.44 168 ASP B C 1
ATOM 3815 O O . ASP B 1 168 ? -25.781 35.438 3.955 1 87.44 168 ASP B O 1
ATOM 3819 N N . GLU B 1 169 ? -27.406 36.781 3.318 1 83.31 169 GLU B N 1
ATOM 3820 C CA . GLU B 1 169 ? -26.812 37.062 2.01 1 83.31 169 GLU B CA 1
ATOM 3821 C C . GLU B 1 169 ? -25.438 37.688 2.145 1 83.31 169 GLU B C 1
ATOM 3823 O O . GLU B 1 169 ? -24.594 37.562 1.255 1 83.31 169 GLU B O 1
ATOM 3828 N N . THR B 1 170 ? -25.266 38.25 3.289 1 86.12 170 THR B N 1
ATOM 3829 C CA . THR B 1 170 ? -24.016 38.969 3.504 1 86.12 170 THR B CA 1
ATOM 3830 C C . THR B 1 170 ? -22.922 38 3.98 1 86.12 170 THR B C 1
ATOM 3832 O O . THR B 1 170 ? -21.75 38.375 3.992 1 86.12 170 THR B O 1
ATOM 3835 N N . ASP B 1 171 ? -23.359 36.844 4.281 1 91.12 171 ASP B N 1
ATOM 3836 C CA . ASP B 1 171 ? -22.359 35.844 4.711 1 91.12 171 ASP B CA 1
ATOM 3837 C C . ASP B 1 171 ? -21.562 35.312 3.523 1 91.12 171 ASP B C 1
ATOM 3839 O O . ASP B 1 171 ? -22.141 34.719 2.6 1 91.12 171 ASP B O 1
ATOM 3843 N N . THR B 1 172 ? -20.328 35.656 3.533 1 95.62 172 THR B N 1
ATOM 3844 C CA . THR B 1 172 ? -19.469 35.219 2.438 1 95.62 172 THR B CA 1
ATOM 3845 C C . THR B 1 172 ? -18.375 34.281 2.947 1 95.62 172 THR B C 1
ATOM 3847 O O . THR B 1 172 ? -17.953 34.375 4.098 1 95.62 172 THR B O 1
ATOM 3850 N N . LEU B 1 173 ? -17.984 33.344 2.131 1 97.62 173 LEU B N 1
ATOM 3851 C CA . LEU B 1 173 ? -16.922 32.406 2.408 1 97.62 173 LEU B CA 1
ATOM 3852 C C . LEU B 1 173 ? -15.812 32.5 1.373 1 97.62 173 LEU B C 1
ATOM 3854 O O . LEU B 1 173 ? -16.016 32.188 0.198 1 97.62 173 LEU B O 1
ATOM 3858 N N . VAL B 1 174 ? -14.711 32.969 1.818 1 98.06 174 VAL B N 1
ATOM 3859 C CA . VAL B 1 174 ? -13.547 33.125 0.951 1 98.06 174 VAL B CA 1
ATOM 3860 C C . VAL B 1 174 ? -12.656 31.875 1.098 1 98.06 174 VAL B C 1
ATOM 3862 O O . VAL B 1 174 ? -12.297 31.484 2.213 1 98.06 174 VAL B O 1
ATOM 3865 N N . LEU B 1 175 ? -12.352 31.25 -0.023 1 98.31 175 LEU B N 1
ATOM 3866 C CA . LEU B 1 175 ? -11.547 30.031 -0.049 1 98.31 175 LEU B CA 1
ATOM 3867 C C . LEU B 1 175 ? -10.203 30.281 -0.717 1 98.31 175 LEU B C 1
ATOM 3869 O O . LEU B 1 175 ? -10.141 30.641 -1.895 1 98.31 175 LEU B O 1
ATOM 3873 N N . VAL B 1 176 ? -9.148 30.047 0.078 1 97.06 176 VAL B N 1
ATOM 3874 C CA . VAL B 1 176 ? -7.797 30.25 -0.435 1 97.06 176 VAL B CA 1
ATOM 3875 C C . VAL B 1 176 ? -7.113 28.906 -0.636 1 97.06 176 VAL B C 1
ATOM 3877 O O . VAL B 1 176 ? -7.012 28.109 0.301 1 97.06 176 VAL B O 1
ATOM 3880 N N . GLY B 1 177 ? -6.625 28.609 -1.78 1 95.38 177 GLY B N 1
ATOM 3881 C CA . GLY B 1 177 ? -6.055 27.344 -2.217 1 95.38 177 GLY B CA 1
ATOM 3882 C C . GLY B 1 177 ? -6.613 26.875 -3.543 1 95.38 177 GLY B C 1
ATOM 3883 O O . GLY B 1 177 ? -7.547 27.469 -4.082 1 95.38 177 GLY B O 1
ATOM 3884 N N . GLN B 1 178 ? -6.066 25.828 -4.047 1 94.44 178 GLN B N 1
ATOM 3885 C CA . GLN B 1 178 ? -6.539 25.281 -5.309 1 94.44 178 GLN B CA 1
ATOM 3886 C C . GLN B 1 178 ? -7.5 24.109 -5.07 1 94.44 178 GLN B C 1
ATOM 3888 O O . GLN B 1 178 ? -7.086 23.031 -4.668 1 94.44 178 GLN B O 1
ATOM 3893 N N . PRO B 1 179 ? -8.75 24.344 -5.414 1 96.06 179 PRO B N 1
ATOM 3894 C CA . PRO B 1 179 ? -9.695 23.25 -5.23 1 96.06 179 PRO B CA 1
ATOM 3895 C C . PRO B 1 179 ? -9.547 22.156 -6.289 1 96.06 179 PRO B C 1
ATOM 3897 O O . PRO B 1 179 ? -9.109 22.438 -7.41 1 96.06 179 PRO B O 1
ATOM 3900 N N . GLU B 1 180 ? -9.836 20.953 -5.895 1 95.69 180 GLU B N 1
ATOM 3901 C CA . GLU B 1 180 ? -10.023 19.938 -6.926 1 95.69 180 GLU B CA 1
ATOM 3902 C C . GLU B 1 180 ? -11.031 20.391 -7.977 1 95.69 180 GLU B C 1
ATOM 3904 O O . GLU B 1 180 ? -12.047 21 -7.645 1 95.69 180 GLU B O 1
ATOM 3909 N N . PRO B 1 181 ? -10.812 20.062 -9.211 1 95.69 181 PRO B N 1
ATOM 3910 C CA . PRO B 1 181 ? -11.695 20.516 -10.289 1 95.69 181 PRO B CA 1
ATOM 3911 C C . PRO B 1 181 ? -13.156 20.156 -10.039 1 95.69 181 PRO B C 1
ATOM 3913 O O . PRO B 1 181 ? -14.047 20.984 -10.273 1 95.69 181 PRO B O 1
ATOM 3916 N N . ALA B 1 182 ? -13.359 18.984 -9.516 1 95.88 182 ALA B N 1
ATOM 3917 C CA . ALA B 1 182 ? -14.734 18.547 -9.273 1 95.88 182 ALA B CA 1
ATOM 3918 C C . ALA B 1 182 ? -15.406 19.406 -8.203 1 95.88 182 ALA B C 1
ATOM 3920 O O . ALA B 1 182 ? -16.609 19.656 -8.266 1 95.88 182 ALA B O 1
ATOM 3921 N N . ILE B 1 183 ? -14.641 19.859 -7.289 1 97.19 183 ILE B N 1
ATOM 3922 C CA . ILE B 1 183 ? -15.172 20.703 -6.23 1 97.19 183 ILE B CA 1
ATOM 3923 C C . ILE B 1 183 ? -15.5 22.078 -6.789 1 97.19 183 ILE B C 1
ATOM 3925 O O . ILE B 1 183 ? -16.562 22.641 -6.508 1 97.19 183 ILE B O 1
ATOM 3929 N N . HIS B 1 184 ? -14.586 22.609 -7.531 1 97 184 HIS B N 1
ATOM 3930 C CA . HIS B 1 184 ? -14.82 23.922 -8.141 1 97 184 HIS B CA 1
ATOM 3931 C C . HIS B 1 184 ? -16.047 23.891 -9.039 1 97 184 HIS B C 1
ATOM 3933 O O . HIS B 1 184 ? -16.844 24.828 -9.047 1 97 184 HIS B O 1
ATOM 3939 N N . ALA B 1 185 ? -16.188 22.828 -9.758 1 97.25 185 ALA B N 1
ATOM 3940 C CA . ALA B 1 185 ? -17.328 22.688 -10.656 1 97.25 185 ALA B CA 1
ATOM 3941 C C . ALA B 1 185 ? -18.641 22.625 -9.875 1 97.25 185 ALA B C 1
ATOM 3943 O O . ALA B 1 185 ? -19.641 23.188 -10.305 1 97.25 185 ALA B O 1
ATOM 3944 N N . ALA B 1 186 ? -18.625 22 -8.797 1 97.19 186 ALA B N 1
ATOM 3945 C CA . ALA B 1 186 ? -19.828 21.75 -8.023 1 97.19 186 ALA B CA 1
ATOM 3946 C C . ALA B 1 186 ? -20.25 23 -7.234 1 97.19 186 ALA B C 1
ATOM 3948 O O . ALA B 1 186 ? -21.438 23.234 -7.027 1 97.19 186 ALA B O 1
ATOM 3949 N N . PHE B 1 187 ? -19.219 23.844 -6.891 1 97.94 187 PHE B N 1
ATOM 3950 C CA . PHE B 1 187 ? -19.562 24.875 -5.918 1 97.94 187 PHE B CA 1
ATOM 3951 C C . PHE B 1 187 ? -19.156 26.266 -6.426 1 97.94 187 PHE B C 1
ATOM 3953 O O . PHE B 1 187 ? -19.359 27.266 -5.742 1 97.94 187 PHE B O 1
ATOM 3960 N N . GLY B 1 188 ? -18.609 26.375 -7.516 1 96.12 188 GLY B N 1
ATOM 3961 C CA . GLY B 1 188 ? -18.094 27.625 -8.062 1 96.12 188 GLY B CA 1
ATOM 3962 C C . GLY B 1 188 ? -19.156 28.688 -8.211 1 96.12 188 GLY B C 1
ATOM 3963 O O . GLY B 1 188 ? -18.891 29.875 -8.086 1 96.12 188 GLY B O 1
ATOM 3964 N N . ASP B 1 189 ? -20.406 28.281 -8.367 1 95.31 189 ASP B N 1
ATOM 3965 C CA . ASP B 1 189 ? -21.5 29.219 -8.609 1 95.31 189 ASP B CA 1
ATOM 3966 C C . ASP B 1 189 ? -22.359 29.406 -7.363 1 95.31 189 ASP B C 1
ATOM 3968 O O . ASP B 1 189 ? -23.406 30.047 -7.418 1 95.31 189 ASP B O 1
ATOM 3972 N N . THR B 1 190 ? -21.922 28.828 -6.344 1 95.62 190 THR B N 1
ATOM 3973 C CA . THR B 1 190 ? -22.672 28.984 -5.105 1 95.62 190 THR B CA 1
ATOM 3974 C C . THR B 1 190 ? -22.609 30.422 -4.602 1 95.62 190 THR B C 1
ATOM 3976 O O . THR B 1 190 ? -21.516 30.969 -4.387 1 95.62 190 THR B O 1
ATOM 3979 N N . PRO B 1 191 ? -23.766 31.047 -4.422 1 95 191 PRO B N 1
ATOM 3980 C CA . PRO B 1 191 ? -23.734 32.406 -3.908 1 95 191 PRO B CA 1
ATOM 3981 C C . PRO B 1 191 ? -22.984 32.531 -2.588 1 95 191 PRO B C 1
ATOM 3983 O O . PRO B 1 191 ? -23.172 31.719 -1.689 1 95 191 PRO B O 1
ATOM 3986 N N . GLY B 1 192 ? -22.031 33.531 -2.557 1 95.38 192 GLY B N 1
ATOM 3987 C CA . GLY B 1 192 ? -21.328 33.812 -1.315 1 95.38 192 GLY B CA 1
ATOM 3988 C C . GLY B 1 192 ? -19.969 33.125 -1.231 1 95.38 192 GLY B C 1
ATOM 3989 O O . GLY B 1 192 ? -19.141 33.469 -0.383 1 95.38 192 GLY B O 1
ATOM 3990 N N . ILE B 1 193 ? -19.75 32.156 -2.072 1 97.31 193 ILE B N 1
ATOM 3991 C CA . ILE B 1 193 ? -18.453 31.469 -2.064 1 97.31 193 ILE B CA 1
ATOM 3992 C C . ILE B 1 193 ? -17.516 32.125 -3.068 1 97.31 193 ILE B C 1
ATOM 3994 O O . ILE B 1 193 ? -17.906 32.375 -4.211 1 97.31 193 ILE B O 1
ATOM 3998 N N . ARG B 1 194 ? -16.391 32.438 -2.609 1 96.69 194 ARG B N 1
ATOM 3999 C CA . ARG B 1 194 ? -15.367 33 -3.486 1 96.69 194 ARG B CA 1
ATOM 4000 C C . ARG B 1 194 ? -14.094 32.188 -3.445 1 96.69 194 ARG B C 1
ATOM 4002 O O . ARG B 1 194 ? -13.445 32.062 -2.4 1 96.69 194 ARG B O 1
ATOM 4009 N N . PHE B 1 195 ? -13.688 31.672 -4.594 1 97.44 195 PHE B N 1
ATOM 4010 C CA . PHE B 1 195 ? -12.422 30.969 -4.738 1 97.44 195 PHE B CA 1
ATOM 4011 C C . PHE B 1 195 ? -11.312 31.922 -5.164 1 97.44 195 PHE B C 1
ATOM 4013 O O . PHE B 1 195 ? -11.336 32.469 -6.273 1 97.44 195 PHE B O 1
ATOM 4020 N N . VAL B 1 196 ? -10.336 32.062 -4.332 1 96 196 VAL B N 1
ATOM 4021 C CA . VAL B 1 196 ? -9.266 33.031 -4.594 1 96 196 VAL B CA 1
ATOM 4022 C C . VAL B 1 196 ? -8.164 32.344 -5.406 1 96 196 VAL B C 1
ATOM 4024 O O . VAL B 1 196 ? -7.488 33 -6.211 1 96 196 VAL B O 1
ATOM 4027 N N . GLY B 1 197 ? -8.031 30.984 -5.211 1 94.75 197 GLY B N 1
ATOM 4028 C CA . GLY B 1 197 ? -6.898 30.297 -5.805 1 94.75 197 GLY B CA 1
ATOM 4029 C C . GLY B 1 197 ? -5.672 30.281 -4.914 1 94.75 197 GLY B C 1
ATOM 4030 O O . GLY B 1 197 ? -5.746 30.656 -3.742 1 94.75 197 GLY B O 1
ATOM 4031 N N . ARG B 1 198 ? -4.586 29.844 -5.469 1 92.19 198 ARG B N 1
ATOM 4032 C CA . ARG B 1 198 ? -3.344 29.75 -4.711 1 92.19 198 ARG B CA 1
ATOM 4033 C C . ARG B 1 198 ? -2.662 31.109 -4.602 1 92.19 198 ARG B C 1
ATOM 4035 O O . ARG B 1 198 ? -2.543 31.828 -5.598 1 92.19 198 ARG B O 1
ATOM 4042 N N . VAL B 1 199 ? -2.283 31.516 -3.373 1 91.62 199 VAL B N 1
ATOM 4043 C CA . VAL B 1 199 ? -1.526 32.75 -3.133 1 91.62 199 VAL B CA 1
ATOM 4044 C C . VAL B 1 199 ? -0.382 32.469 -2.162 1 91.62 199 VAL B C 1
ATOM 4046 O O . VAL B 1 199 ? -0.405 31.453 -1.437 1 91.62 199 VAL B O 1
ATOM 4049 N N . PRO B 1 200 ? 0.626 33.312 -2.188 1 88.56 200 PRO B N 1
ATOM 4050 C CA . PRO B 1 200 ? 1.694 33.156 -1.198 1 88.56 200 PRO B CA 1
ATOM 4051 C C . PRO B 1 200 ? 1.189 33.25 0.239 1 88.56 200 PRO B C 1
ATOM 4053 O O . PRO B 1 200 ? 0.181 33.938 0.496 1 88.56 200 PRO B O 1
ATOM 4056 N N . GLN B 1 201 ? 1.89 32.656 1.158 1 88.62 201 GLN B N 1
ATOM 4057 C CA . GLN B 1 201 ? 1.448 32.5 2.541 1 88.62 201 GLN B CA 1
ATOM 4058 C C . GLN B 1 201 ? 1.167 33.844 3.184 1 88.62 201 GLN B C 1
ATOM 4060 O O . GLN B 1 201 ? 0.135 34.031 3.834 1 88.62 201 GLN B O 1
ATOM 4065 N N . PRO B 1 202 ? 2.008 34.844 3.014 1 87.81 202 PRO B N 1
ATOM 4066 C CA . PRO B 1 202 ? 1.706 36.156 3.641 1 87.81 202 PRO B CA 1
ATOM 4067 C C . PRO B 1 202 ? 0.404 36.75 3.129 1 87.81 202 PRO B C 1
ATOM 4069 O O . PRO B 1 202 ? -0.356 37.344 3.908 1 87.81 202 PRO B O 1
ATOM 4072 N N . ASP B 1 203 ? 0.149 36.562 1.857 1 90.44 203 ASP B N 1
ATOM 4073 C CA . ASP B 1 203 ? -1.085 37.062 1.276 1 90.44 203 ASP B CA 1
ATOM 4074 C C . ASP B 1 203 ? -2.301 36.312 1.793 1 90.44 203 ASP B C 1
ATOM 4076 O O . ASP B 1 203 ? -3.344 36.906 2.074 1 90.44 203 ASP B O 1
ATOM 4080 N N . ALA B 1 204 ? -2.117 35.031 1.926 1 93.19 204 ALA B N 1
ATOM 4081 C CA . ALA B 1 204 ? -3.199 34.219 2.451 1 93.19 204 ALA B CA 1
ATOM 4082 C C . ALA B 1 204 ? -3.564 34.625 3.873 1 93.19 204 ALA B C 1
ATOM 4084 O O . ALA B 1 204 ? -4.746 34.75 4.207 1 93.19 204 ALA B O 1
ATOM 4085 N N . LEU B 1 205 ? -2.582 34.875 4.668 1 92.81 205 LEU B N 1
ATOM 4086 C CA . LEU B 1 205 ? -2.824 35.219 6.07 1 92.81 205 LEU B CA 1
ATOM 4087 C C . LEU B 1 205 ? -3.373 36.625 6.211 1 92.81 205 LEU B C 1
ATOM 4089 O O . LEU B 1 205 ? -4.07 36.938 7.184 1 92.81 205 LEU B O 1
ATOM 4093 N N . ARG B 1 206 ? -3.08 37.438 5.242 1 92.06 206 ARG B N 1
ATOM 4094 C CA . ARG B 1 206 ? -3.711 38.781 5.211 1 92.06 206 ARG B CA 1
ATOM 4095 C C . ARG B 1 206 ? -5.215 38.656 4.988 1 92.06 206 ARG B C 1
ATOM 4097 O O . ARG B 1 206 ? -6 39.344 5.621 1 92.06 206 ARG B O 1
ATOM 4104 N N . ILE B 1 207 ? -5.543 37.75 4.102 1 94.75 207 ILE B N 1
ATOM 4105 C CA . ILE B 1 207 ? -6.957 37.531 3.832 1 94.75 207 ILE B CA 1
ATOM 4106 C C . ILE B 1 207 ? -7.648 37.031 5.102 1 94.75 207 ILE B C 1
ATOM 4108 O O . ILE B 1 207 ? -8.75 37.5 5.426 1 94.75 207 ILE B O 1
ATOM 4112 N N . VAL B 1 208 ? -7.008 36.219 5.809 1 95.31 208 VAL B N 1
ATOM 4113 C CA . VAL B 1 208 ? -7.547 35.719 7.07 1 95.31 208 VAL B CA 1
ATOM 4114 C C . VAL B 1 208 ? -7.691 36.875 8.062 1 95.31 208 VAL B C 1
ATOM 4116 O O . VAL B 1 208 ? -8.734 37.031 8.703 1 95.31 208 VAL B O 1
ATOM 4119 N N . ARG B 1 209 ? -6.668 37.656 8.164 1 92.69 209 ARG B N 1
ATOM 4120 C CA . ARG B 1 209 ? -6.66 38.781 9.094 1 92.69 209 ARG B CA 1
ATOM 4121 C C . ARG B 1 209 ? -7.832 39.719 8.836 1 92.69 209 ARG B C 1
ATOM 4123 O O . ARG B 1 209 ? -8.422 40.281 9.773 1 92.69 209 ARG B O 1
ATOM 4130 N N . GLU B 1 210 ? -8.188 39.906 7.609 1 93.31 210 GLU B N 1
ATOM 4131 C CA . GLU B 1 210 ? -9.211 40.875 7.219 1 93.31 210 GLU B CA 1
ATOM 4132 C C . GLU B 1 210 ? -10.602 40.219 7.23 1 93.31 210 GLU B C 1
ATOM 4134 O O . GLU B 1 210 ? -11.602 40.938 7.051 1 93.31 210 GLU B O 1
ATOM 4139 N N . SER B 1 211 ? -10.672 38.969 7.43 1 95.5 211 SER B N 1
ATOM 4140 C CA . SER B 1 211 ? -11.945 38.25 7.52 1 95.5 211 SER B CA 1
ATOM 4141 C C . SER B 1 211 ? -12.453 38.219 8.961 1 95.5 211 SER B C 1
ATOM 4143 O O . SER B 1 211 ? -11.688 38.438 9.898 1 95.5 211 SER B O 1
ATOM 4145 N N . ASP B 1 212 ? -13.727 37.938 9.078 1 94.81 212 ASP B N 1
ATOM 4146 C CA . ASP B 1 212 ? -14.305 37.969 10.414 1 94.81 212 ASP B CA 1
ATOM 4147 C C . ASP B 1 212 ? -13.984 36.688 11.18 1 94.81 212 ASP B C 1
ATOM 4149 O O . ASP B 1 212 ? -13.648 36.75 12.367 1 94.81 212 ASP B O 1
ATOM 4153 N N . TYR B 1 213 ? -14.109 35.562 10.516 1 96.25 213 TYR B N 1
ATOM 4154 C CA . TYR B 1 213 ? -13.875 34.25 11.117 1 96.25 213 TYR B CA 1
ATOM 4155 C C . TYR B 1 213 ? -12.922 33.406 10.273 1 96.25 213 TYR B C 1
ATOM 4157 O O . TYR B 1 213 ? -12.992 33.438 9.047 1 96.25 213 TYR B O 1
ATOM 4165 N N . ALA B 1 214 ? -12.055 32.781 10.914 1 97.62 214 ALA B N 1
ATOM 4166 C CA . ALA B 1 214 ? -11.211 31.781 10.25 1 97.62 214 ALA B CA 1
ATOM 4167 C C . ALA B 1 214 ? -11.789 30.375 10.398 1 97.62 214 ALA B C 1
ATOM 4169 O O . ALA B 1 214 ? -12.086 29.938 11.508 1 97.62 214 ALA B O 1
ATOM 4170 N N . VAL B 1 215 ? -11.945 29.703 9.305 1 98 215 VAL B N 1
ATOM 4171 C CA . VAL B 1 215 ? -12.508 28.359 9.297 1 98 215 VAL B CA 1
ATOM 4172 C C . VAL B 1 215 ? -11.383 27.328 9.25 1 98 215 VAL B C 1
ATOM 4174 O O . VAL B 1 215 ? -10.539 27.359 8.352 1 98 215 VAL B O 1
ATOM 4177 N N . CYS B 1 216 ? -11.359 26.453 10.211 1 98.25 216 CYS B N 1
ATOM 4178 C CA . CYS B 1 216 ? -10.359 25.391 10.258 1 98.25 216 CYS B CA 1
ATOM 4179 C C . CYS B 1 216 ? -11 24.016 10.141 1 98.25 216 CYS B C 1
ATOM 4181 O O . CYS B 1 216 ? -11.648 23.547 11.086 1 98.25 216 CYS B O 1
ATOM 4183 N N . PHE B 1 217 ? -10.805 23.453 9.008 1 97.94 217 PHE B N 1
ATOM 4184 C CA . PHE B 1 217 ? -11.281 22.094 8.766 1 97.94 217 PHE B CA 1
ATOM 4185 C C . PHE B 1 217 ? -10.117 21.109 8.758 1 97.94 217 PHE B C 1
ATOM 4187 O O . PHE B 1 217 ? -9.062 21.375 8.18 1 97.94 217 PHE B O 1
ATOM 4194 N N . PHE B 1 218 ? -10.359 19.969 9.453 1 97.19 218 PHE B N 1
ATOM 4195 C CA . PHE B 1 218 ? -9.352 18.906 9.461 1 97.19 218 PHE B CA 1
ATOM 4196 C C . PHE B 1 218 ? -10.008 17.531 9.352 1 97.19 218 PHE B C 1
ATOM 4198 O O . PHE B 1 218 ? -11.047 17.297 9.961 1 97.19 218 PHE B O 1
ATOM 4205 N N . PRO B 1 219 ? -9.422 16.656 8.57 1 95 219 PRO B N 1
ATOM 4206 C CA . PRO B 1 219 ? -10.023 15.336 8.383 1 95 219 PRO B CA 1
ATOM 4207 C C . PRO B 1 219 ? -9.961 14.477 9.648 1 95 219 PRO B C 1
ATOM 4209 O O . PRO B 1 219 ? -9.062 14.648 10.477 1 95 219 PRO B O 1
ATOM 4212 N N . TYR B 1 220 ? -10.914 13.477 9.68 1 93.44 220 TYR B N 1
ATOM 4213 C CA . TYR B 1 220 ? -11.07 12.625 10.852 1 93.44 220 TYR B CA 1
ATOM 4214 C C . TYR B 1 220 ? -10.227 11.359 10.727 1 93.44 220 TYR B C 1
ATOM 4216 O O . TYR B 1 220 ? -9.922 10.711 11.727 1 93.44 220 TYR B O 1
ATOM 4224 N N . HIS B 1 221 ? -9.883 11.023 9.578 1 88.25 221 HIS B N 1
ATOM 4225 C CA . HIS B 1 221 ? -9.352 9.688 9.312 1 88.25 221 HIS B CA 1
ATOM 4226 C C . HIS B 1 221 ? -7.84 9.719 9.141 1 88.25 221 HIS B C 1
ATOM 4228 O O . HIS B 1 221 ? -7.254 10.789 8.938 1 88.25 221 HIS B O 1
ATOM 4234 N N . ARG B 1 222 ? -7.242 8.484 9.195 1 83 222 ARG B N 1
ATOM 4235 C CA . ARG B 1 222 ? -5.824 8.305 8.914 1 83 222 ARG B CA 1
ATOM 4236 C C . ARG B 1 222 ? -5.516 8.594 7.449 1 83 222 ARG B C 1
ATOM 4238 O O . ARG B 1 222 ? -6.328 8.297 6.57 1 83 222 ARG B O 1
ATOM 4245 N N . PRO B 1 223 ? -4.477 9.328 7.191 1 84.56 223 PRO B N 1
ATOM 4246 C CA . PRO B 1 223 ? -3.365 9.609 8.109 1 84.56 223 PRO B CA 1
ATOM 4247 C C . PRO B 1 223 ? -3.447 11 8.727 1 84.56 223 PRO B C 1
ATOM 4249 O O . PRO B 1 223 ? -2.617 11.352 9.57 1 84.56 223 PRO B O 1
ATOM 4252 N N . HIS B 1 224 ? -4.434 11.688 8.469 1 87.81 224 HIS B N 1
ATOM 4253 C CA . HIS B 1 224 ? -4.488 13.102 8.828 1 87.81 224 HIS B CA 1
ATOM 4254 C C . HIS B 1 224 ? -4.648 13.273 10.336 1 87.81 224 HIS B C 1
ATOM 4256 O O . HIS B 1 224 ? -4.172 14.266 10.898 1 87.81 224 HIS B O 1
ATOM 4262 N N . CYS B 1 225 ? -5.254 12.305 10.898 1 88.5 225 CYS B N 1
ATOM 4263 C CA . CYS B 1 225 ? -5.559 12.445 12.32 1 88.5 225 CYS B CA 1
ATOM 4264 C C . CYS B 1 225 ? -4.285 12.438 13.156 1 88.5 225 CYS B C 1
ATOM 4266 O O . CYS B 1 225 ? -4.316 12.766 14.336 1 88.5 225 CYS B O 1
ATOM 4268 N N . PHE B 1 226 ? -3.154 12.18 12.523 1 87.62 226 PHE B N 1
ATOM 4269 C CA . PHE B 1 226 ? -1.884 12.172 13.234 1 87.62 226 PHE B CA 1
ATOM 4270 C C . PHE B 1 226 ? -1.161 13.5 13.07 1 87.62 226 PHE B C 1
ATOM 4272 O O . PHE B 1 226 ? -0.125 13.734 13.695 1 87.62 226 PHE B O 1
ATOM 4279 N N . GLN B 1 227 ? -1.676 14.305 12.289 1 89.44 227 GLN B N 1
ATOM 4280 C CA . GLN B 1 227 ? -0.987 15.547 11.945 1 89.44 227 GLN B CA 1
ATOM 4281 C C . GLN B 1 227 ? -1.477 16.703 12.805 1 89.44 227 GLN B C 1
ATOM 4283 O O . GLN B 1 227 ? -2.615 16.703 13.273 1 89.44 227 GLN B O 1
ATOM 4288 N N . THR B 1 228 ? -0.61 17.625 12.977 1 93.75 228 THR B N 1
ATOM 4289 C CA . THR B 1 228 ? -0.981 18.875 13.609 1 93.75 228 THR B CA 1
ATOM 4290 C C . THR B 1 228 ? -1.582 19.844 12.586 1 93.75 228 THR B C 1
ATOM 4292 O O . THR B 1 228 ? -1.018 20.047 11.516 1 93.75 228 THR B O 1
ATOM 4295 N N . PRO B 1 229 ? -2.746 20.359 12.922 1 95.56 229 PRO B N 1
ATOM 4296 C CA . PRO B 1 229 ? -3.332 21.344 12.016 1 95.56 229 PRO B CA 1
ATOM 4297 C C . PRO B 1 229 ? -2.584 22.672 12.039 1 95.56 229 PRO B C 1
ATOM 4299 O O . PRO B 1 229 ? -2.861 23.531 12.875 1 95.56 229 PRO B O 1
ATOM 4302 N N . THR B 1 230 ? -1.76 22.906 11.078 1 93.81 230 THR B N 1
ATOM 4303 C CA . THR B 1 230 ? -0.876 24.062 11.039 1 93.81 230 THR B CA 1
ATOM 4304 C C . THR B 1 230 ? -1.681 25.359 10.906 1 93.81 230 THR B C 1
ATOM 4306 O O . THR B 1 230 ? -1.295 26.391 11.453 1 93.81 230 THR B O 1
ATOM 4309 N N . LYS B 1 231 ? -2.771 25.281 10.164 1 96.06 231 LYS B N 1
ATOM 4310 C CA . LYS B 1 231 ? -3.588 26.469 9.977 1 96.06 231 LYS B CA 1
ATOM 4311 C C . LYS B 1 231 ? -4.223 26.922 11.297 1 96.06 231 LYS B C 1
ATOM 4313 O O . LYS B 1 231 ? -4.402 28.109 11.531 1 96.06 231 LYS B O 1
ATOM 4318 N N . LEU B 1 232 ? -4.562 26.016 12.109 1 97.5 232 LEU B N 1
ATOM 4319 C CA . LEU B 1 232 ? -5.086 26.359 13.422 1 97.5 232 LEU B CA 1
ATOM 4320 C C . LEU B 1 232 ? -4.07 27.172 14.211 1 97.5 232 LEU B C 1
ATOM 4322 O O . LEU B 1 232 ? -4.426 28.172 14.844 1 97.5 232 LEU B O 1
ATOM 4326 N N . LEU B 1 233 ? -2.834 26.797 14.109 1 97.25 233 LEU B N 1
ATOM 4327 C CA . LEU B 1 233 ? -1.764 27.531 14.789 1 97.25 233 LEU B CA 1
ATOM 4328 C C . LEU B 1 233 ? -1.625 28.938 14.227 1 97.25 233 LEU B C 1
ATOM 4330 O O . LEU B 1 233 ? -1.484 29.891 14.977 1 97.25 233 LEU B O 1
ATOM 4334 N N . GLU B 1 234 ? -1.702 29 12.969 1 96.12 234 GLU B N 1
ATOM 4335 C CA . GLU B 1 234 ? -1.558 30.297 12.305 1 96.12 234 GLU B CA 1
ATOM 4336 C C . GLU B 1 234 ? -2.725 31.219 12.641 1 96.12 234 GLU B C 1
ATOM 4338 O O . GLU B 1 234 ? -2.52 32.406 12.984 1 96.12 234 GLU B O 1
ATOM 4343 N N . TYR B 1 235 ? -3.904 30.719 12.586 1 97.25 235 TYR B N 1
ATOM 4344 C CA . TYR B 1 235 ? -5.094 31.5 12.891 1 97.25 235 TYR B CA 1
ATOM 4345 C C . TYR B 1 235 ? -5.055 32 14.336 1 97.25 235 TYR B C 1
ATOM 4347 O O . TYR B 1 235 ? -5.359 33.156 14.602 1 97.25 235 TYR B O 1
ATOM 4355 N N . ALA B 1 236 ? -4.676 31.156 15.227 1 97.62 236 ALA B N 1
ATOM 4356 C CA . ALA B 1 236 ? -4.578 31.516 16.641 1 97.62 236 ALA B CA 1
ATOM 4357 C C . ALA B 1 236 ? -3.51 32.594 16.859 1 97.62 236 ALA B C 1
ATOM 4359 O O . ALA B 1 236 ? -3.705 33.531 17.641 1 97.62 236 ALA B O 1
ATOM 4360 N N . SER B 1 237 ? -2.445 32.406 16.141 1 96.62 237 SER B N 1
ATOM 4361 C CA . SER B 1 237 ? -1.34 33.375 16.25 1 96.62 237 SER B CA 1
ATOM 4362 C C . SER B 1 237 ? -1.738 34.75 15.742 1 96.62 237 SER B C 1
ATOM 4364 O O . SER B 1 237 ? -1.17 35.75 16.172 1 96.62 237 SER B O 1
ATOM 4366 N N . LEU B 1 238 ? -2.701 34.812 14.867 1 94.94 238 LEU B N 1
ATOM 4367 C CA . LEU B 1 238 ? -3.221 36.062 14.352 1 94.94 238 LEU B CA 1
ATOM 4368 C C . LEU B 1 238 ? -4.301 36.625 15.266 1 94.94 238 LEU B C 1
ATOM 4370 O O . LEU B 1 238 ? -4.805 37.719 15.039 1 94.94 238 LEU B O 1
ATOM 4374 N N . GLY B 1 239 ? -4.703 35.875 16.25 1 95.5 239 GLY B N 1
ATOM 4375 C CA . GLY B 1 239 ? -5.762 36.312 17.156 1 95.5 239 GLY B CA 1
ATOM 4376 C C . GLY B 1 239 ? -7.141 36.25 16.531 1 95.5 239 GLY B C 1
ATOM 4377 O O . GLY B 1 239 ? -8.039 37 16.922 1 95.5 239 GLY B O 1
ATOM 4378 N N . LYS B 1 240 ? -7.34 35.406 15.602 1 95.81 240 LYS B N 1
ATOM 4379 C CA . LYS B 1 240 ? -8.594 35.344 14.867 1 95.81 240 LYS B CA 1
ATOM 4380 C C . LYS B 1 240 ? -9.656 34.562 15.641 1 95.81 240 LYS B C 1
ATOM 4382 O O . LYS B 1 240 ? -9.336 33.688 16.438 1 95.81 240 LYS B O 1
ATOM 4387 N N . LYS B 1 241 ? -10.914 35 15.398 1 96.94 241 LYS B N 1
ATOM 4388 C CA . LYS B 1 241 ? -12.008 34.125 15.797 1 96.94 241 LYS B CA 1
ATOM 4389 C C . LYS B 1 241 ? -12.062 32.875 14.922 1 96.94 241 LYS B C 1
ATOM 4391 O O . LYS B 1 241 ? -12.227 32.969 13.703 1 96.94 241 LYS B O 1
ATOM 4396 N N . ILE B 1 242 ? -11.961 31.719 15.578 1 97.81 242 ILE B N 1
ATOM 4397 C CA . ILE B 1 242 ? -11.805 30.484 14.812 1 97.81 242 ILE B CA 1
ATOM 4398 C C . ILE B 1 242 ? -13.055 29.625 14.969 1 97.81 242 ILE B C 1
ATOM 4400 O O . ILE B 1 242 ? -13.555 29.438 16.078 1 97.81 242 ILE B O 1
ATOM 4404 N N . VAL B 1 243 ? -13.586 29.172 13.859 1 97.44 243 VAL B N 1
ATOM 4405 C CA . VAL B 1 243 ? -14.586 28.109 13.82 1 97.44 243 VAL B CA 1
ATOM 4406 C C . VAL B 1 243 ? -13.969 26.844 13.234 1 97.44 243 VAL B C 1
ATOM 4408 O O . VAL B 1 243 ? -13.391 26.859 12.148 1 97.44 243 VAL B O 1
ATOM 4411 N N . CYS B 1 244 ? -14.039 25.703 13.977 1 97.19 244 CYS B N 1
ATOM 4412 C CA . CYS B 1 244 ? -13.422 24.484 13.461 1 97.19 244 CYS B CA 1
ATOM 4413 C C . CYS B 1 244 ? -14.328 23.281 13.695 1 97.19 244 CYS B C 1
ATOM 4415 O O . CYS B 1 244 ? -15.234 23.344 14.523 1 97.19 244 CYS B O 1
ATOM 4417 N N . ASN B 1 245 ? -14.125 22.25 12.844 1 97.75 245 ASN B N 1
ATOM 4418 C CA . ASN B 1 245 ? -14.836 21 13.109 1 97.75 245 ASN B CA 1
ATOM 4419 C C . ASN B 1 245 ? -14.242 20.266 14.297 1 97.75 245 ASN B C 1
ATOM 4421 O O . ASN B 1 245 ? -13.164 20.609 14.781 1 97.75 245 ASN B O 1
ATOM 4425 N N . ASP B 1 246 ? -14.945 19.266 14.789 1 97.38 246 ASP B N 1
ATOM 4426 C CA . ASP B 1 246 ? -14.523 18.547 16 1 97.38 246 ASP B CA 1
ATOM 4427 C C . ASP B 1 246 ? -13.586 17.391 15.656 1 97.38 246 ASP B C 1
ATOM 4429 O O . ASP B 1 246 ? -13.594 16.359 16.312 1 97.38 246 ASP B O 1
ATOM 4433 N N . ALA B 1 247 ? -12.844 17.531 14.562 1 97 247 ALA B N 1
ATOM 4434 C CA . ALA B 1 247 ? -11.812 16.547 14.258 1 97 247 ALA B CA 1
ATOM 4435 C C . ALA B 1 247 ? -10.852 16.375 15.43 1 97 247 ALA B C 1
ATOM 4437 O O . ALA B 1 247 ? -10.477 17.359 16.078 1 97 247 ALA B O 1
ATOM 4438 N N . PRO B 1 248 ? -10.367 15.172 15.664 1 94.75 248 PRO B N 1
ATOM 4439 C CA . PRO B 1 248 ? -9.5 14.906 16.812 1 94.75 248 PRO B CA 1
ATOM 4440 C C . PRO B 1 248 ? -8.258 15.805 16.828 1 94.75 248 PRO B C 1
ATOM 4442 O O . PRO B 1 248 ? -7.859 16.297 17.891 1 94.75 248 PRO B O 1
ATOM 4445 N N . SER B 1 249 ? -7.684 16.062 15.734 1 95.81 249 SER B N 1
ATOM 4446 C CA . SER B 1 249 ? -6.473 16.875 15.672 1 95.81 249 SER B CA 1
ATOM 4447 C C . SER B 1 249 ? -6.754 18.312 16.078 1 95.81 249 SER B C 1
ATOM 4449 O O . SER B 1 249 ? -5.969 18.922 16.812 1 95.81 249 SER B O 1
ATOM 4451 N N . ASN B 1 250 ? -7.867 18.891 15.609 1 97.69 250 ASN B N 1
ATOM 4452 C CA . ASN B 1 250 ? -8.25 20.234 16 1 97.69 250 ASN B CA 1
ATOM 4453 C C . ASN B 1 250 ? -8.492 20.344 17.516 1 97.69 250 ASN B C 1
ATOM 4455 O O . ASN B 1 250 ? -7.93 21.203 18.172 1 97.69 250 ASN B O 1
ATOM 4459 N N . VAL B 1 251 ? -9.266 19.406 18 1 96.81 251 VAL B N 1
ATOM 4460 C CA . VAL B 1 251 ? -9.672 19.438 19.406 1 96.81 251 VAL B CA 1
ATOM 4461 C C . VAL B 1 251 ? -8.445 19.234 20.297 1 96.81 251 VAL B C 1
ATOM 4463 O O . VAL B 1 251 ? -8.227 19.984 21.25 1 96.81 251 VAL B O 1
ATOM 4466 N N . ARG B 1 252 ? -7.633 18.281 19.953 1 96.06 252 ARG B N 1
ATOM 4467 C CA . ARG B 1 252 ? -6.434 17.984 20.734 1 96.06 252 ARG B CA 1
ATOM 4468 C C . ARG B 1 252 ? -5.484 19.188 20.75 1 96.06 252 ARG B C 1
ATOM 4470 O O . ARG B 1 252 ? -4.996 19.594 21.797 1 96.06 252 ARG B O 1
ATOM 4477 N N . THR B 1 253 ? -5.227 19.719 19.609 1 96.94 253 THR B N 1
ATOM 4478 C CA . THR B 1 253 ? -4.301 20.844 19.484 1 96.94 253 THR B CA 1
ATOM 4479 C C . THR B 1 253 ? -4.832 22.062 20.219 1 96.94 253 THR B C 1
ATOM 4481 O O . THR B 1 253 ? -4.086 22.734 20.938 1 96.94 253 THR B O 1
ATOM 4484 N N . ALA B 1 254 ? -6.113 22.359 20.062 1 96.88 254 ALA B N 1
ATOM 4485 C CA . ALA B 1 254 ? -6.723 23.5 20.75 1 96.88 254 ALA B CA 1
ATOM 4486 C C . ALA B 1 254 ? -6.609 23.344 22.266 1 96.88 254 ALA B C 1
ATOM 4488 O O . ALA B 1 254 ? -6.246 24.297 22.969 1 96.88 254 ALA B O 1
ATOM 4489 N N . ASN B 1 255 ? -6.867 22.125 22.719 1 96.25 255 ASN B N 1
ATOM 4490 C CA . ASN B 1 255 ? -6.797 21.859 24.156 1 96.25 255 ASN B CA 1
ATOM 4491 C C . ASN B 1 255 ? -5.367 21.969 24.672 1 96.25 255 ASN B C 1
ATOM 4493 O O . ASN B 1 255 ? -5.121 22.594 25.703 1 96.25 255 ASN B O 1
ATOM 4497 N N . GLU B 1 256 ? -4.461 21.406 23.984 1 95.19 256 GLU B N 1
ATOM 4498 C CA . GLU B 1 256 ? -3.062 21.359 24.406 1 95.19 256 GLU B CA 1
ATOM 4499 C C . GLU B 1 256 ? -2.451 22.766 24.438 1 95.19 256 GLU B C 1
ATOM 4501 O O . GLU B 1 256 ? -1.632 23.062 25.312 1 95.19 256 GLU B O 1
ATOM 4506 N N . LEU B 1 257 ? -2.881 23.625 23.531 1 96.31 257 LEU B N 1
ATOM 4507 C CA . LEU B 1 257 ? -2.223 24.922 23.391 1 96.31 257 LEU B CA 1
ATOM 4508 C C . LEU B 1 257 ? -3.098 26.031 23.953 1 96.31 257 LEU B C 1
ATOM 4510 O O . LEU B 1 257 ? -2.701 27.203 23.953 1 96.31 257 LEU B O 1
ATOM 4514 N N . GLY B 1 258 ? -4.32 25.656 24.391 1 95.69 258 GLY B N 1
ATOM 4515 C CA . GLY B 1 258 ? -5.23 26.656 24.922 1 95.69 258 GLY B CA 1
ATOM 4516 C C . GLY B 1 258 ? -5.801 27.578 23.875 1 95.69 258 GLY B C 1
ATOM 4517 O O . GLY B 1 258 ? -5.992 28.781 24.125 1 95.69 258 GLY B O 1
ATOM 4518 N N . ILE B 1 259 ? -5.949 27.078 22.703 1 96.88 259 ILE B N 1
ATOM 4519 C CA . ILE B 1 259 ? -6.504 27.875 21.609 1 96.88 259 ILE B CA 1
ATOM 4520 C C . ILE B 1 259 ? -8.023 27.969 21.75 1 96.88 259 ILE B C 1
ATOM 4522 O O . ILE B 1 259 ? -8.695 26.953 21.953 1 96.88 259 ILE B O 1
ATOM 4526 N N . GLN B 1 260 ? -8.484 29.219 21.672 1 95.25 260 GLN B N 1
ATOM 4527 C CA . GLN B 1 260 ? -9.922 29.422 21.734 1 95.25 260 GLN B CA 1
ATOM 4528 C C . GLN B 1 260 ? -10.562 29.234 20.359 1 95.25 260 GLN B C 1
ATOM 4530 O O . GLN B 1 260 ? -10.242 29.969 19.406 1 95.25 260 GLN B O 1
ATOM 4535 N N . CYS B 1 261 ? -11.422 28.312 20.25 1 94.75 261 CYS B N 1
ATOM 4536 C CA . CYS B 1 261 ? -12.141 28.031 19.016 1 94.75 261 CYS B CA 1
ATOM 4537 C C . CYS B 1 261 ? -13.594 27.672 19.312 1 94.75 261 CYS B C 1
ATOM 4539 O O . CYS B 1 261 ? -13.914 27.172 20.391 1 94.75 261 CYS B O 1
ATOM 4541 N N . HIS B 1 262 ? -14.484 28.047 18.422 1 96.94 262 HIS B N 1
ATOM 4542 C CA . HIS B 1 262 ? -15.828 27.484 18.406 1 96.94 262 HIS B CA 1
ATOM 4543 C C . HIS B 1 262 ? -15.859 26.141 17.656 1 96.94 262 HIS B C 1
ATOM 4545 O O . HIS B 1 262 ? -15.766 26.125 16.422 1 96.94 262 HIS B O 1
ATOM 4551 N N . VAL B 1 263 ? -16.016 25.078 18.422 1 95.75 263 VAL B N 1
ATOM 4552 C CA . VAL B 1 263 ? -15.977 23.75 17.828 1 95.75 263 VAL B CA 1
ATOM 4553 C C . VAL B 1 263 ? -17.375 23.344 17.391 1 95.75 263 VAL B C 1
ATOM 4555 O O . VAL B 1 263 ? -18.328 23.438 18.172 1 95.75 263 VAL B O 1
ATOM 4558 N N . THR B 1 264 ? -17.484 22.953 16.172 1 95.94 264 THR B N 1
ATOM 4559 C CA . THR B 1 264 ? -18.766 22.516 15.594 1 95.94 264 THR B CA 1
ATOM 4560 C C . THR B 1 264 ? -18.719 21.031 15.258 1 95.94 264 THR B C 1
ATOM 4562 O O . THR B 1 264 ? -17.859 20.297 15.742 1 95.94 264 THR B O 1
ATOM 4565 N N . GLY B 1 265 ? -19.734 20.625 14.438 1 95.5 265 GLY B N 1
ATOM 4566 C CA . GLY B 1 265 ? -19.734 19.266 13.906 1 95.5 265 GLY B CA 1
ATOM 4567 C C . GLY B 1 265 ? -18.875 19.109 12.672 1 95.5 265 GLY B C 1
ATOM 4568 O O . GLY B 1 265 ? -18.141 20.016 12.297 1 95.5 265 GLY B O 1
ATOM 4569 N N . ALA B 1 266 ? -18.969 18 12.031 1 96.31 266 ALA B N 1
ATOM 4570 C CA . ALA B 1 266 ? -18.031 17.562 10.992 1 96.31 266 ALA B CA 1
ATOM 4571 C C . ALA B 1 266 ? -18.094 18.484 9.773 1 96.31 266 ALA B C 1
ATOM 4573 O O . ALA B 1 266 ? -17.094 18.672 9.078 1 96.31 266 ALA B O 1
ATOM 4574 N N . THR B 1 267 ? -19.281 19.078 9.523 1 96.88 267 THR B N 1
ATOM 4575 C CA . THR B 1 267 ? -19.422 19.859 8.289 1 96.88 267 THR B CA 1
ATOM 4576 C C . THR B 1 267 ? -19.406 21.359 8.586 1 96.88 267 THR B C 1
ATOM 4578 O O . THR B 1 267 ? -19.594 22.172 7.684 1 96.88 267 THR B O 1
ATOM 4581 N N . ILE B 1 268 ? -19.219 21.812 9.789 1 97.12 268 ILE B N 1
ATOM 4582 C CA . ILE B 1 268 ? -18.938 23.141 10.32 1 97.12 268 ILE B CA 1
ATOM 4583 C C . ILE B 1 268 ? -20.172 24.016 10.172 1 97.12 268 ILE B C 1
ATOM 4585 O O . ILE B 1 268 ? -20.75 24.484 11.172 1 97.12 268 ILE B O 1
ATOM 4589 N N . PHE B 1 269 ? -20.766 24.125 8.961 1 96.62 269 PHE B N 1
ATOM 4590 C CA . PHE B 1 269 ? -21.75 25.172 8.695 1 96.62 269 PHE B CA 1
ATOM 4591 C C . PHE B 1 269 ? -23.156 24.672 8.961 1 96.62 269 PHE B C 1
ATOM 4593 O O . PHE B 1 269 ? -24.109 25.453 8.977 1 96.62 269 PHE B O 1
ATOM 4600 N N . ASP B 1 270 ? -23.359 23.359 9.125 1 92.38 270 ASP B N 1
ATOM 4601 C CA . ASP B 1 270 ? -24.688 22.828 9.391 1 92.38 270 ASP B CA 1
ATOM 4602 C C . ASP B 1 270 ? -25.203 23.266 10.766 1 92.38 270 ASP B C 1
ATOM 4604 O O . ASP B 1 270 ? -26.406 23.312 11 1 92.38 270 ASP B O 1
ATOM 4608 N N . GLU B 1 271 ? -24.328 23.609 11.656 1 88.06 271 GLU B N 1
ATOM 4609 C CA . GLU B 1 271 ? -24.734 23.969 13.008 1 88.06 271 GLU B CA 1
ATOM 4610 C C . GLU B 1 271 ? -24.172 25.344 13.414 1 88.06 271 GLU B C 1
ATOM 4612 O O . GLU B 1 271 ? -24.219 25.703 14.586 1 88.06 271 GLU B O 1
ATOM 4617 N N . LEU B 1 272 ? -23.719 26.078 12.57 1 91.38 272 LEU B N 1
ATOM 4618 C CA . LEU B 1 272 ? -22.953 27.281 12.914 1 91.38 272 LEU B CA 1
ATOM 4619 C C . LEU B 1 272 ? -23.891 28.469 13.086 1 91.38 272 LEU B C 1
ATOM 4621 O O . LEU B 1 272 ? -23.625 29.359 13.898 1 91.38 272 LEU B O 1
ATOM 4625 N N . PHE B 1 273 ? -25.031 28.531 12.438 1 88.75 273 PHE B N 1
ATOM 4626 C CA . PHE B 1 273 ? -25.891 29.703 12.422 1 88.75 273 PHE B CA 1
ATOM 4627 C C . PHE B 1 273 ? -27.031 29.562 13.438 1 88.75 273 PHE B C 1
ATOM 4629 O O . PHE B 1 273 ? -27.516 28.453 13.672 1 88.75 273 PHE B O 1
ATOM 4636 N N . PRO B 1 274 ? -27.422 30.641 14.086 1 88.5 274 PRO B N 1
ATOM 4637 C CA . PRO B 1 274 ? -27.016 32.031 13.867 1 88.5 274 PRO B CA 1
ATOM 4638 C C . PRO B 1 274 ? -25.641 32.344 14.453 1 88.5 274 PRO B C 1
ATOM 4640 O O . PRO B 1 274 ? -25.203 31.672 15.398 1 88.5 274 PRO B O 1
ATOM 4643 N N . LEU B 1 275 ? -24.984 33.281 13.922 1 88.38 275 LEU B N 1
ATOM 4644 C CA . LEU B 1 275 ? -23.609 33.625 14.281 1 88.38 275 LEU B CA 1
ATOM 4645 C C . LEU B 1 275 ? -23.516 34.062 15.734 1 88.38 275 LEU B C 1
ATOM 4647 O O . LEU B 1 275 ? -22.438 34.062 16.328 1 88.38 275 LEU B O 1
ATOM 4651 N N . SER B 1 276 ? -24.578 34.469 16.281 1 85.88 276 SER B N 1
ATOM 4652 C CA . SER B 1 276 ? -24.625 34.906 17.672 1 85.88 276 SER B CA 1
ATOM 4653 C C . SER B 1 276 ? -24.25 33.781 18.625 1 85.88 276 SER B C 1
ATOM 4655 O O . SER B 1 276 ? -23.906 34.031 19.781 1 85.88 276 SER B O 1
ATOM 4657 N N . ARG B 1 277 ? -24.281 32.625 18.109 1 84.12 277 ARG B N 1
ATOM 4658 C CA . ARG B 1 277 ? -23.969 31.453 18.938 1 84.12 277 ARG B CA 1
ATOM 4659 C C . ARG B 1 277 ? -22.453 31.25 19.031 1 84.12 277 ARG B C 1
ATOM 4661 O O . ARG B 1 277 ? -21.984 30.484 19.875 1 84.12 277 ARG B O 1
ATOM 4668 N N . ILE B 1 278 ? -21.766 31.953 18.219 1 87.69 278 ILE B N 1
ATOM 4669 C CA . ILE B 1 278 ? -20.328 31.75 18.203 1 87.69 278 ILE B CA 1
ATOM 4670 C C . ILE B 1 278 ? -19.703 32.406 19.438 1 87.69 278 ILE B C 1
ATOM 4672 O O . ILE B 1 278 ? -19.891 33.625 19.656 1 87.69 278 ILE B O 1
ATOM 4676 N N . ARG B 1 279 ? -19.078 31.594 20.297 1 77.31 279 ARG B N 1
ATOM 4677 C CA . ARG B 1 279 ? -18.5 32.031 21.562 1 77.31 279 ARG B CA 1
ATOM 4678 C C . ARG B 1 279 ? -17 32.219 21.438 1 77.31 279 ARG B C 1
ATOM 4680 O O . ARG B 1 279 ? -16.359 32.75 22.359 1 77.31 279 ARG B O 1
ATOM 4687 N N . ALA B 1 280 ? -16.469 32.125 20.375 1 73.56 280 ALA B N 1
ATOM 4688 C CA . ALA B 1 280 ? -15.016 32.125 20.344 1 73.56 280 ALA B CA 1
ATOM 4689 C C . ALA B 1 280 ? -14.484 33.562 20.234 1 73.56 280 ALA B C 1
ATOM 4691 O O . ALA 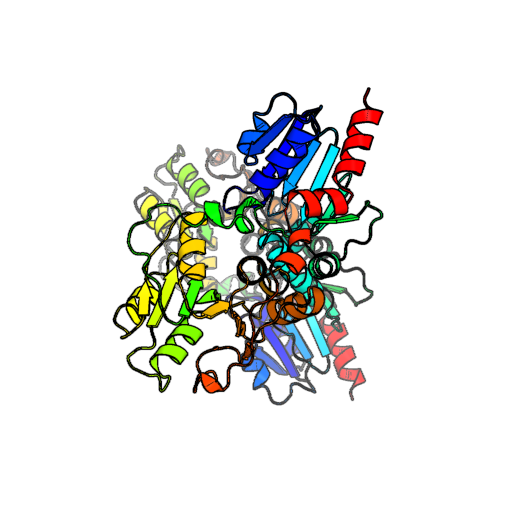B 1 280 ? -14.891 34.312 19.344 1 73.56 280 ALA B O 1
ATOM 4692 N N . ASN B 1 281 ? -13.758 33.875 21.344 1 85.94 281 ASN B N 1
ATOM 4693 C CA . ASN B 1 281 ? -12.922 35.062 21.234 1 85.94 281 ASN B CA 1
ATOM 4694 C C . ASN B 1 281 ? -11.539 34.719 20.672 1 85.94 281 ASN B C 1
ATOM 4696 O O . ASN B 1 281 ? -11.125 33.562 20.703 1 85.94 281 ASN B O 1
ATOM 4700 N N . GLY B 1 282 ? -10.992 35.594 19.875 1 92.5 282 GLY B N 1
ATOM 4701 C CA . GLY B 1 282 ? -9.648 35.375 19.375 1 92.5 282 GLY B CA 1
ATOM 4702 C C . GLY B 1 282 ? -8.648 35.062 20.469 1 92.5 282 GLY B C 1
ATOM 4703 O O . GLY B 1 282 ? -8.742 35.562 21.578 1 92.5 282 GLY B O 1
ATOM 4704 N N . THR B 1 283 ? -7.797 34.031 20.266 1 94.06 283 THR B N 1
ATOM 4705 C CA . THR B 1 283 ? -6.688 33.719 21.172 1 94.06 283 THR B CA 1
ATOM 4706 C C . THR B 1 283 ? -5.699 34.875 21.219 1 94.06 283 THR B C 1
ATOM 4708 O O . THR B 1 283 ? -5.438 35.531 20.188 1 94.06 283 THR B O 1
ATOM 4711 N N . ASP B 1 284 ? -5.191 35.125 22.422 1 94.56 284 ASP B N 1
ATOM 4712 C CA . ASP B 1 284 ? -4.156 36.156 22.547 1 94.56 284 ASP B CA 1
ATOM 4713 C C . ASP B 1 284 ? -2.896 35.75 21.781 1 94.56 284 ASP B C 1
ATOM 4715 O O . ASP B 1 284 ? -2.242 34.781 22.125 1 94.56 284 ASP B O 1
ATOM 4719 N N . PRO B 1 285 ? -2.57 36.531 20.812 1 94.5 285 PRO B N 1
ATOM 4720 C CA . PRO B 1 285 ? -1.371 36.188 20.031 1 94.5 285 PRO B CA 1
ATOM 4721 C C . PRO B 1 285 ? -0.125 36.062 20.906 1 94.5 285 PRO B C 1
ATOM 4723 O O . PRO B 1 285 ? 0.775 35.281 20.594 1 94.5 285 PRO B O 1
ATOM 4726 N N . ALA B 1 286 ? -0.055 36.812 21.922 1 94.62 286 ALA B N 1
ATOM 4727 C CA . ALA B 1 286 ? 1.099 36.75 22.812 1 94.62 286 ALA B CA 1
ATOM 4728 C C . ALA B 1 286 ? 1.268 35.344 23.406 1 94.62 286 ALA B C 1
ATOM 4730 O O . ALA B 1 286 ? 2.393 34.875 23.625 1 94.62 286 ALA B O 1
ATOM 4731 N N . ALA B 1 287 ? 0.184 34.719 23.641 1 94.88 287 ALA B N 1
ATOM 4732 C CA . ALA B 1 287 ? 0.198 33.375 24.203 1 94.88 287 ALA B CA 1
ATOM 4733 C C . ALA B 1 287 ? 0.712 32.344 23.188 1 94.88 287 ALA B C 1
ATOM 4735 O O . ALA B 1 287 ? 1.089 31.234 23.547 1 94.88 287 ALA B O 1
ATOM 4736 N N . MET B 1 288 ? 0.771 32.75 21.906 1 96.38 288 MET B N 1
ATOM 4737 C CA . MET B 1 288 ? 1.146 31.844 20.828 1 96.38 288 MET B CA 1
ATOM 4738 C C . MET B 1 288 ? 2.594 32.062 20.406 1 96.38 288 MET B C 1
ATOM 4740 O O . MET B 1 288 ? 3.113 31.344 19.547 1 96.38 288 MET B O 1
ATOM 4744 N N . LYS B 1 289 ? 3.314 32.938 21 1 95.44 289 LYS B N 1
ATOM 4745 C CA . LYS B 1 289 ? 4.652 33.344 20.578 1 95.44 289 LYS B CA 1
ATOM 4746 C C . LYS B 1 289 ? 5.641 32.188 20.734 1 95.44 289 LYS B C 1
ATOM 4748 O O . LYS B 1 289 ? 6.672 32.156 20.062 1 95.44 289 LYS B O 1
ATOM 4753 N N . SER B 1 290 ? 5.328 31.297 21.672 1 94.81 290 SER B N 1
ATOM 4754 C CA . SER B 1 290 ? 6.184 30.125 21.891 1 94.81 290 SER B CA 1
ATOM 4755 C C . SER B 1 290 ? 6.195 29.234 20.656 1 94.81 290 SER B C 1
ATOM 4757 O O . SER B 1 290 ? 7.047 28.344 20.547 1 94.81 290 SER B O 1
ATOM 4759 N N . LEU B 1 291 ? 5.297 29.5 19.703 1 95.88 291 LEU B N 1
ATOM 4760 C CA . LEU B 1 291 ? 5.168 28.656 18.516 1 95.88 291 LEU B CA 1
ATOM 4761 C C . LEU B 1 291 ? 6.062 29.156 17.391 1 95.88 291 LEU B C 1
ATOM 4763 O O . LEU B 1 291 ? 6.148 28.531 16.328 1 95.88 291 LEU B O 1
ATOM 4767 N N . GLU B 1 292 ? 6.727 30.25 17.609 1 94.81 292 GLU B N 1
ATOM 4768 C CA . GLU B 1 292 ? 7.691 30.672 16.594 1 94.81 292 GLU B CA 1
ATOM 4769 C C . GLU B 1 292 ? 8.703 29.562 16.297 1 94.81 292 GLU B C 1
ATOM 4771 O O . GLU B 1 292 ? 9.219 28.938 17.219 1 94.81 292 GLU B O 1
ATOM 4776 N N . TRP B 1 293 ? 8.977 29.359 15.062 1 93.31 293 TRP B N 1
ATOM 4777 C CA . TRP B 1 293 ? 9.836 28.266 14.656 1 93.31 293 TRP B CA 1
ATOM 4778 C C . TRP B 1 293 ? 11.164 28.297 15.414 1 93.31 293 TRP B C 1
ATOM 4780 O O . TRP B 1 293 ? 11.656 27.266 15.859 1 93.31 293 TRP B O 1
ATOM 4790 N N . GLY B 1 294 ? 11.773 29.469 15.484 1 91.25 294 GLY B N 1
ATOM 4791 C CA . GLY B 1 294 ? 13.023 29.578 16.219 1 91.25 294 GLY B CA 1
ATOM 4792 C C . GLY B 1 294 ? 12.922 29.031 17.641 1 91.25 294 GLY B C 1
ATOM 4793 O O . GLY B 1 294 ? 13.797 28.266 18.078 1 91.25 294 GLY B O 1
ATOM 4794 N N . ARG B 1 295 ? 11.867 29.344 18.312 1 94.31 295 ARG B N 1
ATOM 4795 C CA . ARG B 1 295 ? 11.656 28.906 19.688 1 94.31 295 ARG B CA 1
ATOM 4796 C C . ARG B 1 295 ? 11.328 27.422 19.734 1 94.31 295 ARG B C 1
ATOM 4798 O O . ARG B 1 295 ? 11.805 26.703 20.625 1 94.31 295 ARG B O 1
ATOM 4805 N N . VAL B 1 296 ? 10.516 26.953 18.828 1 95.56 296 VAL B N 1
ATOM 4806 C CA . VAL B 1 296 ? 10.109 25.562 18.766 1 95.56 296 VAL B CA 1
ATOM 4807 C C . VAL B 1 296 ? 11.336 24.672 18.562 1 95.56 296 VAL B C 1
ATOM 4809 O O . VAL B 1 296 ? 11.508 23.672 19.25 1 95.56 296 VAL B O 1
ATOM 4812 N N . ILE B 1 297 ? 12.203 25.078 17.641 1 94.81 297 ILE B N 1
ATOM 4813 C CA . ILE B 1 297 ? 13.398 24.312 17.312 1 94.81 297 ILE B CA 1
ATOM 4814 C C . ILE B 1 297 ? 14.352 24.297 18.516 1 94.81 297 ILE B C 1
ATOM 4816 O O . ILE B 1 297 ? 14.867 23.25 18.891 1 94.81 297 ILE B O 1
ATOM 4820 N N . GLU B 1 298 ? 14.492 25.391 19.125 1 93.12 298 GLU B N 1
ATOM 4821 C CA . GLU B 1 298 ? 15.383 25.5 20.281 1 93.12 298 GLU B CA 1
ATOM 4822 C C . GLU B 1 298 ? 14.891 24.641 21.438 1 93.12 298 GLU B C 1
ATOM 4824 O O . GLU B 1 298 ? 15.68 23.938 22.078 1 93.12 298 GLU B O 1
ATOM 4829 N N . ARG B 1 299 ? 13.648 24.672 21.719 1 95.19 299 ARG B N 1
ATOM 4830 C CA . ARG B 1 299 ? 13.07 23.969 22.859 1 95.19 299 ARG B CA 1
ATOM 4831 C C . ARG B 1 299 ? 13.031 22.469 22.609 1 95.19 299 ARG B C 1
ATOM 4833 O O . ARG B 1 299 ? 12.969 21.672 23.562 1 95.19 299 ARG B O 1
ATOM 4840 N N . SER B 1 300 ? 13.055 22.016 21.359 1 95.81 300 SER B N 1
ATOM 4841 C CA . SER B 1 300 ? 12.938 20.609 21.016 1 95.81 300 SER B CA 1
ATOM 4842 C C . SER B 1 300 ? 14.172 19.828 21.469 1 95.81 300 SER B C 1
ATOM 4844 O O . SER B 1 300 ? 14.125 18.594 21.578 1 95.81 300 SER B O 1
ATOM 4846 N N . GLY B 1 301 ? 15.297 20.484 21.609 1 95.44 301 GLY B N 1
ATOM 4847 C CA . GLY B 1 301 ? 16.547 19.828 21.984 1 95.44 301 GLY B CA 1
ATOM 4848 C C . GLY B 1 301 ? 17.344 19.359 20.781 1 95.44 301 GLY B C 1
ATOM 4849 O O . GLY B 1 301 ? 18.453 18.828 20.938 1 95.44 301 GLY B O 1
ATOM 4850 N N . VAL B 1 302 ? 16.859 19.625 19.594 1 95 302 VAL B N 1
ATOM 4851 C CA . VAL B 1 302 ? 17.5 19.094 18.391 1 95 302 VAL B CA 1
ATOM 4852 C C . VAL B 1 302 ? 18.828 19.812 18.141 1 95 302 VAL B C 1
ATOM 4854 O O . VAL B 1 302 ? 19.797 19.203 17.719 1 95 302 VAL B O 1
ATOM 4857 N N . LEU B 1 303 ? 18.844 21.094 18.422 1 93.31 303 LEU B N 1
ATOM 4858 C CA . LEU B 1 303 ? 20.062 21.875 18.203 1 93.31 303 LEU B CA 1
ATOM 4859 C C . LEU B 1 303 ? 21.188 21.391 19.109 1 93.31 303 LEU B C 1
ATOM 4861 O O . LEU B 1 303 ? 22.344 21.266 18.688 1 93.31 303 LEU B O 1
ATOM 4865 N N . ALA B 1 304 ? 20.828 21.156 20.328 1 91.81 304 ALA B N 1
ATOM 4866 C CA . ALA B 1 304 ? 21.812 20.656 21.281 1 91.81 304 ALA B CA 1
ATOM 4867 C C . ALA B 1 304 ? 22.359 19.297 20.828 1 91.81 304 ALA B C 1
ATOM 4869 O O . ALA B 1 304 ? 23.562 19.062 20.922 1 91.81 304 ALA B O 1
ATOM 4870 N N . TYR B 1 305 ? 21.5 18.516 20.375 1 91.31 305 TYR B N 1
ATOM 4871 C CA . TYR B 1 305 ? 21.906 17.188 19.922 1 91.31 305 TYR B CA 1
ATOM 4872 C C . TYR B 1 305 ? 22.828 17.281 18.719 1 91.31 305 TYR B C 1
ATOM 4874 O O . TYR B 1 305 ? 23.875 16.641 18.688 1 91.31 305 TYR B O 1
ATOM 4882 N N . ILE B 1 306 ? 22.484 18.031 17.75 1 91.38 306 ILE B N 1
ATOM 4883 C CA . ILE B 1 306 ? 23.266 18.188 16.531 1 91.38 306 ILE B CA 1
ATOM 4884 C C . ILE B 1 306 ? 24.609 18.828 16.859 1 91.38 306 ILE B C 1
ATOM 4886 O O . ILE B 1 306 ? 25.625 18.484 16.25 1 91.38 306 ILE B O 1
ATOM 4890 N N . GLY B 1 307 ? 24.547 19.766 17.734 1 89.31 307 GLY B N 1
ATOM 4891 C CA . GLY B 1 307 ? 25.781 20.391 18.172 1 89.31 307 GLY B CA 1
ATOM 4892 C C . GLY B 1 307 ? 26.766 19.406 18.766 1 89.31 307 GLY B C 1
ATOM 4893 O O . GLY B 1 307 ? 27.969 19.484 18.469 1 89.31 307 GLY B O 1
ATOM 4894 N N . THR B 1 308 ? 26.25 18.516 19.578 1 87.56 308 THR B N 1
ATOM 4895 C CA . THR B 1 308 ? 27.094 17.5 20.188 1 87.56 308 THR B CA 1
ATOM 4896 C C . THR B 1 308 ? 27.641 16.547 19.125 1 87.56 308 THR B C 1
ATOM 4898 O O . THR B 1 308 ? 28.797 16.125 19.203 1 87.56 308 THR B O 1
ATOM 4901 N N . ALA B 1 309 ? 26.797 16.188 18.219 1 82.56 309 ALA B N 1
ATOM 4902 C CA . ALA B 1 309 ? 27.219 15.305 17.141 1 82.56 309 ALA B CA 1
ATOM 4903 C C . ALA B 1 309 ? 28.328 15.938 16.297 1 82.56 309 ALA B C 1
ATOM 4905 O O . ALA B 1 309 ? 29.266 15.266 15.867 1 82.56 309 ALA B O 1
ATOM 4906 N N . ALA B 1 310 ? 28.203 17.188 16.078 1 82.31 310 ALA B N 1
ATOM 4907 C CA . ALA B 1 310 ? 29.172 17.938 15.289 1 82.31 310 ALA B CA 1
ATOM 4908 C C . ALA B 1 310 ? 30.5 18.062 16.031 1 82.31 310 ALA B C 1
ATOM 4910 O O . ALA B 1 310 ? 31.562 18.125 15.422 1 82.31 310 ALA B O 1
ATOM 4911 N N . ALA B 1 311 ? 30.422 18.172 17.359 1 80.25 311 ALA B N 1
ATOM 4912 C CA . ALA B 1 311 ? 31.625 18.359 18.188 1 80.25 311 ALA B CA 1
ATOM 4913 C C . ALA B 1 311 ? 32.406 17.047 18.312 1 80.25 311 ALA B C 1
ATOM 4915 O O . ALA B 1 311 ? 33.625 17.062 18.5 1 80.25 311 ALA B O 1
ATOM 4916 N N . HIS B 1 312 ? 31.75 15.961 18.531 1 66.5 312 HIS B N 1
ATOM 4917 C CA . HIS B 1 312 ? 32.469 14.688 18.688 1 66.5 312 HIS B CA 1
ATOM 4918 C C . HIS B 1 312 ? 33.312 14.383 17.453 1 66.5 312 HIS B C 1
ATOM 4920 O O . HIS B 1 312 ? 34.125 13.469 17.484 1 66.5 312 HIS B O 1
ATOM 4926 N N . ARG B 1 313 ? 33.188 15.047 16.328 1 56.44 313 ARG B N 1
ATOM 4927 C CA . ARG B 1 313 ? 34.031 14.805 15.156 1 56.44 313 ARG B CA 1
ATOM 4928 C C . ARG B 1 313 ? 35.312 15.656 15.203 1 56.44 313 ARG B C 1
ATOM 4930 O O . ARG B 1 313 ? 36.219 15.461 14.398 1 56.44 313 ARG B O 1
ATOM 4937 N N . SER B 1 314 ? 35.219 16.984 15.867 1 42.56 314 SER B N 1
ATOM 4938 C CA . SER B 1 314 ? 36.5 17.656 15.805 1 42.56 314 SER B CA 1
ATOM 4939 C C . SER B 1 314 ? 37.5 17.047 16.781 1 42.56 314 SER B C 1
ATOM 4941 O O . SER B 1 314 ? 37.125 16.609 17.875 1 42.56 314 SER B O 1
#

Foldseek 3Di:
DEEEEEEQPDDDDPVLVVCCVVVVVVPYHYHYDYPVVQVPPPQQAAYEYHYADADDPDDDDYVHYHYDDDDVRNVVVVVVVVVLCVVLVDADQEAEDQDPLVVVVSPRDDDRHYWYQHAFDAQCLLPPVSLPPPDDDQPAFQEEEEDEAEVVQPLLLLLVLVLPFPDDLRHAYEYEEDHDPVSCVVPVPRRRYHYPYYDDPSSRLSNQLPYQEYEFEFGQDPPRLSHARNVLLSQLLSQHAYQYEVRNNNVVVCVVLVFFYHYDHNNRNNPCPPVVPRPGGRHDNVSSSCRHSVNSVVVRCVVVVVVVVVVVVD/DEEEEEEQPDDDDPVLVVCCVVVVVVPYHYHYDYPVVQVPPPQQAAYEYHYADADDPDDDDYVHYHYDDDDVRNVVVVVVVVVLCVVLVDADQEAEDQDPLVVVVSPRDDDRHYWYQHAFDALCLLPPVSLPPVDDDQPAAQEEEEDEAEVVQPLLLLLVLVLPFPDDLRHAYEYEEDHDPVSCVVPVPRRRYHYPYYDDPSSRLSNQLPYQEYEDEFGQDPPRLSHARNVLLSCLLSQHAYQYEVRNNNVVVCVVLVFFYHYDHNSRNNPCPPVVPRPGGRHDNVSSSCRHSVNSVVVRCVVVVVVVVVVVVD